Protein AF-0000000086530804 (afdb_homodimer)

Solvent-accessible surface area (backbone atoms only — not comparable to full-atom values): 31054 Å² total; per-residue (Å²): 126,79,75,81,52,68,76,83,38,58,61,81,72,81,85,32,48,86,88,35,67,65,75,49,53,57,36,40,52,38,37,39,57,77,28,39,38,32,34,32,41,11,13,31,41,72,40,54,39,59,34,60,30,61,81,54,53,69,68,60,54,40,52,56,27,55,77,63,66,41,49,67,59,50,36,72,35,25,34,41,30,38,40,35,37,33,85,92,42,28,31,33,36,37,37,22,41,24,66,85,47,79,83,37,77,53,33,39,37,35,66,61,54,39,44,63,36,27,36,55,59,48,62,36,44,34,32,39,39,34,46,59,48,31,58,27,41,20,28,60,59,29,88,64,43,63,78,46,33,40,89,78,30,37,31,37,33,30,42,56,35,60,57,42,67,76,69,64,70,62,85,66,36,51,66,64,84,70,49,61,62,49,30,53,50,40,35,50,49,41,48,67,77,37,56,89,33,53,42,67,32,67,62,57,46,76,81,47,79,42,31,30,37,37,54,67,28,16,36,35,79,19,17,25,31,38,41,38,42,25,89,92,32,42,37,34,39,38,32,77,52,46,47,65,64,30,34,67,35,50,77,55,33,46,15,75,17,47,32,54,70,51,23,33,54,46,31,50,50,52,50,49,51,25,36,74,69,60,26,36,39,29,32,21,36,23,57,65,78,24,43,20,34,36,40,82,44,90,95,28,35,38,78,41,65,59,73,62,70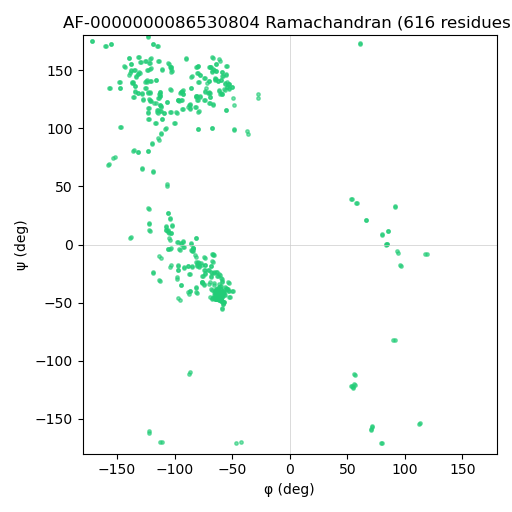,84,128,78,74,78,54,69,76,84,38,58,60,83,70,82,85,33,48,87,88,36,66,63,74,49,52,57,36,40,53,38,37,39,59,78,28,39,37,32,34,31,42,13,12,31,40,72,38,53,40,58,34,59,30,60,79,53,54,70,67,60,52,40,52,57,26,55,76,63,64,40,48,68,58,50,37,73,35,25,35,40,30,38,40,34,38,33,86,94,42,27,33,32,36,37,37,21,41,24,69,87,48,80,84,38,74,54,34,40,36,35,65,61,52,38,44,63,38,26,36,55,57,48,62,35,45,33,33,40,40,35,46,61,47,31,57,26,42,19,29,61,58,29,87,67,42,64,78,46,34,39,88,78,31,39,30,36,34,30,42,55,36,60,56,42,66,76,69,66,70,62,86,64,34,52,65,63,84,70,46,62,62,50,31,53,50,39,36,51,50,40,47,67,76,35,55,90,31,53,42,67,33,67,62,57,44,76,81,46,78,43,30,29,39,37,54,66,29,16,36,35,79,19,17,25,31,38,40,37,40,26,90,91,33,42,37,35,40,36,31,77,50,46,48,63,63,31,35,67,35,49,76,54,32,44,15,77,18,48,31,54,70,52,22,32,54,47,31,50,50,52,51,49,52,25,36,74,70,59,25,35,39,30,32,21,36,24,57,66,76,24,44,22,32,36,39,80,42,91,95,29,35,38,77,42,66,59,75,60,73,84

Secondary structure (DSSP, 8-state):
-----PPPBP--S--S-TT---SS--EEEEEETTEEEEEEEEEEEEEEGGGG-TTS-HHHHHHHHHTTT--SSEEEEEEEEEEEEETTEEEEE-----S--GGGTTB--HHHHHHHTT--GGG--EEE-S--SHHHHHHHHSTTHHHHS-TT-EEEEEHHHHHHTTS---TT----TTHHHHHHHHHHHHHHHHTTTEEEESSEEEEETTEEEEE--SSSTT-EEEEEEETTEEEEE-TTS-BGGGGT-TTPPPTT-SSHHHHHHHHHHHHHHHHHH--EEE-SBSSTT-EEEEEEETTEEEEEEPP---/-----PPPBP--S--S-TT---SS--EEEEEETTEEEEEEEEEEEEEEGGGG-TTS-HHHHHHHHHTTT--SSEEEEEEEEEEEEETTEEEEE-----S--GGGTTB--HHHHHHHTT--GGG--EEE-S--SHHHHHHHHSTTHHHHS-TT-EEEEEHHHHHHTTS---TT----TTHHHHHHHHHHHHHHHHTTTEEEESSEEEEETTEEEEE--SSSTT-EEEEEEETTEEEEE-TTS-BGGGGT-TTPPPTT-SSHHHHHHHHHHHHHHHHHH--EEE-SBSSTT-EEEEEEETTEEEEEEPP---

Nearest PDB structures (foldseek):
  5hif-assembly1_B  TM=8.878E-01  e=8.613E-31  synthetic construct
  1p9e-assembly1_A  TM=8.979E-01  e=1.346E-29  Pseudomonas sp. WBC-3
  7y7u-assembly1_B  TM=9.106E-01  e=1.027E-28  Labrenzia sp. VG12
  4zo3-assembly1_A  TM=9.095E-01  e=1.560E-28  Chryseobacterium sp. StRB126
  3esh-assembly1_A  TM=8.161E-01  e=1.784E-19  Staphylococcus aureus subsp. aureus Mu50

Foldseek 3Di:
DPPQLDDDDDDPDDPDDPPDPDPDFFKDWDDFAQKIKIKHWQFWAKDFLCQQFVPDDLVVSVVVCVVVSHGSTIDTWIFIWMWMDDPQAIETEFFFQADDDPRGPGGRCRVVSCVVVVHFQQSHQEYEYLAQFNGRQVRVLYPPSCVRHHPQRAYEFAPQRLVCLVPPDLPQFDDPPVRVVVRSVRSVSSCVSCVVRYDHDHAKDDPHVQWIKGAQAWLHRRGIWIWGHHPLAIEIEREPLDAACCQVPLLGARRSTSHSVSSSVSNVVVLVVQQVSVHWYAYRGHPPPRIAGWHDDVVGIDGGHDDRDD/DPPQLDDDDDDPDDPDDPPDPDPDAFKDWDDFAPKIKIKHWQFWAKDFLCQQFVPDDLVVSQVLCVVVSHGSTIDTWIFMWMWMDDPQAIETEFFFQADDDPRGPGGRCRVVSCVVVVHFQQSHQEYEYLAQFNGRQVRVLYPPSCVRYHPQRAYEFAPQRLVCLVPPDLPQFDDPPVRVVVRNVRSVSSCVSCVVRYDHDHAKDDPHVQWIKGAQAWLHRRGIWIWGHHPLAIEIEREPLDAACCQVPLLGARRSTSHSVSSSVSNVVVLVVQQVSVHWYAYRGYPPVRIAGWHDDVVGIDGGHDDRPD

Structure (mmCIF, N/CA/C/O backbone):
data_AF-0000000086530804-model_v1
#
loop_
_entity.id
_entity.type
_entity.pdbx_description
1 polymer 'MBL fold metallo-hydrolase'
#
loop_
_atom_site.group_PDB
_atom_site.id
_atom_site.type_symbol
_atom_site.label_atom_id
_atom_site.label_alt_id
_atom_site.label_comp_id
_atom_site.label_asym_id
_atom_site.label_entity_id
_atom_site.label_seq_id
_atom_site.pdbx_PDB_ins_code
_atom_site.Cartn_x
_atom_site.Cartn_y
_atom_site.Cartn_z
_atom_site.occupancy
_atom_site.B_iso_or_equiv
_atom_site.auth_seq_id
_atom_site.auth_comp_id
_atom_site.auth_asym_id
_atom_site.auth_atom_id
_atom_site.pdbx_PDB_model_num
ATOM 1 N N . MET A 1 1 ? -20.266 9.992 -19.562 1 27.67 1 MET A N 1
ATOM 2 C CA . MET A 1 1 ? -19.047 9.188 -19.688 1 27.67 1 MET A CA 1
ATOM 3 C C . MET A 1 1 ? -17.844 9.938 -19.156 1 27.67 1 MET A C 1
ATOM 5 O O . MET A 1 1 ? -17.484 11 -19.672 1 27.67 1 MET A O 1
ATOM 9 N N . SER A 1 2 ? -17.5 9.875 -17.938 1 37.78 2 SER A N 1
ATOM 10 C CA . SER A 1 2 ? -16.469 10.727 -17.375 1 37.78 2 SER A CA 1
ATOM 11 C C . SER A 1 2 ? -15.203 10.711 -18.234 1 37.78 2 SER A C 1
ATOM 13 O O . SER A 1 2 ? -14.914 9.727 -18.906 1 37.78 2 SER A O 1
ATOM 15 N N . GLU A 1 3 ? -14.68 11.844 -18.672 1 46.91 3 GLU A N 1
ATOM 16 C CA . GLU A 1 3 ? -13.383 11.969 -19.328 1 46.91 3 GLU A CA 1
ATOM 17 C C . GLU A 1 3 ? -12.422 10.875 -18.875 1 46.91 3 GLU A C 1
ATOM 19 O O . GLU A 1 3 ? -12.539 10.367 -17.75 1 46.91 3 GLU A O 1
ATOM 24 N N . THR A 1 4 ? -11.805 10.195 -19.875 1 47.81 4 THR A N 1
ATOM 25 C CA . THR A 1 4 ? -10.852 9.094 -19.734 1 47.81 4 THR A CA 1
ATOM 26 C C . THR A 1 4 ? -9.945 9.32 -18.516 1 47.81 4 THR A C 1
ATOM 28 O O . THR A 1 4 ? -9.18 10.281 -18.484 1 47.81 4 THR A O 1
ATOM 31 N N . ILE A 1 5 ? -10.32 8.727 -17.391 1 58.88 5 ILE A N 1
ATOM 32 C CA . ILE A 1 5 ? -9.438 8.688 -16.234 1 58.88 5 ILE A CA 1
ATOM 33 C C . ILE A 1 5 ? -8.047 8.227 -16.656 1 58.88 5 ILE A C 1
ATOM 35 O O . ILE A 1 5 ? -7.906 7.203 -17.328 1 58.88 5 ILE A O 1
ATOM 39 N N . ARG A 1 6 ? -7.121 9.148 -16.859 1 60.09 6 ARG A N 1
ATOM 40 C CA . ARG A 1 6 ? -5.723 8.836 -17.141 1 60.09 6 ARG A CA 1
ATOM 41 C C . ARG A 1 6 ? -5.113 8.023 -16 1 60.09 6 ARG A C 1
ATOM 43 O O . ARG A 1 6 ? -5.352 8.312 -14.828 1 60.09 6 ARG A O 1
ATOM 50 N N . ASN A 1 7 ? -4.523 6.984 -16.406 1 67.19 7 ASN A N 1
ATOM 51 C CA . ASN A 1 7 ? -3.756 6.215 -15.43 1 67.19 7 ASN A CA 1
ATOM 52 C C . ASN A 1 7 ? -2.754 7.094 -14.688 1 67.19 7 ASN A C 1
ATOM 54 O O . ASN A 1 7 ? -2.164 8 -15.273 1 67.19 7 ASN A O 1
ATOM 58 N N . LEU A 1 8 ? -2.76 6.875 -13.445 1 78.69 8 LEU A N 1
ATOM 59 C CA . LEU A 1 8 ? -1.701 7.5 -12.664 1 78.69 8 LEU A CA 1
ATOM 60 C C . LEU A 1 8 ? -0.328 7.148 -13.227 1 78.69 8 LEU A C 1
ATOM 62 O O . LEU A 1 8 ? -0.116 6.035 -13.703 1 78.69 8 LEU A O 1
ATOM 66 N N . GLN A 1 9 ? 0.51 8.109 -13.242 1 83.81 9 GLN A N 1
ATOM 67 C CA . GLN A 1 9 ? 1.856 7.879 -13.758 1 83.81 9 GLN A CA 1
ATOM 68 C C . GLN A 1 9 ? 2.865 7.762 -12.617 1 83.81 9 GLN A C 1
ATOM 70 O O . GLN A 1 9 ? 2.824 8.539 -11.664 1 83.81 9 GLN A O 1
ATOM 75 N N . PRO A 1 10 ? 3.717 6.762 -12.703 1 87.25 10 PRO A N 1
ATOM 76 C CA . PRO A 1 10 ? 4.801 6.691 -11.719 1 87.25 10 PRO A CA 1
ATOM 77 C C . PRO A 1 10 ? 5.832 7.801 -11.898 1 87.25 10 PRO A C 1
ATOM 79 O O . PRO A 1 10 ? 5.945 8.375 -12.984 1 87.25 10 PRO A O 1
ATOM 82 N N . VAL A 1 11 ? 6.508 8.172 -10.789 1 90.62 11 VAL A N 1
ATOM 83 C CA . VAL A 1 11 ? 7.66 9.062 -10.867 1 90.62 11 VAL A CA 1
ATOM 84 C C . VAL A 1 11 ? 8.891 8.273 -11.312 1 90.62 11 VAL A C 1
ATOM 86 O O . VAL A 1 11 ? 9.336 7.355 -10.617 1 90.62 11 VAL A O 1
ATOM 89 N N . THR A 1 12 ? 9.406 8.555 -12.414 1 82.25 12 THR A N 1
ATOM 90 C CA . THR A 1 12 ? 10.523 7.785 -12.953 1 82.25 12 THR A CA 1
ATOM 91 C C . THR A 1 12 ? 11.828 8.555 -12.789 1 82.25 12 THR A C 1
ATOM 93 O O . THR A 1 12 ? 12.906 7.957 -12.797 1 82.25 12 THR A O 1
ATOM 96 N N . ALA A 1 13 ? 11.703 9.867 -12.586 1 83.62 13 ALA A N 1
ATOM 97 C CA . ALA A 1 13 ? 12.898 10.68 -12.406 1 83.62 13 ALA A CA 1
ATOM 98 C C . ALA A 1 13 ? 13.461 10.523 -11 1 83.62 13 ALA A C 1
ATOM 100 O O . ALA A 1 13 ? 12.711 10.367 -10.039 1 83.62 13 ALA A O 1
ATOM 101 N N . ASN A 1 14 ? 14.773 10.578 -10.906 1 84.25 14 ASN A N 1
ATOM 102 C CA . ASN A 1 14 ? 15.414 10.562 -9.602 1 84.25 14 ASN A CA 1
ATOM 103 C C . ASN A 1 14 ? 15.164 11.859 -8.836 1 84.25 14 ASN A C 1
ATOM 105 O O . ASN A 1 14 ? 15.281 12.945 -9.398 1 84.25 14 ASN A O 1
ATOM 109 N N . LEU A 1 15 ? 14.766 11.766 -7.641 1 87.44 15 LEU A N 1
ATOM 110 C CA . LEU A 1 15 ? 14.539 12.93 -6.797 1 87.44 15 LEU A CA 1
ATOM 111 C C . LEU A 1 15 ? 15.742 13.188 -5.895 1 87.44 15 LEU A C 1
ATOM 113 O O . LEU A 1 15 ? 15.977 14.32 -5.469 1 87.44 15 LEU A O 1
ATOM 117 N N . GLY A 1 16 ? 16.422 12.109 -5.566 1 83.75 16 GLY A N 1
ATOM 118 C CA . GLY A 1 16 ? 17.594 12.211 -4.695 1 83.75 16 GLY A CA 1
ATOM 119 C C . GLY A 1 16 ? 18.891 11.93 -5.414 1 83.75 16 GLY A C 1
ATOM 120 O O . GLY A 1 16 ? 18.969 12.055 -6.637 1 83.75 16 GLY A O 1
ATOM 121 N N . LYS A 1 17 ? 19.938 11.812 -4.57 1 82.75 17 LYS A N 1
ATOM 122 C CA . LYS A 1 17 ? 21.281 11.516 -5.082 1 82.75 17 LYS A CA 1
ATOM 123 C C . LYS A 1 17 ? 21.281 10.203 -5.867 1 82.75 17 LYS A C 1
ATOM 125 O O . LYS A 1 17 ? 20.531 9.289 -5.559 1 82.75 17 LYS A O 1
ATOM 130 N N . GLY A 1 18 ? 22.078 10.258 -6.84 1 74.69 18 GLY A N 1
ATOM 131 C CA . GLY A 1 18 ? 22.266 9.039 -7.609 1 74.69 18 GLY A CA 1
ATOM 132 C C . GLY A 1 18 ? 22.688 7.855 -6.762 1 74.69 18 GLY A C 1
ATOM 133 O O . GLY A 1 18 ? 23.328 8.023 -5.719 1 74.69 18 GLY A O 1
ATOM 134 N N . GLY A 1 19 ? 22.25 6.633 -7.125 1 76.5 19 GLY A N 1
ATOM 135 C CA . GLY A 1 19 ? 22.688 5.422 -6.445 1 76.5 19 GLY A CA 1
ATOM 136 C C . GLY A 1 19 ? 21.75 4.996 -5.328 1 76.5 19 GLY A C 1
ATOM 137 O O . GLY A 1 19 ? 21.938 3.941 -4.719 1 76.5 19 GLY A O 1
ATOM 138 N N . ALA A 1 20 ? 20.781 5.969 -5.137 1 79.44 20 ALA A N 1
ATOM 139 C CA . ALA A 1 20 ? 19.812 5.543 -4.129 1 79.44 20 ALA A CA 1
ATOM 140 C C . ALA A 1 20 ? 18.891 4.445 -4.672 1 79.44 20 ALA A C 1
ATOM 142 O O . ALA A 1 20 ? 18.719 4.324 -5.883 1 79.44 20 ALA A O 1
ATOM 143 N N . GLY A 1 21 ? 18.656 3.479 -4.023 1 79.56 21 GLY A N 1
ATOM 144 C CA . GLY A 1 21 ? 17.734 2.418 -4.41 1 79.56 21 GLY A CA 1
ATOM 145 C C . GLY A 1 21 ? 16.453 2.936 -5.02 1 79.56 21 GLY A C 1
ATOM 146 O O . GLY A 1 21 ? 16.391 4.078 -5.48 1 79.56 21 GLY A O 1
ATOM 147 N N . GLU A 1 22 ? 15.484 2.193 -5.242 1 88.5 22 GLU A N 1
ATOM 148 C CA . GLU A 1 22 ? 14.188 2.557 -5.801 1 88.5 22 GLU A CA 1
ATOM 149 C C . GLU A 1 22 ? 13.516 3.639 -4.965 1 88.5 22 GLU A C 1
ATOM 151 O O . GLU A 1 22 ? 13.539 3.586 -3.734 1 88.5 22 GLU A O 1
ATOM 156 N N . LEU A 1 23 ? 12.984 4.66 -5.652 1 91.25 23 LEU A N 1
ATOM 157 C CA . LEU A 1 23 ? 12.211 5.688 -4.969 1 91.25 23 LEU A CA 1
ATOM 158 C C . LEU A 1 23 ? 11.039 5.066 -4.211 1 91.25 23 LEU A C 1
ATOM 160 O O . LEU A 1 23 ? 10.75 5.453 -3.074 1 91.25 23 LEU A O 1
ATOM 164 N N . VAL A 1 24 ? 10.406 4.145 -4.91 1 93.69 24 VAL A N 1
ATOM 165 C CA . VAL A 1 24 ? 9.266 3.447 -4.332 1 93.69 24 VAL A CA 1
ATOM 166 C C . VAL A 1 24 ? 9.555 1.948 -4.266 1 93.69 24 VAL A C 1
ATOM 1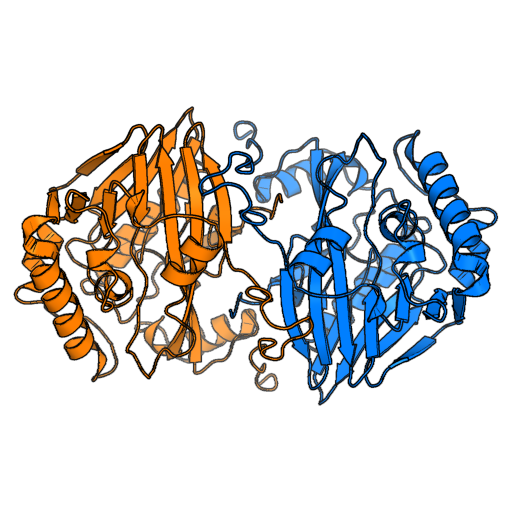68 O O . VAL A 1 24 ? 9.227 1.207 -5.195 1 93.69 24 VAL A O 1
ATOM 171 N N . PRO A 1 25 ? 10.203 1.561 -3.18 1 90.81 25 PRO A N 1
ATOM 172 C CA . PRO A 1 25 ? 10.305 0.109 -3.012 1 90.81 25 PRO A CA 1
ATOM 173 C C . PRO A 1 25 ? 8.945 -0.552 -2.771 1 90.81 25 PRO A C 1
ATOM 175 O O . PRO A 1 25 ? 8.016 0.099 -2.291 1 90.81 25 PRO A O 1
ATOM 178 N N . SER A 1 26 ? 8.773 -1.813 -3.182 1 95.25 26 SER A N 1
ATOM 179 C CA . SER A 1 26 ? 7.469 -2.465 -3.1 1 95.25 26 SER A CA 1
ATOM 180 C C . SER A 1 26 ? 7.566 -3.809 -2.385 1 95.25 26 SER A C 1
ATOM 182 O O . SER A 1 26 ? 7.383 -4.859 -3 1 95.25 26 SER A O 1
ATOM 184 N N . ARG A 1 27 ? 7.914 -3.727 -1.059 1 96.19 27 ARG A N 1
ATOM 185 C CA . ARG A 1 27 ? 7.906 -4.875 -0.16 1 96.19 27 ARG A CA 1
ATOM 186 C C . ARG A 1 27 ? 7.027 -4.617 1.058 1 96.19 27 ARG A C 1
ATOM 188 O O . ARG A 1 27 ? 7.008 -3.506 1.592 1 96.19 27 ARG A O 1
ATOM 195 N N . TYR A 1 28 ? 6.328 -5.559 1.497 1 96.81 28 TYR A N 1
ATOM 196 C CA . TYR A 1 28 ? 5.543 -5.523 2.727 1 96.81 28 TYR A CA 1
ATOM 197 C C . TYR A 1 28 ? 5.648 -6.848 3.479 1 96.81 28 TYR A C 1
ATOM 199 O O . TYR A 1 28 ? 5.762 -7.91 2.865 1 96.81 28 TYR A O 1
ATOM 207 N N . ALA A 1 29 ? 5.617 -6.766 4.812 1 96.69 29 ALA A N 1
ATOM 208 C CA . ALA A 1 29 ? 5.836 -7.98 5.594 1 96.69 29 ALA A CA 1
ATOM 209 C C . ALA A 1 29 ? 4.844 -8.078 6.75 1 96.69 29 ALA A C 1
ATOM 211 O O . ALA A 1 29 ? 4.496 -7.066 7.363 1 96.69 29 ALA A O 1
ATOM 212 N N . VAL A 1 30 ? 4.367 -9.234 6.988 1 96.5 30 VAL A N 1
ATOM 213 C CA . VAL A 1 30 ? 3.516 -9.516 8.141 1 96.5 30 VAL A CA 1
ATOM 214 C C . VAL A 1 30 ? 4.012 -10.766 8.859 1 96.5 30 VAL A C 1
ATOM 216 O O . VAL A 1 30 ? 4.543 -11.688 8.234 1 96.5 30 VAL A O 1
ATOM 219 N N . ARG A 1 31 ? 3.834 -10.758 10.188 1 96.25 31 ARG A N 1
ATOM 220 C CA . ARG A 1 31 ? 4.094 -11.953 10.977 1 96.25 31 ARG A CA 1
ATOM 221 C C . ARG A 1 31 ? 2.82 -12.766 11.18 1 96.25 31 ARG A C 1
ATOM 223 O O . ARG A 1 31 ? 1.781 -12.219 11.555 1 96.25 31 ARG A O 1
ATOM 230 N N . VAL A 1 32 ? 2.795 -14.016 10.82 1 96.56 32 VAL A N 1
ATOM 231 C CA . VAL A 1 32 ? 1.733 -14.984 11.062 1 96.56 32 VAL A CA 1
ATOM 232 C C . VAL A 1 32 ? 2.188 -15.992 12.117 1 96.56 32 VAL A C 1
ATOM 234 O O . VAL A 1 32 ? 2.848 -16.984 11.789 1 96.56 32 VAL A O 1
ATOM 237 N N . GLY A 1 33 ? 1.751 -15.789 13.367 1 95.44 33 GLY A N 1
ATOM 238 C CA . GLY A 1 33 ? 2.344 -16.578 14.445 1 95.44 33 GLY A CA 1
ATOM 239 C C . GLY A 1 33 ? 3.852 -16.438 14.516 1 95.44 33 GLY A C 1
ATOM 240 O O . GLY A 1 33 ? 4.371 -15.336 14.703 1 95.44 33 GLY A O 1
ATOM 241 N N . ASP A 1 34 ? 4.551 -17.562 14.195 1 95.69 34 ASP A N 1
ATOM 242 C CA . ASP A 1 34 ? 6.008 -17.578 14.266 1 95.69 34 ASP A CA 1
ATOM 243 C C . ASP A 1 34 ? 6.625 -17.516 12.867 1 95.69 34 ASP A C 1
ATOM 245 O O . ASP A 1 34 ? 7.832 -17.703 12.711 1 95.69 34 ASP A O 1
ATOM 249 N N . VAL A 1 35 ? 5.816 -17.266 11.891 1 97.62 35 VAL A N 1
ATOM 250 C CA . VAL A 1 35 ? 6.273 -17.297 10.5 1 97.62 35 VAL A CA 1
ATOM 251 C C . VAL A 1 35 ? 6.227 -15.891 9.914 1 97.62 35 VAL A C 1
ATOM 253 O O . VAL A 1 35 ? 5.242 -15.164 10.094 1 97.62 35 VAL A O 1
ATOM 256 N N . ASP A 1 36 ? 7.324 -15.461 9.273 1 97.81 36 ASP A N 1
ATOM 257 C CA . ASP A 1 36 ? 7.371 -14.164 8.602 1 97.81 36 ASP A CA 1
ATOM 258 C C . ASP A 1 36 ? 6.996 -14.305 7.125 1 97.81 36 ASP A C 1
ATOM 260 O O . ASP A 1 36 ? 7.469 -15.211 6.441 1 97.81 36 ASP A O 1
ATOM 264 N N . VAL A 1 37 ? 6.148 -13.477 6.656 1 98.06 37 VAL A N 1
ATOM 265 C CA . VAL A 1 37 ? 5.75 -13.445 5.254 1 98.06 37 VAL A CA 1
ATOM 266 C C . VAL A 1 37 ? 6.059 -12.078 4.652 1 98.06 37 VAL A C 1
ATOM 268 O O . VAL A 1 37 ? 5.59 -11.055 5.152 1 98.06 37 VAL A O 1
ATOM 271 N N . VAL A 1 38 ? 6.828 -12.055 3.604 1 97.5 38 VAL A N 1
ATOM 272 C CA . VAL A 1 38 ? 7.164 -10.828 2.887 1 97.5 38 VAL A CA 1
ATOM 273 C C . VAL A 1 38 ? 6.578 -10.875 1.479 1 97.5 38 VAL A C 1
ATOM 275 O O . VAL A 1 38 ? 6.906 -11.766 0.691 1 97.5 38 VAL A O 1
ATOM 278 N N . LEU A 1 39 ? 5.668 -9.984 1.221 1 98 39 LEU A N 1
ATOM 279 C CA . LEU A 1 39 ? 5.195 -9.812 -0.149 1 98 39 LEU A CA 1
ATOM 280 C C . LEU A 1 39 ? 6.102 -8.859 -0.919 1 98 39 LEU A C 1
ATOM 282 O O . LEU A 1 39 ? 6.508 -7.824 -0.389 1 98 39 LEU A O 1
ATOM 286 N N . ILE A 1 40 ? 6.441 -9.242 -2.141 1 97.81 40 ILE A N 1
ATOM 287 C CA . ILE A 1 40 ? 7.312 -8.461 -3.016 1 97.81 40 ILE A CA 1
ATOM 288 C C . ILE A 1 40 ? 6.629 -8.258 -4.367 1 97.81 40 ILE A C 1
ATOM 290 O O . ILE A 1 40 ? 6.219 -9.219 -5.016 1 97.81 40 ILE A O 1
ATOM 294 N N . SER A 1 41 ? 6.5 -6.984 -4.754 1 97.81 41 SER A N 1
ATOM 295 C CA . SER A 1 41 ? 5.957 -6.723 -6.082 1 97.81 41 SER A CA 1
ATOM 296 C C . SER A 1 41 ? 7.008 -6.957 -7.164 1 97.81 41 SER A C 1
ATOM 298 O O . SER A 1 41 ? 8.117 -6.422 -7.09 1 97.81 41 SER A O 1
ATOM 300 N N . ASP A 1 42 ? 6.656 -7.746 -8.125 1 97.56 42 ASP A N 1
ATOM 301 C CA . ASP A 1 42 ? 7.496 -7.922 -9.305 1 97.56 42 ASP A CA 1
ATOM 302 C C . ASP A 1 42 ? 7.23 -6.82 -10.328 1 97.56 42 ASP A C 1
ATOM 304 O O . ASP A 1 42 ? 7.926 -6.73 -11.344 1 97.56 42 ASP A O 1
ATOM 308 N N . GLY A 1 43 ? 6.297 -5.992 -10 1 95.69 43 GLY A N 1
ATOM 309 C CA . GLY A 1 43 ? 5.891 -4.938 -10.922 1 95.69 43 GLY A CA 1
ATOM 310 C C . GLY A 1 43 ? 4.484 -5.121 -11.461 1 95.69 43 GLY A C 1
ATOM 311 O O . GLY A 1 43 ? 3.609 -5.633 -10.758 1 95.69 43 GLY A O 1
ATOM 312 N N . VAL A 1 44 ? 4.188 -4.59 -12.633 1 93.94 44 VAL A N 1
ATOM 313 C CA . VAL A 1 44 ? 2.842 -4.637 -13.188 1 93.94 44 VAL A CA 1
ATOM 314 C C . VAL A 1 44 ? 2.896 -5.137 -14.633 1 93.94 44 VAL A C 1
ATOM 316 O O . VAL A 1 44 ? 3.885 -4.91 -15.336 1 93.94 44 VAL A O 1
ATOM 319 N N . LEU A 1 45 ? 1.813 -5.828 -15 1 91.75 45 LEU A N 1
ATOM 320 C CA . LEU A 1 45 ? 1.633 -6.359 -16.344 1 91.75 45 LEU A CA 1
ATOM 321 C C . LEU A 1 45 ? 0.425 -5.727 -17.031 1 91.75 45 LEU A C 1
ATOM 323 O O . LEU A 1 45 ? -0.719 -6.062 -16.703 1 91.75 45 LEU A O 1
ATOM 327 N N . PRO A 1 46 ? 0.667 -4.812 -17.953 1 89.19 46 PRO A N 1
ATOM 328 C CA . PRO A 1 46 ? -0.482 -4.289 -18.703 1 89.19 46 PRO A CA 1
ATOM 329 C C . PRO A 1 46 ? -1.136 -5.34 -19.594 1 89.19 46 PRO A C 1
ATOM 331 O O . PRO A 1 46 ? -0.465 -5.945 -20.438 1 89.19 46 PRO A O 1
ATOM 334 N N . LEU A 1 47 ? -2.365 -5.594 -19.375 1 88.38 47 LEU A N 1
ATOM 335 C CA . LEU A 1 47 ? -3.133 -6.562 -20.156 1 88.38 47 LEU A CA 1
ATOM 336 C C . LEU A 1 47 ? -4.5 -6 -20.531 1 88.38 47 LEU A C 1
ATOM 338 O O . LEU A 1 47 ? -5.031 -5.137 -19.828 1 88.38 47 LEU A O 1
ATOM 342 N N . PRO A 1 48 ? -5.031 -6.445 -21.688 1 90.25 48 PRO A N 1
ATOM 343 C CA . PRO A 1 48 ? -6.387 -6 -22.031 1 90.25 48 PRO A CA 1
ATOM 344 C C . PRO A 1 48 ? -7.41 -6.324 -20.938 1 90.25 48 PRO A C 1
ATOM 346 O O . PRO A 1 48 ? -7.395 -7.426 -20.391 1 90.25 48 PRO A O 1
ATOM 349 N N . THR A 1 49 ? -8.328 -5.352 -20.688 1 92 49 THR A N 1
ATOM 350 C CA . THR A 1 49 ? -9.352 -5.551 -19.656 1 92 49 THR A CA 1
ATOM 351 C C . THR A 1 49 ? -10.281 -6.703 -20.047 1 92 49 THR A C 1
ATOM 353 O O . THR A 1 49 ? -10.852 -7.359 -19.172 1 92 49 THR A O 1
ATOM 356 N N . SER A 1 50 ? -10.367 -6.984 -21.328 1 91.75 50 SER A N 1
ATOM 357 C CA . SER A 1 50 ? -11.219 -8.07 -21.797 1 91.75 50 SER A CA 1
ATOM 358 C C . SER A 1 50 ? -10.688 -9.43 -21.344 1 91.75 50 SER A C 1
ATOM 360 O O . SER A 1 50 ? -11.453 -10.375 -21.188 1 91.75 50 SER A O 1
ATOM 362 N N . THR A 1 51 ? -9.398 -9.492 -21.094 1 91 51 THR A N 1
ATOM 363 C CA . THR A 1 51 ? -8.789 -10.75 -20.656 1 91 51 THR A CA 1
ATOM 364 C C . THR A 1 51 ? -9.172 -11.055 -19.203 1 91 51 THR A C 1
ATOM 366 O O . THR A 1 51 ? -9.211 -12.219 -18.797 1 91 51 THR A O 1
ATOM 369 N N . MET A 1 52 ? -9.484 -10.086 -18.438 1 88.88 52 MET A N 1
ATOM 370 C CA . MET A 1 52 ? -9.805 -10.25 -17.031 1 88.88 52 MET A CA 1
ATOM 371 C C . MET A 1 52 ? -11.273 -10.641 -16.844 1 88.88 52 MET A C 1
ATOM 373 O O . MET A 1 52 ? -11.695 -10.977 -15.742 1 88.88 52 MET A O 1
ATOM 377 N N . SER A 1 53 ? -12.008 -10.656 -17.906 1 92.44 53 SER A N 1
ATOM 378 C CA . SER A 1 53 ? -13.453 -10.828 -17.828 1 92.44 53 SER A CA 1
ATOM 379 C C . SER A 1 53 ? -14.016 -11.375 -19.141 1 92.44 53 SER A C 1
ATOM 381 O O . SER A 1 53 ? -14.844 -10.734 -19.781 1 92.44 53 SER A O 1
ATOM 383 N N . THR A 1 54 ? -13.727 -12.531 -19.422 1 94.81 54 THR A N 1
ATOM 384 C CA . THR A 1 54 ? -13.984 -13.062 -20.75 1 94.81 54 THR A CA 1
ATOM 385 C C . THR A 1 54 ? -15.461 -13.43 -20.922 1 94.81 54 THR A C 1
ATOM 387 O O . THR A 1 54 ? -15.945 -13.586 -22.031 1 94.81 54 THR A O 1
ATOM 390 N N . ASN A 1 55 ? -16.203 -13.602 -19.875 1 95.5 55 ASN A N 1
ATOM 391 C CA . ASN A 1 55 ? -17.594 -14.078 -19.938 1 95.5 55 ASN A CA 1
ATOM 392 C C . ASN A 1 55 ? -18.578 -12.953 -19.625 1 95.5 55 ASN A C 1
ATOM 394 O O . ASN A 1 55 ? -19.719 -13.211 -19.25 1 95.5 55 ASN A O 1
ATOM 398 N N . VAL A 1 56 ? -18.125 -11.797 -19.656 1 95.38 56 VAL A N 1
ATOM 399 C CA . VAL A 1 56 ? -18.969 -10.68 -19.25 1 95.38 56 VAL A CA 1
ATOM 400 C C . VAL A 1 56 ? -19.109 -9.695 -20.406 1 95.38 56 VAL A C 1
ATOM 402 O O . VAL A 1 56 ? -18.234 -9.602 -21.266 1 95.38 56 VAL A O 1
ATOM 405 N N . SER A 1 57 ? -20.25 -8.953 -20.469 1 96.38 57 SER A N 1
ATOM 406 C CA . SER A 1 57 ? -20.453 -7.938 -21.5 1 96.38 57 SER A CA 1
ATOM 407 C C . SER A 1 57 ? -19.5 -6.762 -21.328 1 96.38 57 SER A C 1
ATOM 409 O O . SER A 1 57 ? -19.047 -6.488 -20.203 1 96.38 57 SER A O 1
ATOM 411 N N . GLU A 1 58 ? -19.188 -6.199 -22.453 1 95.44 58 GLU A N 1
ATOM 412 C CA . GLU A 1 58 ? -18.344 -5.008 -22.406 1 95.44 58 GLU A CA 1
ATOM 413 C C . GLU A 1 58 ? -18.938 -3.943 -21.5 1 95.44 58 GLU A C 1
ATOM 415 O O . GLU A 1 58 ? -18.203 -3.266 -20.766 1 95.44 58 GLU A O 1
ATOM 420 N N . ALA A 1 59 ? -20.203 -3.758 -21.484 1 96.38 59 ALA A N 1
ATOM 421 C CA . ALA A 1 59 ? -20.875 -2.771 -20.656 1 96.38 59 ALA A CA 1
ATOM 422 C C . ALA A 1 59 ? -20.656 -3.062 -19.172 1 96.38 59 ALA A C 1
ATOM 424 O O . ALA A 1 59 ? -20.359 -2.154 -18.391 1 96.38 59 ALA A O 1
ATOM 425 N N . ASP A 1 60 ? -20.812 -4.312 -18.781 1 96 60 ASP A N 1
ATOM 426 C CA . ASP A 1 60 ? -20.625 -4.707 -17.391 1 96 60 ASP A CA 1
ATOM 427 C C . ASP A 1 60 ? -19.156 -4.523 -16.969 1 96 60 ASP A C 1
ATOM 429 O O . ASP A 1 60 ? -18.891 -4.039 -15.867 1 96 60 ASP A O 1
ATOM 433 N N . ARG A 1 61 ? -18.281 -4.914 -17.828 1 95.56 61 ARG A N 1
ATOM 434 C CA . ARG A 1 61 ? -16.859 -4.734 -17.578 1 95.56 61 ARG A CA 1
ATOM 435 C C . ARG A 1 61 ? -16.516 -3.26 -17.391 1 95.56 61 ARG A C 1
ATOM 437 O O . ARG A 1 61 ? -15.844 -2.895 -16.422 1 95.56 61 ARG A O 1
ATOM 444 N N . ASN A 1 62 ? -17.016 -2.436 -18.281 1 94.62 62 ASN A N 1
ATOM 445 C CA . ASN A 1 62 ? -16.734 -1.003 -18.219 1 94.62 62 ASN A CA 1
ATOM 446 C C . ASN A 1 62 ? -17.266 -0.381 -16.938 1 94.62 62 ASN A C 1
ATOM 448 O O . ASN A 1 62 ? -16.625 0.482 -16.344 1 94.62 62 ASN A O 1
ATOM 452 N N . GLU A 1 63 ? -18.438 -0.783 -16.547 1 94.31 63 GLU A N 1
ATOM 453 C CA . GLU A 1 63 ? -19.016 -0.263 -15.312 1 94.31 63 GLU A CA 1
ATOM 454 C C . GLU A 1 63 ? -18.109 -0.547 -14.117 1 94.31 63 GLU A C 1
ATOM 456 O O . GLU A 1 63 ? -17.922 0.314 -13.258 1 94.31 63 GLU A O 1
ATOM 461 N N . TRP A 1 64 ? -17.547 -1.73 -14.047 1 93.62 64 TRP A N 1
ATOM 462 C CA . TRP A 1 64 ? -16.656 -2.1 -12.953 1 93.62 64 TRP A CA 1
ATOM 463 C C . TRP A 1 64 ? -15.391 -1.256 -12.969 1 93.62 64 TRP A C 1
ATOM 465 O O . TRP A 1 64 ? -14.969 -0.737 -11.938 1 93.62 64 TRP A O 1
ATOM 475 N N . PHE A 1 65 ? -14.812 -1.101 -14.102 1 92.81 65 PHE A N 1
ATOM 476 C CA . PHE A 1 65 ? -13.586 -0.33 -14.234 1 92.81 65 PHE A CA 1
ATOM 477 C C . PHE A 1 65 ? -13.836 1.148 -13.961 1 92.81 65 PHE A C 1
ATOM 479 O O . PHE A 1 65 ? -13.039 1.811 -13.297 1 92.81 65 PHE A O 1
ATOM 486 N N . ASP A 1 66 ? -14.992 1.693 -14.422 1 91.81 66 ASP A N 1
ATOM 487 C CA . ASP A 1 66 ? -15.352 3.09 -14.18 1 91.81 66 ASP A CA 1
ATOM 488 C C . ASP A 1 66 ? -15.484 3.375 -12.688 1 91.81 66 ASP A C 1
ATOM 490 O O . ASP A 1 66 ? -15.039 4.422 -12.211 1 91.81 66 ASP A O 1
ATOM 494 N N . GLY A 1 67 ? -16.109 2.447 -12.008 1 89.69 67 GLY A N 1
ATOM 495 C CA . GLY A 1 67 ? -16.328 2.621 -10.578 1 89.69 67 GLY A CA 1
ATOM 496 C C . GLY A 1 67 ? -15.055 2.629 -9.766 1 89.69 67 GLY A C 1
ATOM 497 O O . GLY A 1 67 ? -15.055 3.025 -8.602 1 89.69 67 GLY A O 1
ATOM 498 N N . ARG A 1 68 ? -13.969 2.318 -10.375 1 90.31 68 ARG A N 1
ATOM 499 C CA . ARG A 1 68 ? -12.68 2.246 -9.695 1 90.31 68 ARG A CA 1
ATOM 500 C C . ARG A 1 68 ? -11.664 3.193 -10.328 1 90.31 68 ARG A C 1
ATOM 502 O O . ARG A 1 68 ? -10.477 3.143 -10.016 1 90.31 68 ARG A O 1
ATOM 509 N N . PHE A 1 69 ? -12.18 4.039 -11.164 1 90.69 69 PHE A N 1
ATOM 510 C CA . PHE A 1 69 ? -11.375 5.059 -11.828 1 90.69 69 PHE A CA 1
ATOM 511 C C . PHE A 1 69 ? -10.242 4.426 -12.625 1 90.69 69 PHE A C 1
ATOM 513 O O . PHE A 1 69 ? -9.109 4.914 -12.594 1 90.69 69 PHE A O 1
ATOM 520 N N . LEU A 1 70 ? -10.523 3.256 -13.211 1 88.88 70 LEU A N 1
ATOM 521 C CA . LEU A 1 70 ? -9.555 2.52 -14.008 1 88.88 70 LEU A CA 1
ATOM 522 C C . LEU A 1 70 ? -9.867 2.639 -15.5 1 88.88 70 LEU A C 1
ATOM 524 O O . LEU A 1 70 ? -11.016 2.869 -15.875 1 88.88 70 LEU A O 1
ATOM 528 N N . GLN A 1 71 ? -8.812 2.465 -16.281 1 88 71 GLN A N 1
ATOM 529 C CA . GLN A 1 71 ? -8.984 2.529 -17.734 1 88 71 GLN A CA 1
ATOM 530 C C . GLN A 1 71 ? -9.773 1.327 -18.25 1 88 71 GLN A C 1
ATOM 532 O O . GLN A 1 71 ? -9.617 0.214 -17.734 1 88 71 GLN A O 1
ATOM 537 N N . ARG A 1 72 ? -10.453 1.553 -19.359 1 90.62 72 ARG A N 1
ATOM 538 C CA . ARG A 1 72 ? -11.375 0.547 -19.875 1 90.62 72 ARG A CA 1
ATOM 539 C C . ARG A 1 72 ? -10.656 -0.458 -20.766 1 90.62 72 ARG A C 1
ATOM 541 O O . ARG A 1 72 ? -11.102 -1.599 -20.906 1 90.62 72 ARG A O 1
ATOM 548 N N . ASP A 1 73 ? -9.602 -0.061 -21.328 1 88.88 73 ASP A N 1
ATOM 549 C CA . ASP A 1 73 ? -9 -0.883 -22.375 1 88.88 73 ASP A CA 1
ATOM 550 C C . ASP A 1 73 ? -7.879 -1.753 -21.812 1 88.88 73 ASP A C 1
ATOM 552 O O . ASP A 1 73 ? -7.793 -2.943 -22.125 1 88.88 73 ASP A O 1
ATOM 556 N N . MET A 1 74 ? -7.027 -1.117 -21 1 88.19 74 MET A N 1
ATOM 557 C CA . MET A 1 74 ? -5.879 -1.81 -20.438 1 88.19 74 MET A CA 1
ATOM 558 C C . MET A 1 74 ? -5.863 -1.676 -18.906 1 88.19 74 MET A C 1
ATOM 560 O O . MET A 1 74 ? -6.211 -0.623 -18.375 1 88.19 74 MET A O 1
ATOM 564 N N . PHE A 1 75 ? -5.52 -2.717 -18.359 1 87.56 75 PHE A N 1
ATOM 565 C CA . PHE A 1 75 ? -5.395 -2.758 -16.906 1 87.56 75 PHE A CA 1
ATOM 566 C C . PHE A 1 75 ? -3.994 -3.201 -16.5 1 87.56 75 PHE A C 1
ATOM 568 O O . PHE A 1 75 ? -3.453 -4.16 -17.047 1 87.56 75 PHE A O 1
ATOM 575 N N . ASP A 1 76 ? -3.328 -2.441 -15.562 1 89.75 76 ASP A N 1
ATOM 576 C CA . ASP A 1 76 ? -2.031 -2.814 -15.008 1 89.75 76 ASP A CA 1
ATOM 577 C C . ASP A 1 76 ? -2.184 -3.873 -13.922 1 89.75 76 ASP A C 1
ATOM 579 O O . ASP A 1 76 ? -2.395 -3.543 -12.75 1 89.75 76 ASP A O 1
ATOM 583 N N . TRP A 1 77 ? -1.957 -5.113 -14.281 1 91.38 77 TRP A N 1
ATOM 584 C CA . TRP A 1 77 ? -2.049 -6.203 -13.32 1 91.38 77 TRP A CA 1
ATOM 585 C C . TRP A 1 77 ? -0.851 -6.199 -12.375 1 91.38 77 TRP A C 1
ATOM 587 O O . TRP A 1 77 ? 0.298 -6.254 -12.82 1 91.38 77 TRP A O 1
ATOM 597 N N . ALA A 1 78 ? -1.195 -6.145 -11.133 1 96.12 78 ALA A N 1
ATOM 598 C CA . ALA A 1 78 ? -0.11 -6.344 -10.172 1 96.12 78 ALA A CA 1
ATOM 599 C C . ALA A 1 78 ? 0.46 -7.758 -10.281 1 96.12 78 ALA A C 1
ATOM 601 O O . ALA A 1 78 ? -0.265 -8.703 -10.602 1 96.12 78 ALA A O 1
ATOM 602 N N . LEU A 1 79 ? 1.698 -7.891 -10.148 1 97.56 79 LEU A N 1
ATOM 603 C CA . LEU A 1 79 ? 2.359 -9.188 -10.016 1 97.56 79 LEU A CA 1
ATOM 604 C C . LEU A 1 79 ? 3.166 -9.258 -8.727 1 97.56 79 LEU A C 1
ATOM 606 O O . LEU A 1 79 ? 4.164 -8.547 -8.57 1 97.56 79 LEU A O 1
ATOM 610 N N . ASN A 1 80 ? 2.736 -10.125 -7.812 1 98.44 80 ASN A N 1
ATOM 611 C CA . ASN A 1 80 ? 3.35 -10.25 -6.492 1 98.44 80 ASN A CA 1
ATOM 612 C C . ASN A 1 80 ? 3.873 -11.664 -6.246 1 98.44 80 ASN A C 1
ATOM 614 O O . ASN A 1 80 ? 3.246 -12.641 -6.656 1 98.44 80 ASN A O 1
ATOM 618 N N . ILE A 1 81 ? 4.984 -11.734 -5.629 1 98.69 81 ILE A N 1
ATOM 619 C CA . ILE A 1 81 ? 5.531 -12.984 -5.109 1 98.69 81 ILE A CA 1
ATOM 620 C C . ILE A 1 81 ? 5.684 -12.891 -3.594 1 98.69 81 ILE A C 1
ATOM 622 O O . ILE A 1 81 ? 5.438 -11.844 -3.002 1 98.69 81 ILE A O 1
ATOM 626 N N . ALA A 1 82 ? 6.031 -14.031 -2.967 1 98.75 82 ALA A N 1
ATOM 627 C CA . ALA A 1 82 ? 6.168 -14 -1.513 1 98.75 82 ALA A CA 1
ATOM 628 C C . ALA A 1 82 ? 7.453 -14.688 -1.064 1 98.75 82 ALA A C 1
ATOM 630 O O . ALA A 1 82 ? 7.91 -15.641 -1.703 1 98.75 82 ALA A O 1
ATOM 631 N N . LEU A 1 83 ? 8.062 -14.188 -0.055 1 98.56 83 LEU A N 1
ATOM 632 C CA . LEU A 1 83 ? 9.133 -14.812 0.707 1 98.56 83 LEU A CA 1
ATOM 633 C C . LEU A 1 83 ? 8.672 -15.148 2.119 1 98.56 83 LEU A C 1
ATOM 635 O O . LEU A 1 83 ? 8.109 -14.305 2.814 1 98.56 83 LEU A O 1
ATOM 639 N N . VAL A 1 84 ? 8.859 -16.391 2.533 1 98.69 84 VAL A N 1
ATOM 640 C CA . VAL A 1 84 ? 8.391 -16.875 3.824 1 98.69 84 VAL A CA 1
ATOM 641 C C . VAL A 1 84 ? 9.57 -17.391 4.645 1 98.69 84 VAL A C 1
ATOM 643 O O . VAL A 1 84 ? 10.398 -18.156 4.141 1 98.69 84 VAL A O 1
ATOM 646 N N . ARG A 1 85 ? 9.688 -16.969 5.859 1 98.12 85 ARG A N 1
ATOM 647 C CA . ARG A 1 85 ? 10.695 -17.484 6.777 1 98.12 85 ARG A CA 1
ATOM 648 C C . ARG A 1 85 ? 10.039 -18.281 7.902 1 98.12 85 ARG A C 1
ATOM 650 O O . ARG A 1 85 ? 9.242 -17.75 8.672 1 98.12 85 ARG A O 1
ATOM 657 N N . SER A 1 86 ? 10.273 -19.5 7.973 1 98.19 86 SER A N 1
ATOM 658 C CA . SER A 1 86 ? 9.867 -20.391 9.055 1 98.19 86 SER A CA 1
ATOM 659 C C . SER A 1 86 ? 11.078 -21.094 9.672 1 98.19 86 SER A C 1
ATOM 661 O O . SER A 1 86 ? 11.609 -22.047 9.102 1 98.19 86 SER A O 1
ATOM 663 N N . GLY A 1 87 ? 11.438 -20.672 10.938 1 96.12 87 GLY A N 1
ATOM 664 C CA . GLY A 1 87 ? 12.68 -21.172 11.508 1 96.12 87 GLY A CA 1
ATOM 665 C C . GLY A 1 87 ? 13.891 -20.906 10.648 1 96.12 87 GLY A C 1
ATOM 666 O O . GLY A 1 87 ? 14.148 -19.75 10.281 1 96.12 87 GLY A O 1
ATOM 667 N N . GLU A 1 88 ? 14.594 -21.969 10.227 1 95.75 88 GLU A N 1
ATOM 668 C CA . GLU A 1 88 ? 15.812 -21.828 9.43 1 95.75 88 GLU A CA 1
ATOM 669 C C . GLU A 1 88 ? 15.508 -21.922 7.938 1 95.75 88 GLU A C 1
ATOM 671 O O . GLU A 1 88 ? 16.406 -21.766 7.105 1 95.75 88 GLU A O 1
ATOM 676 N N . ARG A 1 89 ? 14.289 -22.078 7.617 1 97.88 89 ARG A N 1
ATOM 677 C CA . ARG A 1 89 ? 13.898 -22.219 6.219 1 97.88 89 ARG A CA 1
ATOM 678 C C . ARG A 1 89 ? 13.492 -20.875 5.625 1 97.88 89 ARG A C 1
ATOM 680 O O . ARG A 1 89 ? 12.773 -20.109 6.266 1 97.88 89 ARG A O 1
ATOM 687 N N . LEU A 1 90 ? 14.023 -20.562 4.496 1 98.31 90 LEU A N 1
ATOM 688 C CA . LEU A 1 90 ? 13.641 -19.422 3.682 1 98.31 90 LEU A CA 1
ATOM 689 C C . LEU A 1 90 ? 13.031 -19.875 2.359 1 98.31 90 LEU A C 1
ATOM 691 O O . LEU A 1 90 ? 13.719 -20.484 1.53 1 98.31 90 LEU A O 1
ATOM 695 N N . ILE A 1 91 ? 11.75 -19.594 2.217 1 98.88 91 ILE A N 1
ATOM 696 C CA . ILE A 1 91 ? 10.945 -20.172 1.153 1 98.88 91 ILE A CA 1
ATOM 697 C C . ILE A 1 91 ? 10.445 -19.078 0.217 1 98.88 91 ILE A C 1
ATOM 699 O O . ILE A 1 91 ? 9.805 -18.125 0.658 1 98.88 91 ILE A O 1
ATOM 703 N N . LEU A 1 92 ? 10.773 -19.172 -1.032 1 98.81 92 LEU A N 1
ATOM 704 C CA . LEU A 1 92 ? 10.242 -18.281 -2.051 1 98.81 92 LEU A CA 1
ATOM 705 C C . LEU A 1 92 ? 9 -18.875 -2.705 1 98.81 92 LEU A C 1
ATOM 707 O O . LEU A 1 92 ? 8.977 -20.062 -3.039 1 98.81 92 LEU A O 1
ATOM 711 N N . ILE A 1 93 ? 7.91 -18.141 -2.795 1 98.94 93 ILE A N 1
ATOM 712 C CA . ILE A 1 93 ? 6.719 -18.562 -3.525 1 98.94 93 ILE A CA 1
ATOM 713 C C . ILE A 1 93 ? 6.645 -17.812 -4.855 1 98.94 93 ILE A C 1
ATOM 715 O O . ILE A 1 93 ? 6.422 -16.594 -4.883 1 98.94 93 ILE A O 1
ATOM 719 N N . ASP A 1 94 ? 6.773 -18.547 -5.977 1 98.81 94 ASP A N 1
ATOM 720 C CA . ASP A 1 94 ? 6.844 -18.016 -7.336 1 98.81 94 ASP A CA 1
ATOM 721 C C . ASP A 1 94 ? 8.055 -17.094 -7.504 1 98.81 94 ASP A C 1
ATOM 723 O O . ASP A 1 94 ? 8.797 -16.859 -6.551 1 98.81 94 ASP A O 1
ATOM 727 N N . SER A 1 95 ? 8.312 -16.672 -8.75 1 98.12 95 SER A N 1
ATOM 728 C CA . SER A 1 95 ? 9.586 -16 -8.961 1 98.12 95 SER A CA 1
ATOM 729 C C . SER A 1 95 ? 9.43 -14.789 -9.867 1 98.12 95 SER A C 1
ATOM 731 O O . SER A 1 95 ? 10.414 -14.148 -10.234 1 98.12 95 SER A O 1
ATOM 733 N N . GLY A 1 96 ? 8.172 -14.43 -10.219 1 97.31 96 GLY A N 1
ATOM 734 C CA . GLY A 1 96 ? 7.949 -13.289 -11.086 1 97.31 96 GLY A CA 1
ATOM 735 C C . GLY A 1 96 ? 8.18 -13.602 -12.555 1 97.31 96 GLY A C 1
ATOM 736 O O . GLY A 1 96 ? 8.375 -14.758 -12.922 1 97.31 96 GLY A O 1
ATOM 737 N N . VAL A 1 97 ? 8.188 -12.578 -13.398 1 96.19 97 VAL A N 1
ATOM 738 C CA . VAL A 1 97 ? 8.18 -12.766 -14.844 1 96.19 97 VAL A CA 1
ATOM 739 C C . VAL A 1 97 ? 9.609 -12.797 -15.375 1 96.19 97 VAL A C 1
ATOM 741 O O . VAL A 1 97 ? 9.875 -13.359 -16.438 1 96.19 97 VAL A O 1
ATOM 744 N N . GLY A 1 98 ? 10.547 -12.266 -14.609 1 92.5 98 GLY A N 1
ATOM 745 C CA . GLY A 1 98 ? 11.922 -12.234 -15.07 1 92.5 98 GLY A CA 1
ATOM 746 C C . GLY A 1 98 ? 12.156 -11.234 -16.188 1 92.5 98 GLY A C 1
ATOM 747 O O . GLY A 1 98 ? 11.508 -10.18 -16.234 1 92.5 98 GLY A O 1
ATOM 748 N N . ASP A 1 99 ? 13.242 -11.602 -16.906 1 79.88 99 ASP A N 1
ATOM 749 C CA . ASP A 1 99 ? 13.664 -10.664 -17.953 1 79.88 99 ASP A CA 1
ATOM 750 C C . ASP A 1 99 ? 13.258 -11.172 -19.328 1 79.88 99 ASP A C 1
ATOM 752 O O . ASP A 1 99 ? 12.766 -12.289 -19.469 1 79.88 99 ASP A O 1
ATOM 756 N N . GLY A 1 100 ? 13.055 -10.297 -20.25 1 66.56 100 GLY A N 1
ATOM 757 C CA . GLY A 1 100 ? 13.039 -10.797 -21.609 1 66.56 100 GLY A CA 1
ATOM 758 C C . GLY A 1 100 ? 11.703 -10.594 -22.297 1 66.56 100 GLY A C 1
ATOM 759 O O . GLY A 1 100 ? 11.516 -11.023 -23.438 1 66.56 100 GLY A O 1
ATOM 760 N N . PHE A 1 101 ? 10.766 -10.148 -21.438 1 72.75 101 PHE A N 1
ATOM 761 C CA . PHE A 1 101 ? 9.508 -9.922 -22.141 1 72.75 101 PHE A CA 1
ATOM 762 C C . PHE A 1 101 ? 9.32 -8.445 -22.453 1 72.75 101 PHE A C 1
ATOM 764 O O . PHE A 1 101 ? 9.102 -7.633 -21.547 1 72.75 101 PHE A O 1
ATOM 771 N N . GLU A 1 102 ? 9.539 -8.203 -23.656 1 67.88 102 GLU A N 1
ATOM 772 C CA . GLU A 1 102 ? 9.508 -6.824 -24.141 1 67.88 102 GLU A CA 1
ATOM 773 C C . GLU A 1 102 ? 8.203 -6.133 -23.75 1 67.88 102 GLU A C 1
ATOM 775 O O . GLU A 1 102 ? 8.195 -4.934 -23.469 1 67.88 102 GLU A O 1
ATOM 780 N N . TYR A 1 103 ? 7.203 -6.918 -23.719 1 72.06 103 TYR A N 1
ATOM 781 C CA . TYR A 1 103 ? 5.895 -6.312 -23.5 1 72.06 103 TYR A CA 1
ATOM 782 C C . TYR A 1 103 ? 5.648 -6.062 -22.016 1 72.06 103 TYR A C 1
ATOM 784 O O . TYR A 1 103 ? 4.727 -5.336 -21.641 1 72.06 103 TYR A O 1
ATOM 792 N N . PHE A 1 104 ? 6.512 -6.559 -21.156 1 79.69 104 PHE A N 1
ATOM 793 C CA . PHE A 1 104 ? 6.336 -6.359 -19.734 1 79.69 104 PHE A CA 1
ATOM 794 C C . PHE A 1 104 ? 7.512 -5.59 -19.141 1 79.69 104 PHE A C 1
ATOM 796 O O . PHE A 1 104 ? 8.156 -6.055 -18.203 1 79.69 104 PHE A O 1
ATOM 803 N N . SER A 1 105 ? 7.668 -4.379 -19.625 1 81.5 105 SER A N 1
ATOM 804 C CA . SER A 1 105 ? 8.836 -3.578 -19.266 1 81.5 105 SER A CA 1
ATOM 805 C C . SER A 1 105 ? 8.727 -3.055 -17.828 1 81.5 105 SER A C 1
ATOM 807 O O . SER A 1 105 ? 9.719 -2.607 -17.25 1 81.5 105 SER A O 1
ATOM 809 N N . ARG A 1 106 ? 7.609 -3.16 -17.219 1 89.75 106 ARG A N 1
ATOM 810 C CA . ARG A 1 106 ? 7.41 -2.605 -15.875 1 89.75 106 ARG A CA 1
ATOM 811 C C . ARG A 1 106 ? 7.34 -3.713 -14.828 1 89.75 106 ARG A C 1
ATOM 813 O O . ARG A 1 106 ? 6.93 -3.475 -13.695 1 89.75 106 ARG A O 1
ATOM 820 N N . ALA A 1 107 ? 7.738 -4.938 -15.258 1 93.94 107 ALA A N 1
ATOM 821 C CA .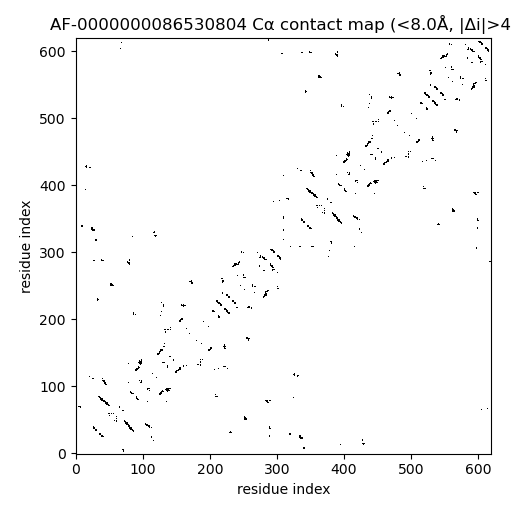 ALA A 1 107 ? 7.777 -6.086 -14.359 1 93.94 107 ALA A CA 1
ATOM 822 C C . ALA A 1 107 ? 9.18 -6.695 -14.312 1 93.94 107 ALA A C 1
ATOM 824 O O . ALA A 1 107 ? 10.125 -6.133 -14.867 1 93.94 107 ALA A O 1
ATOM 825 N N . GLY A 1 108 ? 9.359 -7.691 -13.547 1 95 108 GLY A N 1
ATOM 826 C CA . GLY A 1 108 ? 10.656 -8.352 -13.438 1 95 108 GLY A CA 1
ATOM 827 C C . GLY A 1 108 ? 11.523 -7.773 -12.336 1 95 108 GLY A C 1
ATOM 828 O O . GLY A 1 108 ? 12.758 -7.762 -12.453 1 95 108 GLY A O 1
ATOM 829 N N . ARG A 1 109 ? 10.938 -7.301 -11.227 1 94 109 ARG A N 1
ATOM 830 C CA . ARG A 1 109 ? 11.672 -6.555 -10.211 1 94 109 ARG A CA 1
ATOM 831 C C . ARG A 1 109 ? 11.953 -7.422 -8.992 1 94 109 ARG A C 1
ATOM 833 O O . ARG A 1 109 ? 12.688 -7.016 -8.086 1 94 109 ARG A O 1
ATOM 840 N N . SER A 1 110 ? 11.477 -8.633 -8.953 1 94.12 110 SER A N 1
ATOM 841 C CA . SER A 1 110 ? 11.469 -9.422 -7.723 1 94.12 110 SER A CA 1
ATOM 842 C C . SER A 1 110 ? 12.891 -9.703 -7.238 1 94.12 110 SER A C 1
ATOM 844 O O . SER A 1 110 ? 13.188 -9.547 -6.051 1 94.12 110 SER A O 1
ATOM 846 N N . VAL A 1 111 ? 13.781 -10.125 -8.148 1 91.94 111 VAL A N 1
ATOM 847 C CA . VAL A 1 111 ? 15.141 -10.477 -7.75 1 91.94 111 VAL A CA 1
ATOM 848 C C . VAL A 1 111 ? 15.859 -9.234 -7.223 1 91.94 111 VAL A C 1
ATOM 850 O O . VAL A 1 111 ? 16.5 -9.281 -6.164 1 91.94 111 VAL A O 1
ATOM 853 N N . MET A 1 112 ? 15.75 -8.195 -7.926 1 90.5 112 MET A N 1
ATOM 854 C CA . MET A 1 112 ? 16.359 -6.938 -7.512 1 90.5 112 MET A CA 1
ATOM 855 C C . MET A 1 112 ? 15.852 -6.512 -6.137 1 90.5 112 MET A C 1
ATOM 857 O O . MET A 1 112 ? 16.641 -6.059 -5.297 1 90.5 112 MET A O 1
ATOM 861 N N . ARG A 1 113 ? 14.609 -6.656 -5.883 1 94 113 ARG A N 1
ATOM 862 C CA . ARG A 1 113 ? 14.016 -6.188 -4.633 1 94 113 ARG A CA 1
ATOM 863 C C . ARG A 1 113 ? 14.367 -7.121 -3.479 1 94 113 ARG A C 1
ATOM 865 O O . ARG A 1 113 ? 14.516 -6.676 -2.338 1 94 113 ARG A O 1
ATOM 872 N N . LEU A 1 114 ? 14.516 -8.398 -3.775 1 93.62 114 LEU A N 1
ATOM 873 C CA . LEU A 1 114 ? 15.039 -9.32 -2.771 1 93.62 114 LEU A CA 1
ATOM 874 C C . LEU A 1 114 ? 16.453 -8.922 -2.354 1 93.62 114 LEU A C 1
ATOM 876 O O . LEU A 1 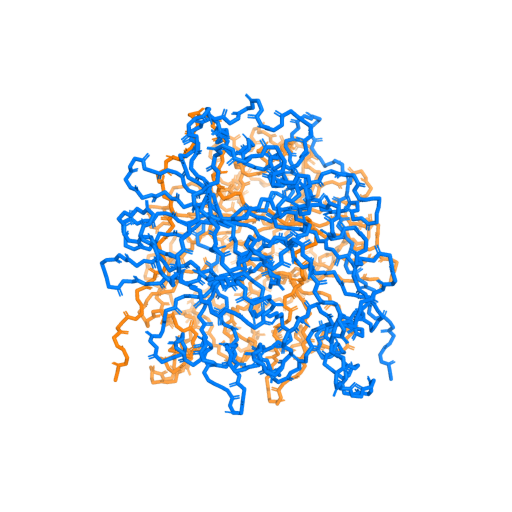114 ? 16.734 -8.812 -1.16 1 93.62 114 LEU A O 1
ATOM 880 N N . GLU A 1 115 ? 17.219 -8.68 -3.322 1 90.69 115 GLU A N 1
ATOM 881 C CA . GLU A 1 115 ? 18.609 -8.312 -3.051 1 90.69 115 GLU A CA 1
ATOM 882 C C . GLU A 1 115 ? 18.688 -6.973 -2.32 1 90.69 115 GLU A C 1
ATOM 884 O O . GLU A 1 115 ? 19.5 -6.805 -1.414 1 90.69 115 GLU A O 1
ATOM 889 N N . ALA A 1 116 ? 17.906 -6.039 -2.707 1 88.88 116 ALA A N 1
ATOM 890 C CA . ALA A 1 116 ? 17.875 -4.723 -2.072 1 88.88 116 ALA A CA 1
ATOM 891 C C . ALA A 1 116 ? 17.484 -4.832 -0.601 1 88.88 116 ALA A C 1
ATOM 893 O O . ALA A 1 116 ? 17.875 -3.984 0.212 1 88.88 116 ALA A O 1
ATOM 894 N N . ALA A 1 117 ? 16.766 -5.863 -0.274 1 90.75 117 ALA A N 1
ATOM 895 C CA . ALA A 1 117 ? 16.375 -6.105 1.112 1 90.75 117 ALA A CA 1
ATOM 896 C C . ALA A 1 117 ? 17.469 -6.871 1.86 1 90.75 117 ALA A C 1
ATOM 898 O O . ALA A 1 117 ? 17.297 -7.203 3.037 1 90.75 117 ALA A O 1
ATOM 899 N N . GLY A 1 118 ? 18.531 -7.16 1.168 1 92 118 GLY A N 1
ATOM 900 C CA . GLY A 1 118 ? 19.641 -7.883 1.771 1 92 118 GLY A CA 1
ATOM 901 C C . GLY A 1 118 ? 19.469 -9.391 1.741 1 92 118 GLY A C 1
ATOM 902 O O . GLY A 1 118 ? 20.172 -10.117 2.441 1 92 118 GLY A O 1
ATOM 903 N N . ILE A 1 119 ? 18.531 -9.812 1.007 1 93.56 119 ILE A N 1
ATOM 904 C CA . ILE A 1 119 ? 18.266 -11.242 0.948 1 93.56 119 ILE A CA 1
ATOM 905 C C . ILE A 1 119 ? 19.109 -11.891 -0.14 1 93.56 119 ILE A C 1
ATOM 907 O O . ILE A 1 119 ? 18.984 -11.555 -1.32 1 93.56 119 ILE A O 1
ATOM 911 N N . ASP A 1 120 ? 19.922 -12.773 0.294 1 94.12 120 ASP A N 1
ATOM 912 C CA . ASP A 1 120 ? 20.766 -13.555 -0.606 1 94.12 120 ASP A CA 1
ATOM 913 C C . ASP A 1 120 ? 19.984 -14.711 -1.229 1 94.12 120 ASP A C 1
ATOM 915 O O . ASP A 1 120 ? 19.391 -15.523 -0.514 1 94.12 120 ASP A O 1
ATOM 919 N N . LEU A 1 121 ? 20.031 -14.789 -2.521 1 96.56 121 LEU A N 1
ATOM 920 C CA . LEU A 1 121 ? 19.328 -15.875 -3.191 1 96.56 121 LEU A CA 1
ATOM 921 C C . LEU A 1 121 ? 19.844 -17.234 -2.721 1 96.56 121 LEU A C 1
ATOM 923 O O . LEU A 1 121 ? 19.094 -18.203 -2.676 1 96.56 121 LEU A O 1
ATOM 927 N N . ALA A 1 122 ? 21.109 -17.25 -2.336 1 97.38 122 ALA A N 1
ATOM 928 C CA . ALA A 1 122 ? 21.719 -18.484 -1.867 1 97.38 122 ALA A CA 1
ATOM 929 C C . ALA A 1 122 ? 21.125 -18.922 -0.532 1 97.38 122 ALA A C 1
ATOM 931 O O . ALA A 1 122 ? 21.297 -20.062 -0.111 1 97.38 122 ALA A O 1
ATOM 932 N N . ALA A 1 123 ? 20.516 -18.031 0.132 1 96.81 123 ALA A N 1
ATOM 933 C CA . ALA A 1 123 ? 19.906 -18.328 1.427 1 96.81 123 ALA A CA 1
ATOM 934 C C . ALA A 1 123 ? 18.562 -19.031 1.253 1 96.81 123 ALA A C 1
ATOM 936 O O . ALA A 1 123 ? 18.031 -19.609 2.201 1 96.81 123 ALA A O 1
ATOM 937 N N . ILE A 1 124 ? 18 -18.984 0.085 1 98.12 124 ILE A N 1
ATOM 938 C CA . ILE A 1 124 ? 16.703 -19.609 -0.184 1 98.12 124 ILE A CA 1
ATOM 939 C C . ILE A 1 124 ? 16.828 -21.125 -0.152 1 98.12 124 ILE A C 1
ATOM 941 O O . ILE A 1 124 ? 17.594 -21.703 -0.927 1 98.12 124 ILE A O 1
ATOM 945 N N . THR A 1 125 ? 16.062 -21.719 0.715 1 98.75 125 THR A N 1
ATOM 946 C CA . THR A 1 125 ? 16.172 -23.172 0.891 1 98.75 125 THR A CA 1
ATOM 947 C C . THR A 1 125 ? 15.141 -23.891 0.02 1 98.75 125 THR A C 1
ATOM 949 O O . THR A 1 125 ? 15.375 -25.016 -0.421 1 98.75 125 THR A O 1
ATOM 952 N N . ASP A 1 126 ? 14.016 -23.297 -0.13 1 98.94 126 ASP A N 1
ATOM 953 C CA . ASP A 1 126 ? 12.906 -23.891 -0.869 1 98.94 126 ASP A CA 1
ATOM 954 C C . ASP A 1 126 ? 12.227 -22.859 -1.76 1 98.94 126 ASP A C 1
ATOM 956 O O . ASP A 1 126 ? 12.219 -21.656 -1.44 1 98.94 126 ASP A O 1
ATOM 960 N N . ILE A 1 127 ? 11.711 -23.312 -2.816 1 98.94 127 ILE A N 1
ATOM 961 C CA . ILE A 1 127 ? 10.844 -22.531 -3.695 1 98.94 127 ILE A CA 1
ATOM 962 C C . ILE A 1 127 ? 9.547 -23.297 -3.951 1 98.94 127 ILE A C 1
ATOM 964 O O . ILE A 1 127 ? 9.578 -24.5 -4.203 1 98.94 127 ILE A O 1
ATOM 968 N N . VAL A 1 128 ? 8.438 -22.688 -3.779 1 99 128 VAL A N 1
ATOM 969 C CA . VAL A 1 128 ? 7.16 -23.266 -4.176 1 99 128 VAL A CA 1
ATOM 970 C C . VAL A 1 128 ? 6.637 -22.562 -5.426 1 99 128 VAL A C 1
ATOM 972 O O . VAL A 1 128 ? 6.508 -21.328 -5.441 1 99 128 VAL A O 1
ATOM 975 N N . ILE A 1 129 ? 6.395 -23.297 -6.461 1 98.94 129 ILE A N 1
ATOM 976 C CA . ILE A 1 129 ? 5.781 -22.766 -7.676 1 98.94 129 ILE A CA 1
ATOM 977 C C . ILE A 1 129 ? 4.289 -23.078 -7.68 1 98.94 129 ILE A C 1
ATOM 979 O O . ILE A 1 129 ? 3.891 -24.25 -7.75 1 98.94 129 ILE A O 1
ATOM 983 N N . THR A 1 130 ? 3.51 -22.016 -7.594 1 98.94 130 THR A N 1
ATOM 984 C CA . THR A 1 130 ? 2.068 -22.234 -7.582 1 98.94 130 THR A CA 1
ATOM 985 C C . THR A 1 130 ? 1.604 -22.859 -8.891 1 98.94 130 THR A C 1
ATOM 987 O O . THR A 1 130 ? 0.778 -23.766 -8.891 1 98.94 130 THR A O 1
ATOM 990 N N . HIS A 1 131 ? 2.084 -22.328 -9.938 1 98.88 131 HIS A N 1
ATOM 991 C CA . HIS A 1 131 ? 1.891 -22.875 -11.273 1 98.88 131 HIS A CA 1
ATOM 992 C C . HIS A 1 131 ? 2.949 -22.359 -12.242 1 98.88 131 HIS A C 1
ATOM 994 O O . HIS A 1 131 ? 3.723 -21.469 -11.898 1 98.88 131 HIS A O 1
ATOM 1000 N N . MET A 1 132 ? 3.01 -22.922 -13.461 1 98.75 132 MET A N 1
ATOM 1001 C CA . MET A 1 132 ? 4.219 -22.75 -14.258 1 98.75 132 MET A CA 1
ATOM 1002 C C . MET A 1 132 ? 3.982 -21.766 -15.391 1 98.75 132 MET A C 1
ATOM 1004 O O . MET A 1 132 ? 4.633 -21.844 -16.438 1 98.75 132 MET A O 1
ATOM 1008 N N . HIS A 1 133 ? 3.023 -20.797 -15.258 1 97.75 133 HIS A N 1
ATOM 1009 C CA . HIS A 1 133 ? 2.982 -19.672 -16.188 1 97.75 133 HIS A CA 1
ATOM 1010 C C . HIS A 1 133 ? 4.273 -18.859 -16.125 1 97.75 133 HIS A C 1
ATOM 1012 O O . HIS A 1 133 ? 4.98 -18.891 -15.117 1 97.75 133 HIS A O 1
ATOM 1018 N N . MET A 1 134 ? 4.523 -18.141 -17.172 1 95.81 134 MET A N 1
ATOM 1019 C CA . MET A 1 134 ? 5.785 -17.422 -17.359 1 95.81 134 MET A CA 1
ATOM 1020 C C . MET A 1 134 ? 6.004 -16.422 -16.234 1 95.81 134 MET A C 1
ATOM 1022 O O . MET A 1 134 ? 7.137 -16.203 -15.797 1 95.81 134 MET A O 1
ATOM 1026 N N . ASP A 1 135 ? 4.949 -15.797 -15.75 1 96.62 135 ASP A N 1
ATOM 1027 C CA . ASP A 1 135 ? 5.09 -14.75 -14.734 1 96.62 135 ASP A CA 1
ATOM 1028 C C . ASP A 1 135 ? 5.25 -15.359 -13.344 1 96.62 135 ASP A C 1
ATOM 1030 O O . ASP A 1 135 ? 5.355 -14.633 -12.352 1 96.62 135 ASP A O 1
ATOM 1034 N N . HIS A 1 136 ? 5.359 -16.641 -13.211 1 98.12 136 HIS A N 1
ATOM 1035 C CA . HIS A 1 136 ? 5.586 -17.281 -11.922 1 98.12 136 HIS A CA 1
ATOM 1036 C C . HIS A 1 136 ? 6.898 -18.047 -11.914 1 98.12 136 HIS A C 1
ATOM 1038 O O . HIS A 1 136 ? 7.484 -18.281 -10.852 1 98.12 136 HIS A O 1
ATOM 1044 N N . VAL A 1 137 ? 7.387 -18.453 -13.078 1 98 137 VAL A N 1
ATOM 1045 C CA . VAL A 1 137 ? 8.641 -19.188 -13.141 1 98 137 VAL A CA 1
ATOM 1046 C C . VAL A 1 137 ? 9.703 -18.359 -13.844 1 98 137 VAL A C 1
ATOM 1048 O O . VAL A 1 137 ? 10.883 -18.703 -13.844 1 98 137 VAL A O 1
ATOM 1051 N N . GLY A 1 138 ? 9.312 -17.234 -14.461 1 96.75 138 GLY A N 1
ATOM 1052 C CA . GLY A 1 138 ? 10.195 -16.438 -15.305 1 96.75 138 GLY A CA 1
ATOM 1053 C C . GLY A 1 138 ? 11.422 -15.938 -14.578 1 96.75 138 GLY A C 1
ATOM 1054 O O . GLY A 1 138 ? 12.508 -15.859 -15.164 1 96.75 138 GLY A O 1
ATOM 1055 N N . GLY A 1 139 ? 11.25 -15.516 -13.336 1 96.81 139 GLY A N 1
ATOM 1056 C CA . GLY A 1 139 ? 12.391 -15.078 -12.547 1 96.81 139 GLY A CA 1
ATOM 1057 C C . GLY A 1 139 ? 13.484 -16.125 -12.445 1 96.81 139 GLY A C 1
ATOM 1058 O O . GLY A 1 139 ? 14.672 -15.797 -12.469 1 96.81 139 GLY A O 1
ATOM 1059 N N . LEU A 1 140 ? 13.133 -17.344 -12.328 1 97.62 140 LEU A N 1
ATOM 1060 C CA . LEU A 1 140 ? 14.086 -18.438 -12.227 1 97.62 140 LEU A CA 1
ATOM 1061 C C . LEU A 1 140 ? 14.734 -18.719 -13.578 1 97.62 140 LEU A C 1
ATOM 1063 O O . LEU A 1 140 ? 15.82 -19.312 -13.633 1 97.62 140 LEU A O 1
ATOM 1067 N N . ASN A 1 141 ? 14.078 -18.312 -14.617 1 96.69 141 ASN A N 1
ATOM 1068 C CA . ASN A 1 141 ? 14.57 -18.562 -15.969 1 96.69 141 ASN A CA 1
ATOM 1069 C C . ASN A 1 141 ? 15.633 -17.562 -16.375 1 96.69 141 ASN A C 1
ATOM 1071 O O . ASN A 1 141 ? 16.328 -17.75 -17.391 1 96.69 141 ASN A O 1
ATOM 1075 N N . VAL A 1 142 ? 15.742 -16.469 -15.664 1 95.5 142 VAL A N 1
ATOM 1076 C CA . VAL A 1 142 ? 16.688 -15.414 -16.016 1 95.5 142 VAL A CA 1
ATOM 1077 C C . VAL A 1 142 ? 18.109 -15.945 -15.953 1 95.5 142 VAL A C 1
ATOM 1079 O O . VAL A 1 142 ? 18.469 -16.672 -15.016 1 95.5 142 VAL A O 1
ATOM 1082 N N . ASP A 1 143 ? 18.906 -15.516 -16.891 1 94.62 143 ASP A N 1
ATOM 1083 C CA . ASP A 1 143 ? 20.297 -15.945 -16.922 1 94.62 143 ASP A CA 1
ATOM 1084 C C . ASP A 1 143 ? 21.031 -15.531 -15.656 1 94.62 143 ASP A C 1
ATOM 1086 O O . ASP A 1 143 ? 20.922 -14.391 -15.211 1 94.62 143 ASP A O 1
ATOM 1090 N N . GLY A 1 144 ? 21.688 -16.438 -15.062 1 94.75 144 GLY A N 1
ATOM 1091 C CA . GLY A 1 144 ? 22.516 -16.141 -13.898 1 94.75 144 GLY A CA 1
ATOM 1092 C C . GLY A 1 144 ? 21.812 -16.422 -12.586 1 94.75 144 GLY A C 1
ATOM 1093 O O . GLY A 1 144 ? 22.453 -16.562 -11.547 1 94.75 144 GLY A O 1
ATOM 1094 N N . VAL A 1 145 ? 20.516 -16.516 -12.602 1 96.44 145 VAL A N 1
ATOM 1095 C CA . VAL A 1 145 ? 19.766 -16.703 -11.367 1 96.44 145 VAL A CA 1
ATOM 1096 C C . VAL A 1 145 ? 20.062 -18.078 -10.781 1 96.44 145 VAL A C 1
ATOM 1098 O O . VAL A 1 145 ? 20.312 -18.203 -9.578 1 96.44 145 VAL A O 1
ATOM 1101 N N . LYS A 1 146 ? 20.031 -19.078 -11.625 1 97.38 146 LYS A N 1
ATOM 1102 C CA . LYS A 1 146 ? 20.297 -20.422 -11.148 1 97.38 146 LYS A CA 1
ATOM 1103 C C . LYS A 1 146 ? 21.641 -20.5 -10.422 1 97.38 146 LYS A C 1
ATOM 1105 O O . LYS A 1 146 ? 21.75 -21.156 -9.383 1 97.38 146 LYS A O 1
ATOM 1110 N N . ALA A 1 147 ? 22.641 -19.797 -10.914 1 97.31 147 ALA A N 1
ATOM 1111 C CA . ALA A 1 147 ? 24 -19.844 -10.359 1 97.31 147 ALA A CA 1
ATOM 1112 C C . ALA A 1 147 ? 24.047 -19.156 -8.992 1 97.31 147 ALA A C 1
ATOM 1114 O O . ALA A 1 147 ? 24.938 -19.406 -8.195 1 97.31 147 ALA A O 1
ATOM 1115 N N . LYS A 1 148 ? 23.094 -18.297 -8.734 1 97.25 148 LYS A N 1
ATOM 1116 C CA . LYS A 1 148 ? 23.062 -17.547 -7.48 1 97.25 148 LYS A CA 1
ATOM 1117 C C . LYS A 1 148 ? 22.297 -18.328 -6.402 1 97.25 148 LYS A C 1
ATOM 1119 O O . LYS A 1 148 ? 22.391 -18 -5.219 1 97.25 148 LYS A O 1
ATOM 1124 N N . LEU A 1 149 ? 21.531 -19.266 -6.789 1 97.94 149 LEU A N 1
ATOM 1125 C CA . LEU A 1 149 ? 20.812 -20.109 -5.84 1 97.94 149 LEU A CA 1
ATOM 1126 C C . LEU A 1 149 ? 21.719 -21.188 -5.27 1 97.94 149 LEU A C 1
ATOM 1128 O O . LEU A 1 149 ? 22.75 -21.531 -5.867 1 97.94 149 LEU A O 1
ATOM 1132 N N . ARG A 1 150 ? 21.406 -21.641 -4.086 1 97.56 150 ARG A N 1
ATOM 1133 C CA . ARG A 1 150 ? 22.125 -22.812 -3.6 1 97.56 150 ARG A CA 1
ATOM 1134 C C . ARG A 1 150 ? 21.844 -24.031 -4.477 1 97.56 150 ARG A C 1
ATOM 1136 O O . ARG A 1 150 ? 20.719 -24.203 -4.961 1 97.56 150 ARG A O 1
ATOM 1143 N N . HIS A 1 151 ? 22.766 -24.906 -4.59 1 97.06 151 HIS A N 1
ATOM 1144 C CA . HIS A 1 151 ? 22.688 -26.031 -5.52 1 97.06 151 HIS A CA 1
ATOM 1145 C C . HIS A 1 151 ? 21.609 -27.031 -5.09 1 97.06 151 HIS A C 1
ATOM 1147 O O . HIS A 1 151 ? 21.016 -27.719 -5.93 1 97.06 151 HIS A O 1
ATOM 1153 N N . ASP A 1 152 ? 21.344 -27.078 -3.816 1 98.19 152 ASP A N 1
ATOM 1154 C CA . ASP A 1 152 ? 20.422 -28.094 -3.301 1 98.19 152 ASP A CA 1
ATOM 1155 C C . ASP A 1 152 ? 19.047 -27.5 -3.006 1 98.19 152 ASP A C 1
ATOM 1157 O O . ASP A 1 152 ? 18.281 -28.047 -2.213 1 98.19 152 ASP A O 1
ATOM 1161 N N . VAL A 1 153 ? 18.828 -26.312 -3.568 1 98.75 153 VAL A N 1
ATOM 1162 C CA . VAL A 1 153 ? 17.516 -25.703 -3.367 1 98.75 153 VAL A CA 1
ATOM 1163 C C . VAL A 1 153 ? 16.422 -26.672 -3.801 1 98.75 153 VAL A C 1
ATOM 1165 O O . VAL A 1 153 ? 16.562 -27.359 -4.816 1 98.75 153 VAL A O 1
ATOM 1168 N N . ARG A 1 154 ? 15.367 -26.828 -3.021 1 98.88 154 ARG A N 1
ATOM 1169 C CA . ARG A 1 154 ? 14.227 -27.672 -3.363 1 98.88 154 ARG A CA 1
ATOM 1170 C C . ARG A 1 154 ? 13.102 -26.844 -3.975 1 98.88 154 ARG A C 1
ATOM 1172 O O . ARG A 1 154 ? 12.625 -25.891 -3.361 1 98.88 154 ARG A O 1
ATOM 1179 N N . ILE A 1 155 ? 12.719 -27.234 -5.125 1 98.94 155 ILE A N 1
ATOM 1180 C CA . ILE A 1 155 ? 11.648 -26.516 -5.809 1 98.94 155 ILE A CA 1
ATOM 1181 C C . ILE A 1 155 ? 10.398 -27.406 -5.875 1 98.94 155 ILE A C 1
ATOM 1183 O O . ILE A 1 155 ? 10.344 -28.359 -6.648 1 98.94 155 ILE A O 1
ATOM 1187 N N . HIS A 1 156 ? 9.43 -27.031 -5.09 1 98.94 156 HIS A N 1
ATOM 1188 C CA . HIS A 1 156 ? 8.203 -27.812 -4.98 1 98.94 156 HIS A CA 1
ATOM 1189 C C . HIS A 1 156 ? 7.199 -27.406 -6.055 1 98.94 156 HIS A C 1
ATOM 1191 O O . HIS A 1 156 ? 6.805 -26.234 -6.133 1 98.94 156 HIS A O 1
ATOM 1197 N N . VAL A 1 157 ? 6.812 -28.328 -6.879 1 98.94 157 VAL A N 1
ATOM 1198 C CA . VAL A 1 157 ? 5.801 -28.188 -7.918 1 98.94 157 VAL A CA 1
ATOM 1199 C C . VAL A 1 157 ? 4.852 -29.375 -7.898 1 98.94 157 VAL A C 1
ATOM 1201 O O . VAL A 1 157 ? 5.281 -30.516 -7.715 1 98.94 157 VAL A O 1
ATOM 1204 N N . SER A 1 158 ? 3.537 -29.109 -8.016 1 98.88 158 SER A N 1
ATOM 1205 C CA . SER A 1 158 ? 2.645 -30.266 -8.055 1 98.88 158 SER A CA 1
ATOM 1206 C C . SER A 1 158 ? 2.969 -31.188 -9.227 1 98.88 158 SER A C 1
ATOM 1208 O O . SER A 1 158 ? 3.293 -30.719 -10.32 1 98.88 158 SER A O 1
ATOM 1210 N N . ALA A 1 159 ? 2.877 -32.469 -8.992 1 98.81 159 ALA A N 1
ATOM 1211 C CA . ALA A 1 159 ? 3.121 -33.469 -10.055 1 98.81 159 ALA A CA 1
ATOM 1212 C C . ALA A 1 159 ? 2.172 -33.219 -11.227 1 98.81 159 ALA A C 1
ATOM 1214 O O . ALA A 1 159 ? 2.568 -33.375 -12.391 1 98.81 159 ALA A O 1
ATOM 1215 N N . THR A 1 160 ? 0.963 -32.906 -10.914 1 98.81 160 THR A N 1
ATOM 1216 C CA . THR A 1 160 ? -0.048 -32.625 -11.93 1 98.81 160 THR A CA 1
ATOM 1217 C C . THR A 1 160 ? 0.373 -31.453 -12.812 1 98.81 160 THR A C 1
ATOM 1219 O O . THR A 1 160 ? 0.144 -31.469 -14.023 1 98.81 160 THR A O 1
ATOM 1222 N N . GLU A 1 161 ? 0.979 -30.453 -12.234 1 98.81 161 GLU A N 1
ATOM 1223 C CA . GLU A 1 161 ? 1.433 -29.281 -12.969 1 98.81 161 GLU A CA 1
ATOM 1224 C C . GLU A 1 161 ? 2.566 -29.625 -13.93 1 98.81 161 GLU A C 1
ATOM 1226 O O . GLU A 1 161 ? 2.557 -29.219 -15.094 1 98.81 161 GLU A O 1
ATOM 1231 N N . VAL A 1 162 ? 3.533 -30.391 -13.406 1 98.5 162 VAL A N 1
ATOM 1232 C CA . VAL A 1 162 ? 4.656 -30.812 -14.234 1 98.5 162 VAL A CA 1
ATOM 1233 C C . VAL A 1 162 ? 4.141 -31.625 -15.422 1 98.5 162 VAL A C 1
ATOM 1235 O O . VAL A 1 162 ? 4.555 -31.406 -16.562 1 98.5 162 VAL A O 1
ATOM 1238 N N . GLU A 1 163 ? 3.262 -32.5 -15.148 1 98.38 163 GLU A N 1
ATOM 1239 C CA . GLU A 1 163 ? 2.695 -33.344 -16.203 1 98.38 163 GLU A CA 1
ATOM 1240 C C . GLU A 1 163 ? 1.925 -32.5 -17.219 1 98.38 163 GLU A C 1
ATOM 1242 O O . GLU A 1 163 ? 2.047 -32.719 -18.422 1 98.38 163 GLU A O 1
ATOM 1247 N N . PHE A 1 164 ? 1.114 -31.625 -16.812 1 98.56 164 PHE A N 1
ATOM 1248 C CA . PHE A 1 164 ? 0.275 -30.781 -17.656 1 98.56 164 PHE A CA 1
ATOM 1249 C C . PHE A 1 164 ? 1.113 -30.062 -18.703 1 98.56 164 PHE A C 1
ATOM 1251 O O . PHE A 1 164 ? 0.689 -29.906 -19.859 1 98.56 164 PHE A O 1
ATOM 1258 N N . TRP A 1 165 ? 2.291 -29.578 -18.344 1 98.38 165 TRP A N 1
ATOM 1259 C CA . TRP A 1 165 ? 3.068 -28.688 -19.203 1 98.38 165 TRP A CA 1
ATOM 1260 C C . TRP A 1 165 ? 3.891 -29.5 -20.203 1 98.38 165 TRP A C 1
ATOM 1262 O O . TRP A 1 165 ? 4.57 -28.922 -21.062 1 98.38 165 TRP A O 1
ATOM 1272 N N . LYS A 1 166 ? 3.861 -30.844 -20.156 1 97.75 166 LYS A N 1
ATOM 1273 C CA . LYS A 1 166 ? 4.418 -31.641 -21.234 1 97.75 166 LYS A CA 1
ATOM 1274 C C . LYS A 1 166 ? 3.631 -31.453 -22.531 1 97.75 166 LYS A C 1
ATOM 1276 O O . LYS A 1 166 ? 4.203 -31.484 -23.625 1 97.75 166 LYS A O 1
ATOM 1281 N N . ASP A 1 167 ? 2.346 -31.25 -22.406 1 97.19 167 ASP A N 1
ATOM 1282 C CA . ASP A 1 167 ? 1.438 -30.984 -23.516 1 97.19 167 ASP A CA 1
ATOM 1283 C C . ASP A 1 167 ? 0.234 -30.172 -23.047 1 97.19 167 ASP A C 1
ATOM 1285 O O . ASP A 1 167 ? -0.893 -30.672 -23.031 1 97.19 167 ASP A O 1
ATOM 1289 N N . PRO A 1 168 ? 0.471 -28.891 -22.812 1 97.56 168 PRO A N 1
ATOM 1290 C CA . PRO A 1 168 ? -0.58 -28.078 -22.203 1 97.56 168 PRO A CA 1
ATOM 1291 C C . PRO A 1 168 ? -1.755 -27.828 -23.141 1 97.56 168 PRO A C 1
ATOM 1293 O O . PRO A 1 168 ? -1.558 -27.656 -24.344 1 97.56 168 PRO A O 1
ATOM 1296 N N . ASP A 1 169 ? -2.969 -27.859 -22.656 1 97.06 169 ASP A N 1
ATOM 1297 C CA . ASP A 1 169 ? -4.207 -27.562 -23.375 1 97.06 169 ASP A CA 1
ATOM 1298 C C . ASP A 1 169 ? -4.605 -26.109 -23.219 1 97.06 169 ASP A C 1
ATOM 1300 O O . ASP A 1 169 ? -4.844 -25.625 -22.109 1 97.06 169 ASP A O 1
ATOM 1304 N N . PHE A 1 170 ? -4.637 -25.375 -24.25 1 97.19 170 PHE A N 1
ATOM 1305 C CA . PHE A 1 170 ? -5.008 -23.953 -24.234 1 97.19 170 PHE A CA 1
ATOM 1306 C C . PHE A 1 170 ? -6.402 -23.766 -24.812 1 97.19 170 PHE A C 1
ATOM 1308 O O . PHE A 1 170 ? -6.816 -22.625 -25.078 1 97.19 170 PHE A O 1
ATOM 1315 N N . SER A 1 171 ? -7.172 -24.844 -25.016 1 96.5 171 SER A N 1
ATOM 1316 C CA . SER A 1 171 ? -8.422 -24.812 -25.766 1 96.5 171 SER A CA 1
ATOM 1317 C C . SER A 1 171 ? -9.477 -23.969 -25.062 1 96.5 171 SER A C 1
ATOM 1319 O O . SER A 1 171 ? -10.398 -23.453 -25.703 1 96.5 171 SER A O 1
ATOM 1321 N N . LYS A 1 172 ? -9.383 -23.797 -23.781 1 96 172 LYS A N 1
ATOM 1322 C CA . LYS A 1 172 ? -10.406 -23.062 -23.047 1 96 172 LYS A CA 1
ATOM 1323 C C . LYS A 1 172 ? -9.914 -21.672 -22.641 1 96 172 LYS A C 1
ATOM 1325 O O . LYS A 1 172 ? -10.656 -20.906 -22.031 1 96 172 LYS A O 1
ATOM 1330 N N . THR A 1 173 ? -8.688 -21.359 -22.906 1 96.12 173 THR A N 1
ATOM 1331 C CA . THR A 1 173 ? -8.148 -20.047 -22.578 1 96.12 173 THR A CA 1
ATOM 1332 C C . THR A 1 173 ? -8.539 -19.016 -23.625 1 96.12 173 THR A C 1
ATOM 1334 O O . THR A 1 173 ? -8.922 -19.359 -24.75 1 96.12 173 THR A O 1
ATOM 1337 N N . VAL A 1 174 ? -8.617 -17.781 -23.219 1 94 174 VAL A N 1
ATOM 1338 C CA . VAL A 1 174 ? -8.844 -16.641 -24.094 1 94 174 VAL A CA 1
ATOM 1339 C C . VAL A 1 174 ? -7.711 -15.625 -23.922 1 94 174 VAL A C 1
ATOM 1341 O O . VAL A 1 174 ? -7.848 -14.664 -23.172 1 94 174 VAL A O 1
ATOM 1344 N N . MET A 1 175 ? -6.621 -15.898 -24.562 1 88.75 175 MET A N 1
ATOM 1345 C CA . MET A 1 175 ? -5.406 -15.094 -24.453 1 88.75 175 MET A CA 1
ATOM 1346 C C . MET A 1 175 ? -4.984 -14.578 -25.828 1 88.75 175 MET A C 1
ATOM 1348 O O . MET A 1 175 ? -5.406 -15.109 -26.859 1 88.75 175 MET A O 1
ATOM 1352 N N . PRO A 1 176 ? -4.227 -13.477 -25.781 1 84 176 PRO A N 1
ATOM 1353 C CA . PRO A 1 176 ? -3.631 -13.078 -27.062 1 84 176 PRO A CA 1
ATOM 1354 C C . PRO A 1 176 ? -2.818 -14.203 -27.703 1 84 176 PRO A C 1
ATOM 1356 O O . PRO A 1 176 ? -2.195 -15 -27 1 84 176 PRO A O 1
ATOM 1359 N N . GLU A 1 177 ? -2.717 -14.164 -29 1 86.81 177 GLU A N 1
ATOM 1360 C CA . GLU A 1 177 ? -2.156 -15.258 -29.781 1 86.81 177 GLU A CA 1
ATOM 1361 C C . GLU A 1 177 ? -0.69 -15.5 -29.422 1 86.81 177 GLU A C 1
ATOM 1363 O O . GLU A 1 177 ? -0.202 -16.625 -29.516 1 86.81 177 GLU A O 1
ATOM 1368 N N . THR A 1 178 ? 0.005 -14.508 -28.969 1 85.69 178 THR A N 1
ATOM 1369 C CA . THR A 1 178 ? 1.439 -14.617 -28.719 1 85.69 178 THR A CA 1
ATOM 1370 C C . THR A 1 178 ? 1.711 -15.203 -27.344 1 85.69 178 THR A C 1
ATOM 1372 O O . THR A 1 178 ? 2.84 -15.594 -27.031 1 85.69 178 THR A O 1
ATOM 1375 N N . VAL A 1 179 ? 0.697 -15.414 -26.547 1 88.75 179 VAL A N 1
ATOM 1376 C CA . VAL A 1 179 ? 0.902 -15.742 -25.141 1 88.75 179 VAL A CA 1
ATOM 1377 C C . VAL A 1 179 ? 1.092 -17.25 -24.969 1 88.75 179 VAL A C 1
ATOM 1379 O O . VAL A 1 179 ? 2.016 -17.688 -24.281 1 88.75 179 VAL A O 1
ATOM 1382 N N . PRO A 1 180 ? 0.338 -18.047 -25.688 1 93.12 180 PRO A N 1
ATOM 1383 C CA . PRO A 1 180 ? 0.482 -19.484 -25.484 1 93.12 180 PRO A CA 1
ATOM 1384 C C . PRO A 1 180 ? 1.877 -20 -25.828 1 93.12 180 PRO A C 1
ATOM 1386 O O . PRO A 1 180 ? 2.49 -20.719 -25.047 1 93.12 180 PRO A O 1
ATOM 1389 N N . PRO A 1 181 ? 2.471 -19.547 -26.953 1 93.75 181 PRO A N 1
ATOM 1390 C CA . PRO A 1 181 ? 3.846 -19.984 -27.219 1 93.75 181 PRO A CA 1
ATOM 1391 C C . PRO A 1 181 ? 4.828 -19.516 -26.141 1 93.75 181 PRO A C 1
ATOM 1393 O O . PRO A 1 181 ? 5.754 -20.25 -25.797 1 93.75 181 PRO A O 1
ATOM 1396 N N . ALA A 1 182 ? 4.648 -18.359 -25.656 1 92.38 182 ALA A N 1
ATOM 1397 C CA . ALA A 1 182 ? 5.523 -17.828 -24.609 1 92.38 182 ALA A CA 1
ATOM 1398 C C . ALA A 1 182 ? 5.402 -18.641 -23.328 1 92.38 182 ALA A C 1
ATOM 1400 O O . ALA A 1 182 ? 6.402 -18.906 -22.656 1 92.38 182 ALA A O 1
ATOM 1401 N N . LEU A 1 183 ? 4.223 -19.031 -23 1 95.56 183 LEU A N 1
ATOM 1402 C CA . LEU A 1 183 ? 3.986 -19.844 -21.812 1 95.56 183 LEU A CA 1
ATOM 1403 C C . LEU A 1 183 ? 4.668 -21.203 -21.953 1 95.56 183 LEU A C 1
ATOM 1405 O O . LEU A 1 183 ? 5.324 -21.672 -21.016 1 95.56 183 LEU A O 1
ATOM 1409 N N . ARG A 1 184 ? 4.508 -21.828 -23.109 1 96.69 184 ARG A N 1
ATOM 1410 C CA . ARG A 1 184 ? 5.137 -23.109 -23.359 1 96.69 184 ARG A CA 1
ATOM 1411 C C . ARG A 1 184 ? 6.652 -23.016 -23.234 1 96.69 184 ARG A C 1
ATOM 1413 O O . ARG A 1 184 ? 7.277 -23.875 -22.609 1 96.69 184 ARG A O 1
ATOM 1420 N N . LYS A 1 185 ? 7.152 -22 -23.812 1 95.81 185 LYS A N 1
ATOM 1421 C CA . LYS A 1 185 ? 8.602 -21.812 -23.797 1 95.81 185 LYS A CA 1
ATOM 1422 C C . LYS A 1 185 ? 9.109 -21.609 -22.375 1 95.81 185 LYS A C 1
ATOM 1424 O O . LYS A 1 185 ? 10.133 -22.188 -22 1 95.81 185 LYS A O 1
ATOM 1429 N N . ALA A 1 186 ? 8.461 -20.812 -21.609 1 96.25 186 ALA A N 1
ATOM 1430 C CA . ALA A 1 186 ? 8.875 -20.516 -20.25 1 96.25 186 ALA A CA 1
ATOM 1431 C C . ALA A 1 186 ? 8.836 -21.766 -19.375 1 96.25 186 ALA A C 1
ATOM 1433 O O . ALA A 1 186 ? 9.766 -22.031 -18.609 1 96.25 186 ALA A O 1
ATOM 1434 N N . ALA A 1 187 ? 7.762 -22.469 -19.484 1 98.06 187 ALA A N 1
ATOM 1435 C CA . ALA A 1 187 ? 7.613 -23.703 -18.703 1 98.06 187 ALA A CA 1
ATOM 1436 C C . ALA A 1 187 ? 8.672 -24.734 -19.078 1 98.06 187 ALA A C 1
ATOM 1438 O O . ALA A 1 187 ? 9.266 -25.375 -18.219 1 98.06 187 ALA A O 1
ATOM 1439 N N . ALA A 1 188 ? 8.906 -24.875 -20.344 1 98.06 188 ALA A N 1
ATOM 1440 C CA . ALA A 1 188 ? 9.906 -25.812 -20.828 1 98.06 188 ALA A CA 1
ATOM 1441 C C . ALA A 1 188 ? 11.297 -25.453 -20.328 1 98.06 188 ALA A C 1
ATOM 1443 O O . ALA A 1 188 ? 12.062 -26.312 -19.891 1 98.06 188 ALA A O 1
ATOM 1444 N N . ARG A 1 189 ? 11.617 -24.219 -20.438 1 97.62 189 ARG A N 1
ATOM 1445 C CA . ARG A 1 189 ? 12.914 -23.734 -19.984 1 97.62 189 ARG A CA 1
ATOM 1446 C C . ARG A 1 189 ? 13.094 -23.969 -18.5 1 97.62 189 ARG A C 1
ATOM 1448 O O . ARG A 1 189 ? 14.156 -24.406 -18.047 1 97.62 189 ARG A O 1
ATOM 1455 N N . PHE A 1 190 ? 12.078 -23.688 -17.781 1 98.5 190 PHE A N 1
ATOM 1456 C CA . PHE A 1 190 ? 12.109 -23.891 -16.328 1 98.5 190 PHE A CA 1
ATOM 1457 C C . PHE A 1 190 ? 12.414 -25.328 -15.984 1 98.5 190 PHE A C 1
ATOM 1459 O O . PHE A 1 190 ? 13.297 -25.609 -15.172 1 98.5 190 PHE A O 1
ATOM 1466 N N . VAL A 1 191 ? 11.703 -26.234 -16.594 1 98.5 191 VAL A N 1
ATOM 1467 C CA . VAL A 1 191 ? 11.891 -27.656 -16.312 1 98.5 191 VAL A CA 1
ATOM 1468 C C . VAL A 1 191 ? 13.297 -28.078 -16.734 1 98.5 191 VAL A C 1
ATOM 1470 O O . VAL A 1 191 ? 13.953 -28.859 -16.047 1 98.5 191 VAL A O 1
ATOM 1473 N N . GLU A 1 192 ? 13.727 -27.594 -17.812 1 98.06 192 GLU A N 1
ATOM 1474 C CA . GLU A 1 192 ? 15.062 -27.938 -18.297 1 98.06 192 GLU A CA 1
ATOM 1475 C C . GLU A 1 192 ? 16.141 -27.469 -17.328 1 98.06 192 GLU A C 1
ATOM 1477 O O . GLU A 1 192 ? 17.047 -28.219 -16.984 1 98.06 192 GLU A O 1
ATOM 1482 N N . LEU A 1 193 ? 16.047 -26.266 -16.875 1 98.12 193 LEU A N 1
ATOM 1483 C CA . LEU A 1 193 ? 17.062 -25.672 -16.016 1 98.12 193 LEU A CA 1
ATOM 1484 C C . LEU A 1 193 ? 17.078 -26.312 -14.641 1 98.12 193 LEU A C 1
ATOM 1486 O O . LEU A 1 193 ? 18.141 -26.469 -14.031 1 98.12 193 LEU A O 1
ATOM 1490 N N . TYR A 1 194 ? 15.938 -26.719 -14.203 1 98.56 194 TYR A N 1
ATOM 1491 C CA . TYR A 1 194 ? 15.844 -27.047 -12.781 1 98.56 194 TYR A CA 1
ATOM 1492 C C . TYR A 1 194 ? 15.391 -28.5 -12.586 1 98.56 194 TYR A C 1
ATOM 1494 O O . TYR A 1 194 ? 14.945 -28.859 -11.492 1 98.56 194 TYR A O 1
ATOM 1502 N N . ARG A 1 195 ? 15.484 -29.328 -13.547 1 97.69 195 ARG A N 1
ATOM 1503 C CA . ARG A 1 195 ? 15.016 -30.719 -13.531 1 97.69 195 ARG A CA 1
ATOM 1504 C C . ARG A 1 195 ? 15.5 -31.438 -12.281 1 97.69 195 ARG A C 1
ATOM 1506 O O . ARG A 1 195 ? 14.75 -32.188 -11.664 1 97.69 195 ARG A O 1
ATOM 1513 N N . GLU A 1 196 ? 16.703 -31.203 -11.883 1 97.94 196 GLU A N 1
ATOM 1514 C CA . GLU A 1 196 ? 17.312 -31.938 -10.766 1 97.94 196 GLU A CA 1
ATOM 1515 C C . GLU A 1 196 ? 16.859 -31.359 -9.422 1 97.94 196 GLU A C 1
ATOM 1517 O O . GLU A 1 196 ? 17.016 -32 -8.383 1 97.94 196 GLU A O 1
ATOM 1522 N N . ASN A 1 197 ? 16.344 -30.141 -9.438 1 98.75 197 ASN A N 1
ATOM 1523 C CA . ASN A 1 197 ? 15.953 -29.453 -8.211 1 98.75 197 ASN A CA 1
ATOM 1524 C C . ASN A 1 197 ? 14.461 -29.594 -7.945 1 98.75 197 ASN A C 1
ATOM 1526 O O . ASN A 1 197 ? 14 -29.344 -6.828 1 98.75 197 ASN A O 1
ATOM 1530 N N . ILE A 1 198 ? 13.664 -29.953 -8.938 1 98.81 198 ILE A N 1
ATOM 1531 C CA . ILE A 1 198 ? 12.211 -30.047 -8.828 1 98.81 198 ILE A CA 1
ATOM 1532 C C . ILE A 1 198 ? 11.828 -31.219 -7.93 1 98.81 198 ILE A C 1
ATOM 1534 O O . ILE A 1 198 ? 12.312 -32.344 -8.125 1 98.81 198 ILE A O 1
ATOM 1538 N N . VAL A 1 199 ? 11.031 -30.938 -6.941 1 98.81 199 VAL A N 1
ATOM 1539 C CA . VAL A 1 199 ? 10.461 -31.938 -6.031 1 98.81 199 VAL A CA 1
ATOM 1540 C C . VAL A 1 199 ? 8.945 -31.984 -6.203 1 98.81 199 VAL A C 1
ATOM 1542 O O . VAL A 1 199 ? 8.211 -31.281 -5.52 1 98.81 199 VAL A O 1
ATOM 1545 N N . PRO A 1 200 ? 8.484 -32.844 -7.07 1 98.69 200 PRO A N 1
ATOM 1546 C CA . PRO A 1 200 ? 7.035 -32.938 -7.297 1 98.69 200 PRO A CA 1
ATOM 1547 C C . PRO A 1 200 ? 6.273 -33.406 -6.062 1 98.69 200 PRO A C 1
ATOM 1549 O O . PRO A 1 200 ? 6.777 -34.25 -5.305 1 98.69 200 PRO A O 1
ATOM 1552 N N . PHE A 1 201 ? 5.152 -32.906 -5.828 1 98.81 201 PHE A N 1
ATOM 1553 C CA . PHE A 1 201 ? 4.273 -33.375 -4.766 1 98.81 201 PHE A CA 1
ATOM 1554 C C . PHE A 1 201 ? 2.865 -33.625 -5.297 1 98.81 201 PHE A C 1
ATOM 1556 O O . PHE A 1 201 ? 2.479 -33.062 -6.324 1 98.81 201 PHE A O 1
ATOM 1563 N N . ASP A 1 202 ? 2.096 -34.406 -4.684 1 97.94 202 ASP A N 1
ATOM 1564 C CA . ASP A 1 202 ? 0.739 -34.75 -5.113 1 97.94 202 ASP A CA 1
ATOM 1565 C C . ASP A 1 202 ? -0.271 -33.719 -4.559 1 97.94 202 ASP A C 1
ATOM 1567 O O . ASP A 1 202 ? -0.121 -32.531 -4.754 1 97.94 202 ASP A O 1
ATOM 1571 N N . ARG A 1 203 ? -1.044 -34.094 -3.707 1 98.25 203 ARG A N 1
ATOM 1572 C CA . ARG A 1 203 ? -2.154 -33.25 -3.297 1 98.25 203 ARG A CA 1
ATOM 1573 C C . ARG A 1 203 ? -1.693 -32.188 -2.293 1 98.25 203 ARG A C 1
ATOM 1575 O O . ARG A 1 203 ? -2.203 -31.078 -2.281 1 98.25 203 ARG A O 1
ATOM 1582 N N . THR A 1 204 ? -0.877 -32.594 -1.41 1 98.62 204 THR A N 1
ATOM 1583 C CA . THR A 1 204 ? -0.384 -31.672 -0.391 1 98.62 204 THR A CA 1
ATOM 1584 C C . THR A 1 204 ? 1.078 -31.953 -0.063 1 98.62 204 THR A C 1
ATOM 1586 O O . THR A 1 204 ? 1.562 -33.062 -0.289 1 98.62 204 THR A O 1
ATOM 1589 N N . VAL A 1 205 ? 1.793 -30.969 0.37 1 98.75 205 VAL A N 1
ATOM 1590 C CA . VAL A 1 205 ? 3.152 -31.141 0.87 1 98.75 205 VAL A CA 1
ATOM 1591 C C . VAL A 1 205 ? 3.428 -30.125 1.981 1 98.75 205 VAL A C 1
ATOM 1593 O O . VAL A 1 205 ? 2.99 -28.984 1.904 1 98.75 205 VAL A O 1
ATOM 1596 N N . GLU A 1 206 ? 4 -30.562 3.033 1 98.69 206 GLU A N 1
ATOM 1597 C CA . GLU A 1 206 ? 4.555 -29.656 4.043 1 98.69 206 GLU A CA 1
ATOM 1598 C C . GLU A 1 206 ? 5.98 -29.25 3.689 1 98.69 206 GLU A C 1
ATOM 1600 O O . GLU A 1 206 ? 6.871 -30.094 3.588 1 98.69 206 GLU A O 1
ATOM 1605 N N . VAL A 1 207 ? 6.203 -27.984 3.459 1 98.69 207 VAL A N 1
ATOM 1606 C CA . VAL A 1 207 ? 7.496 -27.469 3.031 1 98.69 207 VAL A CA 1
ATOM 1607 C C . VAL A 1 207 ? 8.352 -27.141 4.254 1 98.69 207 VAL A C 1
ATOM 1609 O O . VAL A 1 207 ? 9.57 -27.359 4.238 1 98.69 207 VAL A O 1
ATOM 1612 N N . ALA A 1 208 ? 7.777 -26.562 5.285 1 98.69 208 ALA A N 1
ATOM 1613 C CA . ALA A 1 208 ? 8.367 -26.188 6.57 1 98.69 208 ALA A CA 1
ATOM 1614 C C . ALA A 1 208 ? 7.301 -26.109 7.656 1 98.69 208 ALA A C 1
ATOM 1616 O O . ALA A 1 208 ? 6.109 -26.25 7.379 1 98.69 208 ALA A O 1
ATOM 1617 N N . ALA A 1 209 ? 7.809 -25.922 8.898 1 98.5 209 ALA A N 1
ATOM 1618 C CA . ALA A 1 209 ? 6.855 -25.781 10 1 98.5 209 ALA A CA 1
ATOM 1619 C C . ALA A 1 209 ? 5.867 -24.656 9.719 1 98.5 209 ALA A C 1
ATOM 1621 O O . ALA A 1 209 ? 6.27 -23.5 9.492 1 98.5 209 ALA A O 1
ATOM 1622 N N . GLY A 1 210 ? 4.59 -24.984 9.586 1 98.56 210 GLY A N 1
ATOM 1623 C CA . GLY A 1 210 ? 3.531 -24 9.391 1 98.56 210 GLY A CA 1
ATOM 1624 C C . GLY A 1 210 ? 3.346 -23.594 7.941 1 98.56 210 GLY A C 1
ATOM 1625 O O . GLY A 1 210 ? 2.496 -22.766 7.625 1 98.56 210 GLY A O 1
ATOM 1626 N N . VAL A 1 211 ? 4.152 -24.172 7.027 1 98.88 211 VAL A N 1
ATOM 1627 C CA . VAL A 1 211 ? 4.066 -23.797 5.617 1 98.88 211 VAL A CA 1
ATOM 1628 C C . VAL A 1 211 ? 3.781 -25.047 4.773 1 98.88 211 VAL A C 1
ATOM 1630 O O . VAL A 1 211 ? 4.57 -25.984 4.762 1 98.88 211 VAL A O 1
ATOM 1633 N N . SER A 1 212 ? 2.668 -25.016 4.133 1 98.88 212 SER A N 1
ATOM 1634 C CA . SER A 1 212 ? 2.293 -26.141 3.281 1 98.88 212 SER A CA 1
ATOM 1635 C C . SER A 1 212 ? 1.688 -25.656 1.967 1 98.88 212 SER A C 1
ATOM 1637 O O . SER A 1 212 ? 1.203 -24.531 1.877 1 98.88 212 SER A O 1
ATOM 1639 N N . ALA A 1 213 ? 1.787 -26.5 0.976 1 98.94 213 ALA A N 1
ATOM 1640 C CA . ALA A 1 213 ? 1.138 -26.25 -0.312 1 98.94 213 ALA A CA 1
ATOM 1641 C C . ALA A 1 213 ? 0.078 -27.312 -0.595 1 98.94 213 ALA A C 1
ATOM 1643 O O . ALA A 1 213 ? 0.271 -28.5 -0.287 1 98.94 213 ALA A O 1
ATOM 1644 N N . ARG A 1 214 ? -1.018 -26.906 -1.174 1 98.88 214 ARG A N 1
ATOM 1645 C CA . ARG A 1 214 ? -2.059 -27.859 -1.548 1 98.88 214 ARG A CA 1
ATOM 1646 C C . ARG A 1 214 ? -2.607 -27.547 -2.938 1 98.88 214 ARG A C 1
ATOM 1648 O O . ARG A 1 214 ? -2.844 -26.391 -3.275 1 98.88 214 ARG A O 1
ATOM 1655 N N . VAL A 1 215 ? -2.812 -28.594 -3.67 1 98.88 215 VAL A N 1
ATOM 1656 C CA . VAL A 1 215 ? -3.299 -28.469 -5.039 1 98.88 215 VAL A CA 1
ATOM 1657 C C . VAL A 1 215 ? -4.777 -28.078 -5.031 1 98.88 215 VAL A C 1
ATOM 1659 O O . VAL A 1 215 ? -5.57 -28.656 -4.281 1 98.88 215 VAL A O 1
ATOM 1662 N N . THR A 1 216 ? -5.094 -27.094 -5.816 1 98.69 216 THR A N 1
ATOM 1663 C CA . THR A 1 216 ? -6.48 -26.672 -5.949 1 98.69 216 THR A CA 1
ATOM 1664 C C . THR A 1 216 ? -7 -26.953 -7.355 1 98.69 216 THR A C 1
ATOM 1666 O O . THR A 1 216 ? -8.18 -27.25 -7.539 1 98.69 216 THR A O 1
ATOM 1669 N N . GLY A 1 217 ? -6.055 -26.891 -8.359 1 98.31 217 GLY A N 1
ATOM 1670 C CA . GLY A 1 217 ? -6.484 -26.875 -9.75 1 98.31 217 GLY A CA 1
ATOM 1671 C C . GLY A 1 217 ? -7.16 -25.578 -10.156 1 98.31 217 GLY A C 1
ATOM 1672 O O . GLY A 1 217 ? -6.883 -24.531 -9.586 1 98.31 217 GLY A O 1
ATOM 1673 N N . GLY A 1 218 ? -7.973 -25.656 -11.273 1 97.25 218 GLY A N 1
ATOM 1674 C CA . GLY A 1 218 ? -8.719 -24.5 -11.758 1 97.25 218 GLY A CA 1
ATOM 1675 C C . GLY A 1 218 ? -7.945 -23.672 -12.766 1 97.25 218 GLY A C 1
ATOM 1676 O O . GLY A 1 218 ? -8.102 -23.859 -13.977 1 97.25 218 GLY A O 1
ATOM 1677 N N . HIS A 1 219 ? -7.07 -22.781 -12.273 1 98.25 219 HIS A N 1
ATOM 1678 C CA . HIS A 1 219 ? -6.277 -21.922 -13.156 1 98.25 219 HIS A CA 1
ATOM 1679 C C . HIS A 1 219 ? -5.43 -22.766 -14.109 1 98.25 219 HIS A C 1
ATOM 1681 O O . HIS A 1 219 ? -5.438 -22.531 -15.32 1 98.25 219 HIS A O 1
ATOM 1687 N N . THR A 1 220 ? -4.672 -23.594 -13.648 1 98.56 220 THR A N 1
ATOM 1688 C CA . THR A 1 220 ? -4.117 -24.766 -14.297 1 98.56 220 THR A CA 1
ATOM 1689 C C . THR A 1 220 ? -4.516 -26.047 -13.547 1 98.56 220 THR A C 1
ATOM 1691 O O . THR A 1 220 ? -4.914 -25.984 -12.383 1 98.56 220 THR A O 1
ATOM 1694 N N . PRO A 1 221 ? -4.441 -27.172 -14.195 1 98.25 221 PRO A N 1
ATOM 1695 C CA . PRO A 1 221 ? -4.828 -28.391 -13.508 1 98.25 221 PRO A CA 1
ATOM 1696 C C . PRO A 1 221 ? -4.004 -28.656 -12.242 1 98.25 221 PRO A C 1
ATOM 1698 O O . PRO A 1 221 ? -4.5 -29.25 -11.281 1 98.25 221 PRO A O 1
ATOM 1701 N N . GLY A 1 222 ? -2.803 -28.266 -12.219 1 98.75 222 GLY A N 1
ATOM 1702 C CA . GLY A 1 222 ? -1.917 -28.516 -11.086 1 98.75 222 GLY A CA 1
ATOM 1703 C C . GLY A 1 222 ? -1.708 -27.297 -10.211 1 98.75 222 GLY A C 1
ATOM 1704 O O . GLY A 1 222 ? -0.823 -27.281 -9.359 1 98.75 222 GLY A O 1
ATOM 1705 N N . HIS A 1 223 ? -2.486 -26.203 -10.422 1 98.88 223 HIS A N 1
ATOM 1706 C CA . HIS A 1 223 ? -2.363 -25.016 -9.594 1 98.88 223 HIS A CA 1
ATOM 1707 C C . HIS A 1 223 ? -2.48 -25.344 -8.117 1 98.88 223 HIS A C 1
ATOM 1709 O O . HIS A 1 223 ? -3.332 -26.156 -7.723 1 98.88 223 HIS A O 1
ATOM 1715 N N . CYS A 1 224 ? -1.651 -24.75 -7.297 1 98.94 224 CYS A N 1
ATOM 1716 C CA . CYS A 1 224 ? -1.722 -24.938 -5.855 1 98.94 224 CYS A CA 1
ATOM 1717 C C . CYS A 1 224 ? -1.688 -23.594 -5.121 1 98.94 224 CYS A C 1
ATOM 1719 O O . CYS A 1 224 ? -1.38 -22.562 -5.723 1 98.94 224 CYS A O 1
ATOM 1721 N N . VAL A 1 225 ? -2.107 -23.578 -3.9 1 98.94 225 VAL A N 1
ATOM 1722 C CA . VAL A 1 225 ? -1.998 -22.438 -2.988 1 98.94 225 VAL A CA 1
ATOM 1723 C C . VAL A 1 225 ? -1.057 -22.797 -1.839 1 98.94 225 VAL A C 1
ATOM 1725 O O . VAL A 1 225 ? -0.771 -23.969 -1.599 1 98.94 225 VAL A O 1
ATOM 1728 N N . VAL A 1 226 ? -0.502 -21.812 -1.196 1 99 226 VAL A N 1
ATOM 1729 C CA . VAL A 1 226 ? 0.413 -22.031 -0.079 1 99 226 VAL A CA 1
ATOM 1730 C C . VAL A 1 226 ? -0.229 -21.531 1.215 1 99 226 VAL A C 1
ATOM 1732 O O . VAL A 1 226 ? -0.591 -20.359 1.324 1 99 226 VAL A O 1
ATOM 1735 N N . ASP A 1 227 ? -0.4 -22.422 2.154 1 98.88 227 ASP A N 1
ATOM 1736 C CA . ASP A 1 227 ? -0.965 -22.109 3.463 1 98.88 227 ASP A CA 1
ATOM 1737 C C . ASP A 1 227 ? 0.135 -21.875 4.496 1 98.88 227 ASP A C 1
ATOM 1739 O O . ASP A 1 227 ? 1.019 -22.703 4.672 1 98.88 227 ASP A O 1
ATOM 1743 N N . ILE A 1 228 ? 0.102 -20.734 5.102 1 98.75 228 ILE A N 1
ATOM 1744 C CA . ILE A 1 228 ? 0.956 -20.406 6.234 1 98.75 228 ILE A CA 1
ATOM 1745 C C . ILE A 1 228 ? 0.12 -20.344 7.512 1 98.75 228 ILE A C 1
ATOM 1747 O O . ILE A 1 228 ? -0.793 -19.531 7.625 1 98.75 228 ILE A O 1
ATOM 1751 N N . ALA A 1 229 ? 0.345 -21.234 8.406 1 98.06 229 ALA A N 1
ATOM 1752 C CA . ALA A 1 229 ? -0.431 -21.312 9.641 1 98.06 229 ALA A CA 1
ATOM 1753 C C . ALA A 1 229 ? 0.479 -21.516 10.844 1 98.06 229 ALA A C 1
ATOM 1755 O O . ALA A 1 229 ? 1.336 -22.406 10.844 1 98.06 229 ALA A O 1
ATOM 1756 N N . SER A 1 230 ? 0.351 -20.719 11.789 1 97.12 230 SER A N 1
ATOM 1757 C CA . SER A 1 230 ? 1.125 -20.781 13.023 1 97.12 230 SER A CA 1
ATOM 1758 C C . SER A 1 230 ? 0.401 -20.078 14.172 1 97.12 230 SER A C 1
ATOM 1760 O O . SER A 1 230 ? -0.122 -18.969 13.992 1 97.12 230 SER A O 1
ATOM 1762 N N . ASN A 1 231 ? 0.316 -20.672 15.406 1 95.81 231 ASN A N 1
ATOM 1763 C CA . ASN A 1 231 ? -0.236 -20.109 16.625 1 95.81 231 ASN A CA 1
ATOM 1764 C C . ASN A 1 231 ? -1.658 -19.594 16.422 1 95.81 231 ASN A C 1
ATOM 1766 O O . ASN A 1 231 ? -1.999 -18.5 16.859 1 95.81 231 ASN A O 1
ATOM 1770 N N . GLY A 1 232 ? -2.455 -20.297 15.672 1 94 232 GLY A N 1
ATOM 1771 C CA . GLY A 1 232 ? -3.865 -20 15.5 1 94 232 GLY A CA 1
ATOM 1772 C C . GLY A 1 232 ? -4.117 -18.938 14.438 1 94 232 GLY A C 1
ATOM 1773 O O . GLY A 1 232 ? -5.27 -18.594 14.148 1 94 232 GLY A O 1
ATOM 1774 N N . GLU A 1 233 ? -3.059 -18.438 13.805 1 95.69 233 GLU A N 1
ATOM 1775 C CA . GLU A 1 233 ? -3.168 -17.484 12.703 1 95.69 233 GLU A CA 1
ATOM 1776 C C . GLU A 1 233 ? -2.92 -18.172 11.359 1 95.69 233 GLU A C 1
ATOM 1778 O O . GLU A 1 233 ? -2.229 -19.188 11.289 1 95.69 233 GLU A O 1
ATOM 1783 N N . LYS A 1 234 ? -3.508 -17.609 10.32 1 97.38 234 LYS A N 1
ATOM 1784 C CA . LYS A 1 234 ? -3.359 -18.234 9.016 1 97.38 234 LYS A CA 1
ATOM 1785 C C . LYS A 1 234 ? -3.348 -17.203 7.898 1 97.38 234 LYS A C 1
ATOM 1787 O O . LYS A 1 234 ? -4.059 -16.188 7.977 1 97.38 234 LYS A O 1
ATOM 1792 N N . LEU A 1 235 ? -2.525 -17.375 6.934 1 98.25 235 LEU A N 1
ATOM 1793 C CA . LEU A 1 235 ? -2.479 -16.656 5.664 1 98.25 235 LEU A CA 1
ATOM 1794 C C . LEU A 1 235 ? -2.365 -17.625 4.496 1 98.25 235 LEU A C 1
ATOM 1796 O O . LEU A 1 235 ? -1.563 -18.562 4.539 1 98.25 235 LEU A O 1
ATOM 1800 N N . THR A 1 236 ? -3.188 -17.469 3.529 1 98.88 236 THR A N 1
ATOM 1801 C CA . THR A 1 236 ? -3.086 -18.281 2.32 1 98.88 236 THR A CA 1
ATOM 1802 C C . THR A 1 236 ? -2.662 -17.422 1.13 1 98.88 236 THR A C 1
ATOM 1804 O O . THR A 1 236 ? -3.309 -16.422 0.813 1 98.88 236 THR A O 1
ATOM 1807 N N . PHE A 1 237 ? -1.515 -17.734 0.521 1 98.94 237 PHE A N 1
ATOM 1808 C CA . PHE A 1 237 ? -1.146 -17.172 -0.777 1 98.94 237 PHE A CA 1
ATOM 1809 C C . PHE A 1 237 ? -1.813 -17.953 -1.906 1 98.94 237 PHE A C 1
ATOM 1811 O O . PHE A 1 237 ? -1.467 -19.109 -2.162 1 98.94 237 PHE A O 1
ATOM 1818 N N . VAL A 1 238 ? -2.645 -17.312 -2.689 1 98.88 238 VAL A N 1
ATOM 1819 C CA . VAL A 1 238 ? -3.598 -18.062 -3.494 1 98.88 238 VAL A CA 1
ATOM 1820 C C . VAL A 1 238 ? -3.143 -18.094 -4.949 1 98.88 238 VAL A C 1
ATOM 1822 O O . VAL A 1 238 ? -3.857 -18.578 -5.824 1 98.88 238 VAL A O 1
ATOM 1825 N N . GLY A 1 239 ? -1.942 -17.516 -5.191 1 98.56 239 GLY A N 1
ATOM 1826 C CA . GLY A 1 239 ? -1.472 -17.469 -6.57 1 98.56 239 GLY A CA 1
ATOM 1827 C C . GLY A 1 239 ? -2.453 -16.812 -7.52 1 98.56 239 GLY A C 1
ATOM 1828 O O . GLY A 1 239 ? -2.895 -15.688 -7.281 1 98.56 239 GLY A O 1
ATOM 1829 N N . ASP A 1 240 ? -2.822 -17.562 -8.531 1 98.5 240 ASP A N 1
ATOM 1830 C CA . ASP A 1 240 ? -3.678 -17 -9.578 1 98.5 240 ASP A CA 1
ATOM 1831 C C . ASP A 1 240 ? -5.117 -17.5 -9.43 1 98.5 240 ASP A C 1
ATOM 1833 O O . ASP A 1 240 ? -5.898 -17.438 -10.383 1 98.5 240 ASP A O 1
ATOM 1837 N N . ALA A 1 241 ? -5.453 -17.922 -8.266 1 98.5 241 ALA A N 1
ATOM 1838 C CA . ALA A 1 241 ? -6.824 -18.391 -8.062 1 98.5 241 ALA A CA 1
ATOM 1839 C C . ALA A 1 241 ? -7.789 -17.203 -7.977 1 98.5 241 ALA A C 1
ATOM 1841 O O . ALA A 1 241 ? -8.984 -17.359 -8.25 1 98.5 241 ALA A O 1
ATOM 1842 N N . ILE A 1 242 ? -7.312 -16.125 -7.566 1 97.94 242 ILE A N 1
ATOM 1843 C CA . ILE A 1 242 ? -8.156 -14.953 -7.348 1 97.94 242 ILE A CA 1
ATOM 1844 C C . ILE A 1 242 ? -7.484 -13.711 -7.941 1 97.94 242 ILE A C 1
ATOM 1846 O O . ILE A 1 242 ? -6.297 -13.477 -7.719 1 97.94 242 ILE A O 1
ATOM 1850 N N . PHE A 1 243 ? -8.258 -12.992 -8.688 1 96.5 243 PHE A N 1
ATOM 1851 C CA . PHE A 1 243 ? -7.836 -11.719 -9.258 1 96.5 243 PHE A CA 1
ATOM 1852 C C . PHE A 1 243 ? -8.648 -10.57 -8.672 1 96.5 243 PHE A C 1
ATOM 1854 O O . PHE A 1 243 ? -9.641 -10.797 -7.98 1 96.5 243 PHE A O 1
ATOM 1861 N N . GLU A 1 244 ? -8.234 -9.352 -8.977 1 93.75 244 GLU A N 1
ATOM 1862 C CA . GLU A 1 244 ? -8.773 -8.125 -8.398 1 93.75 244 GLU A CA 1
ATOM 1863 C C . GLU A 1 244 ? -10.297 -8.078 -8.539 1 93.75 244 GLU A C 1
ATOM 1865 O O . GLU A 1 244 ? -11 -7.734 -7.594 1 93.75 244 GLU A O 1
ATOM 1870 N N . VAL A 1 245 ? -10.852 -8.398 -9.672 1 95.38 245 VAL A N 1
ATOM 1871 C CA . VAL A 1 245 ? -12.266 -8.242 -9.984 1 95.38 245 VAL A CA 1
ATOM 1872 C C . VAL A 1 245 ? -13.078 -9.305 -9.25 1 95.38 245 VAL A C 1
ATOM 1874 O O . VAL A 1 245 ? -14.281 -9.133 -9.039 1 95.38 245 VAL A O 1
ATOM 1877 N N . ASN A 1 246 ? -12.445 -10.336 -8.797 1 96.94 246 ASN A N 1
ATOM 1878 C CA . ASN A 1 246 ? -13.148 -11.523 -8.328 1 96.94 246 ASN A CA 1
ATOM 1879 C C . ASN A 1 246 ? -13.766 -11.305 -6.949 1 96.94 246 ASN A C 1
ATOM 1881 O O . ASN A 1 246 ? -14.609 -12.086 -6.516 1 96.94 246 ASN A O 1
ATOM 1885 N N . PHE A 1 247 ? -13.305 -10.281 -6.238 1 96.94 247 PHE A N 1
ATOM 1886 C CA . PHE A 1 247 ? -13.945 -10.008 -4.953 1 96.94 247 PHE A CA 1
ATOM 1887 C C . PHE A 1 247 ? -15.398 -9.602 -5.145 1 96.94 247 PHE A C 1
ATOM 1889 O O . PHE A 1 247 ? -16.281 -10.117 -4.469 1 96.94 247 PHE A O 1
ATOM 1896 N N . ASP A 1 248 ? -15.594 -8.758 -6.117 1 95.56 248 ASP A N 1
ATOM 1897 C CA . ASP A 1 248 ? -16.938 -8.305 -6.441 1 95.56 248 ASP A CA 1
ATOM 1898 C C . ASP A 1 248 ? -17.672 -9.328 -7.305 1 95.56 248 ASP A C 1
ATOM 1900 O O . ASP A 1 248 ? -18.891 -9.5 -7.18 1 95.56 248 ASP A O 1
ATOM 1904 N N . ASN A 1 249 ? -16.906 -9.922 -8.172 1 96.5 249 ASN A N 1
ATOM 1905 C CA . ASN A 1 249 ? -17.469 -10.812 -9.18 1 96.5 249 ASN A CA 1
ATOM 1906 C C . ASN A 1 249 ? -16.703 -12.133 -9.242 1 96.5 249 ASN A C 1
ATOM 1908 O O . ASN A 1 249 ? -15.984 -12.391 -10.203 1 96.5 249 ASN A O 1
ATOM 1912 N N . PRO A 1 250 ? -17.016 -13.008 -8.305 1 96.69 250 PRO A N 1
ATOM 1913 C CA . PRO A 1 250 ? -16.219 -14.242 -8.227 1 96.69 250 PRO A CA 1
ATOM 1914 C C . PRO A 1 250 ? -16.438 -15.156 -9.438 1 96.69 250 PRO A C 1
ATOM 1916 O O . PRO A 1 250 ? -15.641 -16.062 -9.664 1 96.69 250 PRO A O 1
ATOM 1919 N N . ASP A 1 251 ? -17.453 -14.898 -10.211 1 95.94 251 ASP A N 1
ATOM 1920 C CA . ASP A 1 251 ? -17.766 -15.773 -11.336 1 95.94 251 ASP A CA 1
ATOM 1921 C C . ASP A 1 251 ? -17.156 -15.242 -12.633 1 95.94 251 ASP A C 1
ATOM 1923 O O . ASP A 1 251 ? -17.234 -15.891 -13.672 1 95.94 251 ASP A O 1
ATOM 1927 N N . TRP A 1 252 ? -16.516 -14.031 -12.594 1 96.5 252 TRP A N 1
ATOM 1928 C CA . TRP A 1 252 ? -15.867 -13.516 -13.797 1 96.5 252 TRP A CA 1
ATOM 1929 C C . TRP A 1 252 ? -14.641 -14.352 -14.148 1 96.5 252 TRP A C 1
ATOM 1931 O O . TRP A 1 252 ? -13.82 -14.656 -13.289 1 96.5 252 TRP A O 1
ATOM 1941 N N . GLN A 1 253 ? -14.586 -14.734 -15.398 1 95.75 253 GLN A N 1
ATOM 1942 C CA . GLN A 1 253 ? -13.531 -15.625 -15.859 1 95.75 253 GLN A CA 1
ATOM 1943 C C . GLN A 1 253 ? -12.367 -14.836 -16.453 1 95.75 253 GLN A C 1
ATOM 1945 O O . GLN A 1 253 ? -12.578 -13.891 -17.219 1 95.75 253 GLN A O 1
ATOM 1950 N N . ASN A 1 254 ? -11.188 -15.211 -15.953 1 94.06 254 ASN A N 1
ATOM 1951 C CA . ASN A 1 254 ? -9.969 -14.68 -16.562 1 94.06 254 ASN A CA 1
ATOM 1952 C C . ASN A 1 254 ? -9.539 -15.516 -17.766 1 94.06 254 ASN A C 1
ATOM 1954 O O . ASN A 1 254 ? -9.672 -16.75 -17.766 1 94.06 254 ASN A O 1
ATOM 1958 N N . GLY A 1 255 ? -8.992 -14.914 -18.797 1 95.5 255 GLY A N 1
ATOM 1959 C CA . GLY A 1 255 ? -8.641 -15.586 -20.031 1 95.5 255 GLY A CA 1
ATOM 1960 C C . GLY A 1 255 ? -7.504 -16.578 -19.875 1 95.5 255 GLY A C 1
ATOM 1961 O O . GLY A 1 255 ? -7.266 -17.391 -20.766 1 95.5 255 GLY A O 1
ATOM 1962 N N . PHE A 1 256 ? -6.875 -16.578 -18.703 1 96.12 256 PHE A N 1
ATOM 1963 C CA . PHE A 1 256 ? -5.703 -17.422 -18.516 1 96.12 256 PHE A CA 1
ATOM 1964 C C . PHE A 1 256 ? -6.082 -18.734 -17.828 1 96.12 256 PHE A C 1
ATOM 1966 O O . PHE A 1 256 ? -5.223 -19.578 -17.578 1 96.12 256 PHE A O 1
ATOM 1973 N N . GLU A 1 257 ? -7.32 -18.922 -17.562 1 97.06 257 GLU A N 1
ATOM 1974 C CA . GLU A 1 257 ? -7.762 -20.141 -16.891 1 97.06 257 GLU A CA 1
ATOM 1975 C C . GLU A 1 257 ? -7.895 -21.297 -17.875 1 97.06 257 GLU A C 1
ATOM 1977 O O . GLU A 1 257 ? -8.609 -21.188 -18.875 1 97.06 257 GLU A O 1
ATOM 1982 N N . HIS A 1 258 ? -7.258 -22.391 -17.531 1 98 258 HIS A N 1
ATOM 1983 C CA . HIS A 1 258 ? -7.293 -23.578 -18.375 1 98 258 HIS A CA 1
ATOM 1984 C C . HIS A 1 258 ? -8.531 -24.422 -18.094 1 98 258 HIS A C 1
ATOM 1986 O O . HIS A 1 258 ? -8.898 -25.281 -18.891 1 98 258 HIS A O 1
ATOM 1992 N N . ASP A 1 259 ? -9.141 -24.25 -17 1 97.62 259 ASP A N 1
ATOM 1993 C CA . ASP A 1 259 ? -10.422 -24.797 -16.578 1 97.62 259 ASP A CA 1
ATOM 1994 C C . ASP A 1 259 ? -11.297 -23.734 -15.922 1 97.62 259 ASP A C 1
ATOM 1996 O O . ASP A 1 259 ? -11.445 -23.703 -14.695 1 97.62 259 ASP A O 1
ATOM 2000 N N . PRO A 1 260 ? -11.945 -22.953 -16.75 1 97.12 260 PRO A N 1
ATOM 2001 C CA . PRO A 1 260 ? -12.656 -21.781 -16.234 1 97.12 260 PRO A CA 1
ATOM 2002 C C . PRO A 1 260 ? -13.727 -22.172 -15.195 1 97.12 260 PRO A C 1
ATOM 2004 O O . PRO A 1 260 ? -13.859 -21.484 -14.172 1 97.12 260 PRO A O 1
ATOM 2007 N N . GLU A 1 261 ? -14.508 -23.219 -15.438 1 96.5 261 GLU A N 1
ATOM 2008 C CA . GLU A 1 261 ? -15.539 -23.625 -14.492 1 96.5 261 GLU A CA 1
ATOM 2009 C C . GLU A 1 261 ? -14.93 -24.094 -13.172 1 96.5 261 GLU A C 1
ATOM 2011 O O . GLU A 1 261 ? -15.383 -23.688 -12.094 1 96.5 261 GLU A O 1
ATOM 2016 N N . GLY A 1 262 ? -13.914 -24.922 -13.281 1 97.88 262 GLY A N 1
ATOM 2017 C CA . GLY A 1 262 ? -13.219 -25.359 -12.086 1 97.88 262 GLY A CA 1
ATOM 2018 C C . GLY A 1 262 ? -12.578 -24.203 -11.32 1 97.88 262 GLY A C 1
ATOM 2019 O O . GLY A 1 262 ? -12.539 -24.219 -10.086 1 97.88 262 GLY A O 1
ATOM 2020 N N . ALA A 1 263 ? -12.07 -23.234 -12.062 1 98.19 263 ALA A N 1
ATOM 2021 C CA . ALA A 1 263 ? -11.43 -22.078 -11.445 1 98.19 263 ALA A CA 1
ATOM 2022 C C . ALA A 1 263 ? -12.422 -21.281 -10.602 1 98.19 263 ALA A C 1
ATOM 2024 O O . ALA A 1 263 ? -12.078 -20.797 -9.523 1 98.19 263 ALA A O 1
ATOM 2025 N N . ILE A 1 264 ? -13.656 -21.125 -11.086 1 97.69 264 ILE A N 1
ATOM 2026 C CA . ILE A 1 264 ? -14.688 -20.422 -10.336 1 97.69 264 ILE A CA 1
ATOM 2027 C C . ILE A 1 264 ? -14.961 -21.156 -9.023 1 97.69 264 ILE A C 1
ATOM 2029 O O . ILE A 1 264 ? -15.023 -20.516 -7.961 1 97.69 264 ILE A O 1
ATOM 2033 N N . ASP A 1 265 ? -15.109 -22.453 -9.094 1 98.31 265 ASP A N 1
ATOM 2034 C CA . ASP A 1 265 ? -15.375 -23.25 -7.895 1 98.31 265 ASP A CA 1
ATOM 2035 C C . ASP A 1 265 ? -14.258 -23.094 -6.871 1 98.31 265 ASP A C 1
ATOM 2037 O O . ASP A 1 265 ? -14.516 -22.906 -5.68 1 98.31 265 ASP A O 1
ATOM 2041 N N . VAL A 1 266 ? -13.016 -23.203 -7.316 1 98.56 266 VAL A N 1
ATOM 2042 C CA . VAL A 1 266 ? -11.852 -23.062 -6.457 1 98.56 266 VAL A CA 1
ATOM 2043 C C . VAL A 1 266 ? -11.844 -21.688 -5.805 1 98.56 266 VAL A C 1
ATOM 2045 O O . VAL A 1 266 ? -11.656 -21.562 -4.594 1 98.56 266 VAL A O 1
ATOM 2048 N N . ARG A 1 267 ? -12.031 -20.688 -6.578 1 98.31 267 ARG A N 1
ATOM 2049 C CA . ARG A 1 267 ? -12.031 -19.297 -6.137 1 98.31 267 ARG A CA 1
ATOM 2050 C C . ARG A 1 267 ? -13.078 -19.062 -5.059 1 98.31 267 ARG A C 1
ATOM 2052 O O . ARG A 1 267 ? -12.781 -18.484 -4.012 1 98.31 267 ARG A O 1
ATOM 2059 N N . ILE A 1 268 ? -14.273 -19.469 -5.309 1 97.94 268 ILE A N 1
ATOM 2060 C CA . ILE A 1 268 ? -15.375 -19.266 -4.371 1 97.94 268 ILE A CA 1
ATOM 2061 C C . ILE A 1 268 ? -15.086 -20.016 -3.068 1 97.94 268 ILE A C 1
ATOM 2063 O O . ILE A 1 268 ? -15.336 -19.484 -1.98 1 97.94 268 ILE A O 1
ATOM 2067 N N . ALA A 1 269 ? -14.555 -21.203 -3.184 1 98.56 269 ALA A N 1
ATOM 2068 C CA . ALA A 1 269 ? -14.211 -21.984 -1.992 1 98.56 269 ALA A CA 1
ATOM 2069 C C . ALA A 1 269 ? -13.156 -21.266 -1.157 1 98.56 269 ALA A C 1
ATOM 2071 O O . ALA A 1 269 ? -13.266 -21.188 0.069 1 98.56 269 ALA A O 1
ATOM 2072 N N . LEU A 1 270 ? -12.109 -20.75 -1.777 1 98.75 270 LEU A N 1
ATOM 2073 C CA . LEU A 1 270 ? -11.039 -20.047 -1.089 1 98.75 270 LEU A CA 1
ATOM 2074 C C . LEU A 1 270 ? -11.57 -18.766 -0.423 1 98.75 270 LEU A C 1
ATOM 2076 O O . LEU A 1 270 ? -11.203 -18.469 0.713 1 98.75 270 LEU A O 1
ATOM 2080 N N . LEU A 1 271 ? -12.406 -18.016 -1.132 1 98.62 271 LEU A N 1
ATOM 2081 C CA . LEU A 1 271 ? -12.992 -16.797 -0.59 1 98.62 271 LEU A CA 1
ATOM 2082 C C . LEU A 1 271 ? -13.875 -17.109 0.611 1 98.62 271 LEU A C 1
ATOM 2084 O O . LEU A 1 271 ? -13.82 -16.406 1.623 1 98.62 271 LEU A O 1
ATOM 2088 N N . ASN A 1 272 ? -14.672 -18.141 0.479 1 98.12 272 ASN A N 1
ATOM 2089 C CA . ASN A 1 272 ? -15.516 -18.547 1.596 1 98.12 272 ASN A CA 1
ATOM 2090 C C . ASN A 1 272 ? -14.688 -18.969 2.805 1 98.12 272 ASN A C 1
ATOM 2092 O O . ASN A 1 272 ? -15.016 -18.609 3.939 1 98.12 272 ASN A O 1
ATOM 2096 N N . GLU A 1 273 ? -13.672 -19.734 2.533 1 97.75 273 GLU A N 1
ATOM 2097 C CA . GLU A 1 273 ? -12.797 -20.156 3.621 1 97.75 273 GLU A CA 1
ATOM 2098 C C . GLU A 1 273 ? -12.219 -18.969 4.367 1 97.75 273 GLU A C 1
ATOM 2100 O O . GLU A 1 273 ? -12.25 -18.922 5.598 1 97.75 273 GLU A O 1
ATOM 2105 N N . ALA A 1 274 ? -11.672 -18.031 3.68 1 97.5 274 ALA A N 1
ATOM 2106 C CA . ALA A 1 274 ? -11.078 -16.844 4.289 1 97.5 274 ALA A CA 1
ATOM 2107 C C . ALA A 1 274 ? -12.133 -16.031 5.043 1 97.5 274 ALA A C 1
ATOM 2109 O O . ALA A 1 274 ? -11.883 -15.555 6.156 1 97.5 274 ALA A O 1
ATOM 2110 N N . ALA A 1 275 ? -13.266 -15.844 4.453 1 96.75 275 ALA A N 1
ATOM 2111 C CA . ALA A 1 275 ? -14.336 -15.047 5.059 1 96.75 275 ALA A CA 1
ATOM 2112 C C . ALA A 1 275 ? -14.836 -15.695 6.348 1 96.75 275 ALA A C 1
ATOM 2114 O O . ALA A 1 275 ? -15.141 -15 7.316 1 96.75 275 ALA A O 1
ATOM 2115 N N . GLU A 1 276 ? -14.922 -16.969 6.375 1 95.44 276 GLU A N 1
ATOM 2116 C CA . GLU A 1 276 ? -15.461 -17.703 7.516 1 95.44 276 GLU A CA 1
ATOM 2117 C C . GLU A 1 276 ? -14.477 -17.734 8.68 1 95.44 276 GLU A C 1
ATOM 2119 O O . GLU A 1 276 ? -14.875 -17.672 9.844 1 95.44 276 GLU A O 1
ATOM 2124 N N . THR A 1 277 ? -13.234 -17.797 8.367 1 94.38 277 THR A N 1
ATOM 2125 C CA . THR A 1 277 ? -12.234 -17.984 9.414 1 94.38 277 THR A CA 1
ATOM 2126 C C . THR A 1 277 ? -11.633 -16.641 9.836 1 94.38 277 THR A C 1
ATOM 2128 O O . THR A 1 277 ? -11.008 -16.547 10.891 1 94.38 277 THR A O 1
ATOM 2131 N N . GLY A 1 278 ? -11.742 -15.695 8.977 1 93.38 278 GLY A N 1
ATOM 2132 C CA . GLY A 1 278 ? -11.086 -14.422 9.227 1 93.38 278 GLY A CA 1
ATOM 2133 C C . GLY A 1 278 ? -9.609 -14.438 8.891 1 93.38 278 GLY A C 1
ATOM 2134 O O . GLY A 1 278 ? -8.883 -13.484 9.195 1 93.38 278 GLY A O 1
ATOM 2135 N N . SER A 1 279 ? -9.109 -15.492 8.266 1 95.44 279 SER A N 1
ATOM 2136 C CA . SER A 1 279 ? -7.703 -15.602 7.902 1 95.44 279 SER A CA 1
ATOM 2137 C C . SER A 1 279 ? -7.316 -14.586 6.836 1 95.44 279 SER A C 1
ATOM 2139 O O . SER A 1 279 ? -8.188 -14.008 6.18 1 95.44 279 SER A O 1
ATOM 2141 N N . LEU A 1 280 ? -6.059 -14.359 6.762 1 97.25 280 LEU A N 1
ATOM 2142 C CA . LEU A 1 280 ? -5.543 -13.469 5.727 1 97.25 280 LEU A CA 1
ATOM 2143 C C . LEU A 1 280 ? -5.434 -14.188 4.391 1 97.25 280 LEU A C 1
ATOM 2145 O O . LEU A 1 280 ? -5.242 -15.406 4.352 1 97.25 280 LEU A O 1
ATOM 2149 N N . LEU A 1 281 ? -5.629 -13.438 3.42 1 98.25 281 LEU A N 1
ATOM 2150 C CA . LEU A 1 281 ? -5.449 -13.898 2.047 1 98.25 281 LEU A CA 1
ATOM 2151 C C . LEU A 1 281 ? -4.48 -12.984 1.294 1 98.25 281 LEU A C 1
ATOM 2153 O O . LEU A 1 281 ? -4.539 -11.766 1.432 1 98.25 281 LEU A O 1
ATOM 2157 N N . ALA A 1 282 ? -3.518 -13.547 0.541 1 98.56 282 ALA A N 1
ATOM 2158 C CA . ALA A 1 282 ? -2.646 -12.852 -0.405 1 98.56 282 ALA A CA 1
ATOM 2159 C C . ALA A 1 282 ? -2.756 -13.469 -1.8 1 98.56 282 ALA A C 1
ATOM 2161 O O . ALA A 1 282 ? -3.074 -14.648 -1.942 1 98.56 282 ALA A O 1
ATOM 2162 N N . ALA A 1 283 ? -2.553 -12.672 -2.818 1 98.44 283 ALA A N 1
ATOM 2163 C CA . ALA A 1 283 ? -2.689 -13.141 -4.195 1 98.44 283 ALA A CA 1
ATOM 2164 C C . ALA A 1 283 ? -1.593 -12.562 -5.082 1 98.44 283 ALA A C 1
ATOM 2166 O O . ALA A 1 283 ? -0.979 -11.547 -4.746 1 98.44 283 ALA A O 1
ATOM 2167 N N . ALA A 1 284 ? -1.382 -13.211 -6.191 1 98.44 284 ALA A N 1
ATOM 2168 C CA . ALA A 1 284 ? -0.333 -12.781 -7.113 1 98.44 284 ALA A CA 1
ATOM 2169 C C . ALA A 1 284 ? -0.769 -11.555 -7.902 1 98.44 284 ALA A C 1
ATOM 2171 O O . ALA A 1 284 ? 0.056 -10.703 -8.25 1 98.44 284 ALA A O 1
ATOM 2172 N N . HIS A 1 285 ? -2.062 -11.492 -8.156 1 97.38 285 HIS A N 1
ATOM 2173 C CA . HIS A 1 285 ? -2.49 -10.477 -9.117 1 97.38 285 HIS A CA 1
ATOM 2174 C C . HIS A 1 285 ? -3.529 -9.547 -8.5 1 97.38 285 HIS A C 1
ATOM 2176 O O . HIS A 1 285 ? -4.461 -9.117 -9.188 1 97.38 285 HIS A O 1
ATOM 2182 N N . VAL A 1 286 ? -3.473 -9.312 -7.258 1 96.88 286 VAL A N 1
ATOM 2183 C CA . VAL A 1 286 ? -4.203 -8.258 -6.559 1 96.88 286 VAL A CA 1
ATOM 2184 C C . VAL A 1 286 ? -3.26 -7.098 -6.254 1 96.88 286 VAL A C 1
ATOM 2186 O O . VAL A 1 286 ? -2.055 -7.293 -6.078 1 96.88 286 VAL A O 1
ATOM 2189 N N . ALA A 1 287 ? -3.828 -5.922 -6.242 1 95.5 287 ALA A N 1
ATOM 2190 C CA . ALA A 1 287 ? -3.014 -4.727 -6.043 1 95.5 287 ALA A CA 1
ATOM 2191 C C . ALA A 1 287 ? -2.1 -4.879 -4.828 1 95.5 287 ALA A C 1
ATOM 2193 O O . ALA A 1 287 ? -2.523 -5.383 -3.785 1 95.5 287 ALA A O 1
ATOM 2194 N N . PHE A 1 288 ? -0.821 -4.477 -4.973 1 96.75 288 PHE A N 1
ATOM 2195 C CA . PHE A 1 288 ? 0.177 -4.547 -3.914 1 96.75 288 PHE A CA 1
ATOM 2196 C C . PHE A 1 288 ? -0.236 -3.691 -2.723 1 96.75 288 PHE A C 1
ATOM 2198 O O . PHE A 1 288 ? -0.687 -2.557 -2.895 1 96.75 288 PHE A O 1
ATOM 2205 N N . PRO A 1 289 ? -0.171 -4.199 -1.415 1 95.81 289 PRO A N 1
ATOM 2206 C CA . PRO A 1 289 ? 0.621 -5.363 -1.008 1 95.81 289 PRO A CA 1
ATOM 2207 C C . PRO A 1 289 ? -0.175 -6.664 -1.057 1 95.81 289 PRO A C 1
ATOM 2209 O O . PRO A 1 289 ? 0.333 -7.719 -0.666 1 95.81 289 PRO A O 1
ATOM 2212 N N . SER A 1 290 ? -1.274 -6.676 -1.433 1 97.12 290 SER A N 1
ATOM 2213 C CA . SER A 1 290 ? -2.119 -7.805 -1.808 1 97.12 290 SER A CA 1
ATOM 2214 C C . SER A 1 290 ? -2.424 -8.688 -0.604 1 97.12 290 SER A C 1
ATOM 2216 O O . SER A 1 290 ? -2.547 -9.906 -0.74 1 97.12 290 SER A O 1
ATOM 2218 N N . ILE A 1 291 ? -2.32 -8.227 0.562 1 97.25 291 ILE A N 1
ATOM 2219 C CA . ILE A 1 291 ? -2.65 -8.969 1.771 1 97.25 291 ILE A CA 1
ATOM 2220 C C . ILE A 1 291 ? -3.867 -8.344 2.449 1 97.25 291 ILE A C 1
ATOM 2222 O O . ILE A 1 291 ? -3.914 -7.129 2.65 1 97.25 291 ILE A O 1
ATOM 2226 N N . GLY A 1 292 ? -4.832 -9.125 2.773 1 97 292 GLY A N 1
ATOM 2227 C CA . GLY A 1 292 ? -5.992 -8.586 3.469 1 97 292 GLY A CA 1
ATOM 2228 C C . GLY A 1 292 ? -6.949 -9.664 3.947 1 97 292 GLY A C 1
ATOM 2229 O O . GLY A 1 292 ? -6.695 -10.859 3.76 1 97 292 GLY A O 1
ATOM 2230 N N . HIS A 1 293 ? -7.957 -9.258 4.66 1 96.94 293 HIS A N 1
ATOM 2231 C CA . HIS A 1 293 ? -9.062 -10.117 5.074 1 96.94 293 HIS A CA 1
ATOM 2232 C C . HIS A 1 293 ? -10.188 -10.102 4.043 1 96.94 293 HIS A C 1
ATOM 2234 O O . HIS A 1 293 ? -10.227 -9.227 3.174 1 96.94 293 HIS A O 1
ATOM 2240 N N . ILE A 1 294 ? -10.984 -11.117 4.129 1 97.56 294 ILE A N 1
ATOM 2241 C CA . ILE A 1 294 ? -12.148 -11.211 3.246 1 97.56 294 ILE A CA 1
ATOM 2242 C C . ILE A 1 294 ? -13.43 -11.109 4.07 1 97.56 294 ILE A C 1
ATOM 2244 O O . ILE A 1 294 ? -13.586 -11.812 5.07 1 97.56 294 ILE A O 1
ATOM 2248 N N . ALA A 1 295 ? -14.242 -10.211 3.697 1 96.5 295 ALA A N 1
ATOM 2249 C CA . ALA A 1 295 ? -15.57 -10.109 4.285 1 96.5 295 ALA A CA 1
ATOM 2250 C C . ALA A 1 295 ? -16.656 -10.484 3.271 1 96.5 295 ALA A C 1
ATOM 2252 O O . ALA A 1 295 ? -16.484 -10.273 2.068 1 96.5 295 ALA A O 1
ATOM 2253 N N . LYS A 1 296 ? -17.75 -11.016 3.771 1 94.94 296 LYS A N 1
ATOM 2254 C CA . LYS A 1 296 ? -18.906 -11.211 2.9 1 94.94 296 LYS A CA 1
ATOM 2255 C C . LYS A 1 296 ? -19.594 -9.875 2.588 1 94.94 296 LYS A C 1
ATOM 2257 O O . LYS A 1 296 ? -19.641 -8.984 3.441 1 94.94 296 LYS A O 1
ATOM 2262 N N . SER A 1 297 ? -20.078 -9.695 1.411 1 92.69 297 SER A N 1
ATOM 2263 C CA . SER A 1 297 ? -20.766 -8.492 0.95 1 92.69 297 SER A CA 1
ATOM 2264 C C . SER A 1 297 ? -21.844 -8.836 -0.07 1 92.69 297 SER A C 1
ATOM 2266 O O . SER A 1 297 ? -21.578 -8.906 -1.271 1 92.69 297 SER A O 1
ATOM 2268 N N . GLY A 1 298 ? -23.062 -8.867 0.368 1 89.38 298 GLY A N 1
ATOM 2269 C CA . GLY A 1 298 ? -24.109 -9.344 -0.52 1 89.38 298 GLY A CA 1
ATOM 2270 C C . GLY A 1 298 ? -23.828 -10.711 -1.104 1 89.38 298 GLY A C 1
ATOM 2271 O O . GLY A 1 298 ? -23.594 -11.672 -0.366 1 89.38 298 GLY A O 1
ATOM 2272 N N . GLU A 1 299 ? -23.812 -10.672 -2.469 1 86.62 299 GLU A N 1
ATOM 2273 C CA . GLU A 1 299 ? -23.547 -11.93 -3.164 1 86.62 299 GLU A CA 1
ATOM 2274 C C . GLU A 1 299 ? -22.047 -12.078 -3.453 1 86.62 299 GLU A C 1
ATOM 2276 O O . GLU A 1 299 ? -21.625 -13.109 -3.977 1 86.62 299 GLU A O 1
ATOM 2281 N N . GLY A 1 300 ? -21.344 -11.133 -3.104 1 93.31 300 GLY A N 1
ATOM 2282 C CA . GLY A 1 300 ? -19.922 -11.164 -3.361 1 93.31 300 GLY A CA 1
ATOM 2283 C C . GLY A 1 300 ? -19.078 -11.031 -2.104 1 93.31 300 GLY A C 1
ATOM 2284 O O . GLY A 1 300 ? -19.453 -11.539 -1.045 1 93.31 300 GLY A O 1
ATOM 2285 N N . PHE A 1 301 ? -17.938 -10.695 -2.277 1 97.69 301 PHE A N 1
ATOM 2286 C CA . PHE A 1 301 ? -16.969 -10.547 -1.199 1 97.69 301 PHE A CA 1
ATOM 2287 C C . PHE A 1 301 ? -16.344 -9.156 -1.23 1 97.69 301 PHE A C 1
ATOM 2289 O O . PHE A 1 301 ? -16.484 -8.43 -2.217 1 97.69 301 PHE A O 1
ATOM 2296 N N . ARG A 1 302 ? -15.828 -8.75 -0.127 1 95.94 302 ARG A N 1
ATOM 2297 C CA . ARG A 1 302 ? -15.055 -7.516 -0.01 1 95.94 302 ARG A CA 1
ATOM 2298 C C . ARG A 1 302 ? -13.656 -7.797 0.521 1 95.94 302 ARG A C 1
ATOM 2300 O O . ARG A 1 302 ? -13.492 -8.484 1.528 1 95.94 302 ARG A O 1
ATOM 2307 N N . PHE A 1 303 ? -12.742 -7.352 -0.233 1 97.06 303 PHE A N 1
ATOM 2308 C CA . PHE A 1 303 ? -11.359 -7.406 0.218 1 97.06 303 PHE A CA 1
ATOM 2309 C C . PHE A 1 303 ? -11.055 -6.266 1.182 1 97.06 303 PHE A C 1
ATOM 2311 O O . PHE A 1 303 ? -11.32 -5.102 0.878 1 97.06 303 PHE A O 1
ATOM 2318 N N . VAL A 1 304 ? -10.57 -6.539 2.373 1 95.19 304 VAL A N 1
ATOM 2319 C CA . VAL A 1 304 ? -10.172 -5.555 3.375 1 95.19 304 VAL A CA 1
ATOM 2320 C C . VAL A 1 304 ? -8.656 -5.59 3.559 1 95.19 304 VAL A C 1
ATOM 2322 O O . VAL A 1 304 ? -8.133 -6.395 4.336 1 95.19 304 VAL A O 1
ATOM 2325 N N . PRO A 1 305 ? -7.969 -4.691 2.838 1 94.12 305 PRO A N 1
ATOM 2326 C CA . PRO A 1 305 ? -6.508 -4.719 2.93 1 94.12 305 PRO A CA 1
ATOM 2327 C C . PRO A 1 305 ? -6.004 -4.512 4.355 1 94.12 305 PRO A C 1
ATOM 2329 O O . PRO A 1 305 ? -6.609 -3.766 5.129 1 94.12 305 PRO A O 1
ATOM 2332 N N . VAL A 1 306 ? -4.91 -5.098 4.664 1 91.38 306 VAL A N 1
ATOM 2333 C CA . VAL A 1 306 ? -4.254 -4.84 5.941 1 91.38 306 VAL A CA 1
ATOM 2334 C C . VAL A 1 306 ? -3.803 -3.381 6.008 1 91.38 306 VAL A C 1
ATOM 2336 O O . VAL A 1 306 ? -3.598 -2.742 4.973 1 91.38 306 VAL A O 1
ATOM 2339 N N . GLN A 1 307 ? -3.672 -2.893 7.188 1 89.19 307 GLN A N 1
ATOM 2340 C CA . GLN A 1 307 ? -3.102 -1.562 7.359 1 89.19 307 GLN A CA 1
ATOM 2341 C C . GLN A 1 307 ? -1.58 -1.596 7.254 1 89.19 307 GLN A C 1
ATOM 2343 O O . GLN A 1 307 ? -0.944 -2.562 7.68 1 89.19 307 GLN A O 1
ATOM 2348 N N . TRP A 1 308 ? -1.032 -0.603 6.609 1 92.25 308 TRP A N 1
ATOM 2349 C CA . TRP A 1 308 ? 0.421 -0.47 6.582 1 92.25 308 TRP A CA 1
ATOM 2350 C C . TRP A 1 308 ? 0.963 -0.139 7.969 1 92.25 308 TRP A C 1
ATOM 2352 O O . TRP A 1 308 ? 0.895 1.011 8.414 1 92.25 308 TRP A O 1
ATOM 2362 N N . ASP A 1 309 ? 1.456 -1.097 8.648 1 89.88 309 ASP A N 1
ATOM 2363 C CA . ASP A 1 309 ? 1.862 -0.928 10.039 1 89.88 309 ASP A CA 1
ATOM 2364 C C . ASP A 1 309 ? 3.385 -0.899 10.172 1 89.88 309 ASP A C 1
ATOM 2366 O O . ASP A 1 309 ? 3.967 -1.71 10.891 1 89.88 309 ASP A O 1
ATOM 2370 N N . TYR A 1 310 ? 4.012 -0.094 9.438 1 90.88 310 TYR A N 1
ATOM 2371 C CA . TYR A 1 310 ? 5.457 0.094 9.484 1 90.88 310 TYR A CA 1
ATOM 2372 C C . TYR A 1 310 ? 5.812 1.573 9.578 1 90.88 310 TYR A C 1
ATOM 2374 O O . TYR A 1 310 ? 5.09 2.426 9.055 1 90.88 310 TYR A O 1
ATOM 2382 N N . MET B 1 1 ? -19.609 -12.367 19.234 1 27.3 1 MET B N 1
ATOM 2383 C CA . MET B 1 1 ? -18.484 -11.453 19.406 1 27.3 1 MET B CA 1
ATOM 2384 C C . MET B 1 1 ? -17.219 -12.023 18.766 1 27.3 1 MET B C 1
ATOM 2386 O O . MET B 1 1 ? -16.719 -13.07 19.172 1 27.3 1 MET B O 1
ATOM 2390 N N . SER B 1 2 ? -16.953 -11.867 17.531 1 37.81 2 SER B N 1
ATOM 2391 C CA . SER B 1 2 ? -15.852 -12.539 16.859 1 37.81 2 SER B CA 1
ATOM 2392 C C . SER B 1 2 ? -14.562 -12.414 17.656 1 37.81 2 SER B C 1
ATOM 2394 O O . SER B 1 2 ? -14.344 -11.414 18.344 1 37.81 2 SER B O 1
ATOM 2396 N N . GLU B 1 3 ? -13.922 -13.477 18.094 1 46.78 3 GLU B N 1
ATOM 2397 C CA . GLU B 1 3 ? -12.602 -13.461 18.734 1 46.78 3 GLU B CA 1
ATOM 2398 C C . GLU B 1 3 ? -11.773 -12.273 18.25 1 46.78 3 GLU B C 1
ATOM 2400 O O . GLU B 1 3 ? -11.898 -11.844 17.109 1 46.78 3 GLU B O 1
ATOM 2405 N N . THR B 1 4 ? -11.289 -11.477 19.25 1 48.03 4 THR B N 1
ATOM 2406 C CA . THR B 1 4 ? -10.492 -10.266 19.094 1 48.03 4 THR B CA 1
ATOM 2407 C C . THR B 1 4 ? -9.516 -10.414 17.922 1 48.03 4 THR B C 1
ATOM 2409 O O . THR B 1 4 ? -8.625 -11.266 17.953 1 48.03 4 THR B O 1
ATOM 2412 N N . ILE B 1 5 ? -9.891 -9.891 16.766 1 58.84 5 ILE B N 1
ATOM 2413 C CA . ILE B 1 5 ? -8.969 -9.773 15.641 1 58.84 5 ILE B CA 1
ATOM 2414 C C . ILE B 1 5 ? -7.652 -9.156 16.109 1 58.84 5 ILE B C 1
ATOM 2416 O O . ILE B 1 5 ? -7.652 -8.125 16.781 1 58.84 5 ILE B O 1
ATOM 2420 N N . ARG B 1 6 ? -6.648 -9.992 16.344 1 60.16 6 ARG B N 1
ATOM 2421 C CA . ARG B 1 6 ? -5.301 -9.531 16.672 1 60.16 6 ARG B CA 1
ATOM 2422 C C . ARG B 1 6 ? -4.746 -8.641 15.562 1 60.16 6 ARG B C 1
ATOM 2424 O O . ARG B 1 6 ? -4.922 -8.938 14.383 1 60.16 6 ARG B O 1
ATOM 2431 N N . ASN B 1 7 ? -4.289 -7.551 16 1 67.19 7 ASN B N 1
ATOM 2432 C CA . ASN B 1 7 ? -3.578 -6.691 15.062 1 67.19 7 ASN B CA 1
ATOM 2433 C C . ASN B 1 7 ? -2.461 -7.449 14.344 1 67.19 7 ASN B C 1
ATOM 2435 O O . ASN B 1 7 ? -1.794 -8.289 14.945 1 67.19 7 ASN B O 1
ATOM 2439 N N . LEU B 1 8 ? -2.461 -7.223 13.102 1 78.5 8 LEU B N 1
ATOM 2440 C CA . LEU B 1 8 ? -1.316 -7.719 12.344 1 78.5 8 LEU B CA 1
ATOM 2441 C C . LEU B 1 8 ? -0.007 -7.234 12.961 1 78.5 8 LEU B C 1
ATOM 2443 O O . LEU B 1 8 ? 0.077 -6.102 13.438 1 78.5 8 LEU B O 1
ATOM 2447 N N . GLN B 1 9 ? 0.92 -8.117 13.008 1 83.62 9 GLN B N 1
ATOM 2448 C CA . GLN B 1 9 ? 2.213 -7.75 13.578 1 83.62 9 GLN B CA 1
ATOM 2449 C C . GLN B 1 9 ? 3.25 -7.527 12.484 1 83.62 9 GLN B C 1
ATOM 2451 O O . GLN B 1 9 ? 3.344 -8.312 11.539 1 83.62 9 GLN B O 1
ATOM 2456 N N . PRO B 1 10 ? 3.971 -6.453 12.594 1 87.31 10 PRO B N 1
ATOM 2457 C CA . PRO B 1 10 ? 5.078 -6.258 11.656 1 87.31 10 PRO B CA 1
ATOM 2458 C C . PRO B 1 10 ? 6.219 -7.25 11.875 1 87.31 10 PRO B C 1
ATOM 2460 O O . PRO B 1 10 ? 6.352 -7.812 12.961 1 87.31 10 PRO B O 1
ATOM 2463 N N . VAL B 1 11 ? 6.977 -7.539 10.789 1 90.75 11 VAL B N 1
ATOM 2464 C CA . VAL B 1 11 ? 8.211 -8.305 10.906 1 90.75 11 VAL B CA 1
ATOM 2465 C C . VAL B 1 11 ? 9.336 -7.402 11.398 1 90.75 11 VAL B C 1
ATOM 2467 O O . VAL B 1 11 ? 9.711 -6.441 10.719 1 90.75 11 VAL B O 1
ATOM 2470 N N . THR B 1 12 ? 9.828 -7.629 12.523 1 81.94 12 THR B N 1
ATOM 2471 C CA . THR B 1 12 ? 10.836 -6.754 13.109 1 81.94 12 THR B CA 1
ATOM 2472 C C . THR B 1 12 ? 12.227 -7.383 13 1 81.94 12 THR B C 1
ATOM 2474 O O . THR B 1 12 ? 13.234 -6.688 13.078 1 81.94 12 THR B O 1
ATOM 2477 N N . ALA B 1 13 ? 12.234 -8.695 12.766 1 83.06 13 ALA B N 1
ATOM 2478 C CA . ALA B 1 13 ? 13.508 -9.398 12.633 1 83.06 13 ALA B CA 1
ATOM 2479 C C . ALA B 1 13 ? 14.125 -9.156 11.258 1 83.06 13 ALA B C 1
ATOM 2481 O O . ALA B 1 13 ? 13.406 -9.031 10.266 1 83.06 13 ALA B O 1
ATOM 2482 N N . ASN B 1 14 ? 15.43 -9.102 11.242 1 83.75 14 ASN B N 1
ATOM 2483 C CA . ASN B 1 14 ? 16.125 -9 9.961 1 83.75 14 ASN B CA 1
ATOM 2484 C C . ASN B 1 14 ? 16.047 -10.305 9.18 1 83.75 14 ASN B C 1
ATOM 2486 O O . ASN B 1 14 ? 16.266 -11.383 9.734 1 83.75 14 ASN B O 1
ATOM 2490 N N . LEU B 1 15 ? 15.688 -10.25 7.977 1 87.31 15 LEU B N 1
ATOM 2491 C CA . LEU B 1 15 ? 15.617 -11.422 7.117 1 87.31 15 LEU B CA 1
ATOM 2492 C C . LEU B 1 15 ? 16.859 -11.539 6.25 1 87.31 15 LEU B C 1
ATOM 2494 O O . LEU B 1 15 ? 17.234 -12.633 5.816 1 87.31 15 LEU B O 1
ATOM 2498 N N . GLY B 1 16 ? 17.453 -10.391 5.969 1 83.81 16 GLY B N 1
ATOM 2499 C CA . GLY B 1 16 ? 18.641 -10.352 5.133 1 83.81 16 GLY B CA 1
ATOM 2500 C C . GLY B 1 16 ? 19.891 -9.93 5.887 1 83.81 16 GLY B C 1
ATOM 2501 O O . GLY B 1 16 ? 19.953 -10.062 7.113 1 83.81 16 GLY B O 1
ATOM 2502 N N . LYS B 1 17 ? 20.938 -9.68 5.078 1 82.94 17 LYS B N 1
ATOM 2503 C CA . LYS B 1 17 ? 22.219 -9.242 5.633 1 82.94 17 LYS B CA 1
ATOM 2504 C C . LYS B 1 17 ? 22.047 -7.938 6.414 1 82.94 17 LYS B C 1
ATOM 2506 O O . LYS B 1 17 ? 21.203 -7.105 6.082 1 82.94 17 LYS B O 1
ATOM 2511 N N . GLY B 1 18 ? 22.812 -7.91 7.418 1 74.81 18 GLY B N 1
ATOM 2512 C CA . GLY B 1 18 ? 22.844 -6.676 8.188 1 74.81 18 GLY B CA 1
ATOM 2513 C C . GLY B 1 18 ? 23.172 -5.457 7.348 1 74.81 18 GLY B C 1
ATOM 2514 O O . GLY B 1 18 ? 23.844 -5.562 6.324 1 74.81 18 GLY B O 1
ATOM 2515 N N . GLY B 1 19 ? 22.578 -4.277 7.684 1 76.5 19 GLY B N 1
ATOM 2516 C CA . GLY B 1 19 ? 22.891 -3.027 7.012 1 76.5 19 GLY B CA 1
ATOM 2517 C C . GLY B 1 19 ? 21.969 -2.713 5.859 1 76.5 19 GLY B C 1
ATOM 2518 O O . GLY B 1 19 ? 22.062 -1.646 5.25 1 76.5 19 GLY B O 1
ATOM 2519 N N . ALA B 1 20 ? 21.109 -3.773 5.641 1 80.06 20 ALA B N 1
ATOM 2520 C CA . ALA B 1 20 ? 20.141 -3.465 4.59 1 80.06 20 ALA B CA 1
ATOM 2521 C C . ALA B 1 20 ? 19.109 -2.461 5.082 1 80.06 20 ALA B C 1
ATOM 2523 O O . ALA B 1 20 ? 18.875 -2.328 6.289 1 80.06 20 ALA B O 1
ATOM 2524 N N . GLY B 1 21 ? 18.734 -1.562 4.371 1 79.69 21 GLY B N 1
ATOM 2525 C CA . GLY B 1 21 ? 17.703 -0.604 4.715 1 79.69 21 GLY B CA 1
ATOM 2526 C C . GLY B 1 21 ? 16.453 -1.252 5.297 1 79.69 21 GLY B C 1
ATOM 2527 O O . GLY B 1 21 ? 16.5 -2.395 5.758 1 79.69 21 GLY B O 1
ATOM 2528 N N . GLU B 1 22 ? 15.422 -0.604 5.488 1 88.75 22 GLU B N 1
ATOM 2529 C CA . GLU B 1 22 ? 14.156 -1.107 6.016 1 88.75 22 GLU B CA 1
ATOM 2530 C C . GLU B 1 22 ? 13.625 -2.266 5.176 1 88.75 22 GLU B C 1
ATOM 2532 O O . GLU B 1 22 ? 13.68 -2.221 3.943 1 88.75 22 GLU B O 1
ATOM 2537 N N . LEU B 1 23 ? 13.203 -3.334 5.855 1 91.75 23 LEU B N 1
ATOM 2538 C CA . LEU B 1 23 ? 12.562 -4.445 5.16 1 91.75 23 LEU B CA 1
ATOM 2539 C C . LEU B 1 23 ? 11.352 -3.969 4.371 1 91.75 23 LEU B C 1
ATOM 2541 O O . LEU B 1 23 ? 11.141 -4.395 3.232 1 91.75 23 LEU B O 1
ATOM 2545 N N . VAL B 1 24 ? 10.609 -3.115 5.043 1 93.88 24 VAL B N 1
ATOM 2546 C CA . VAL B 1 24 ? 9.414 -2.541 4.43 1 93.88 24 VAL B CA 1
ATOM 2547 C C . VAL B 1 24 ? 9.547 -1.021 4.363 1 93.88 24 VAL B C 1
ATOM 2549 O O . VAL B 1 24 ? 9.133 -0.313 5.281 1 93.88 24 VAL B O 1
ATOM 2552 N N . PRO B 1 25 ? 10.156 -0.582 3.268 1 91.25 25 PRO B N 1
ATOM 2553 C CA . PRO B 1 25 ? 10.125 0.873 3.1 1 91.25 25 PRO B CA 1
ATOM 2554 C C . PRO B 1 25 ? 8.719 1.408 2.844 1 91.25 25 PRO B C 1
ATOM 2556 O O . PRO B 1 25 ? 7.848 0.668 2.381 1 91.25 25 PRO B O 1
ATOM 2559 N N . SER B 1 26 ? 8.43 2.648 3.238 1 95.25 26 SER B N 1
ATOM 2560 C CA . SER B 1 26 ? 7.07 3.184 3.145 1 95.25 26 SER B CA 1
ATOM 2561 C C . SER B 1 26 ? 7.055 4.527 2.426 1 95.25 26 SER B C 1
ATOM 2563 O O . SER B 1 26 ? 6.758 5.559 3.033 1 95.25 26 SER B O 1
ATOM 2565 N N . ARG B 1 27 ? 7.438 4.48 1.108 1 96.12 27 ARG B N 1
ATOM 2566 C CA . ARG B 1 27 ? 7.34 5.621 0.203 1 96.12 27 ARG B CA 1
ATOM 2567 C C . ARG B 1 27 ? 6.539 5.262 -1.043 1 96.12 27 ARG B C 1
ATOM 2569 O O . ARG B 1 27 ? 6.66 4.156 -1.571 1 96.12 27 ARG B O 1
ATOM 2576 N N . TYR B 1 28 ? 5.75 6.113 -1.501 1 96.75 28 TYR B N 1
ATOM 2577 C CA . TYR B 1 28 ? 5.02 5.992 -2.76 1 96.75 28 TYR B CA 1
ATOM 2578 C C . TYR B 1 28 ? 5.008 7.316 -3.512 1 96.75 28 TYR B C 1
ATOM 2580 O O . TYR B 1 28 ? 4.996 8.383 -2.9 1 96.75 28 TYR B O 1
ATOM 2588 N N . ALA B 1 29 ? 5.016 7.234 -4.852 1 96.62 29 ALA B N 1
ATOM 2589 C CA . ALA B 1 29 ? 5.125 8.469 -5.629 1 96.62 29 ALA B CA 1
ATOM 2590 C C . ALA B 1 29 ? 4.168 8.461 -6.816 1 96.62 29 ALA B C 1
ATOM 2592 O O . ALA B 1 29 ? 3.943 7.41 -7.43 1 96.62 29 ALA B O 1
ATOM 2593 N N . VAL B 1 30 ? 3.582 9.562 -7.074 1 96.44 30 VAL B N 1
ATOM 2594 C CA . VAL B 1 30 ? 2.746 9.75 -8.258 1 96.44 30 VAL B CA 1
ATOM 2595 C C . VAL B 1 30 ? 3.131 11.047 -8.961 1 96.44 30 VAL B C 1
ATOM 2597 O O . VAL B 1 30 ? 3.527 12.016 -8.312 1 96.44 30 VAL B O 1
ATOM 2600 N N . ARG B 1 31 ? 3.004 11.023 -10.289 1 96.25 31 ARG B N 1
ATOM 2601 C CA . ARG B 1 31 ? 3.168 12.242 -11.078 1 96.25 31 ARG B CA 1
ATOM 2602 C C . ARG B 1 31 ? 1.823 12.906 -11.336 1 96.25 31 ARG B C 1
ATOM 2604 O O . ARG B 1 31 ? 0.867 12.25 -11.75 1 96.25 31 ARG B O 1
ATOM 2611 N N . VAL B 1 32 ? 1.64 14.133 -10.984 1 96.56 32 VAL B N 1
ATOM 2612 C CA . VAL B 1 32 ? 0.489 14.984 -11.273 1 96.56 32 VAL B CA 1
ATOM 2613 C C . VAL B 1 32 ? 0.871 16.031 -12.312 1 96.56 32 VAL B C 1
ATOM 2615 O O . VAL B 1 32 ? 1.405 17.094 -11.969 1 96.56 32 VAL B O 1
ATOM 2618 N N . GLY B 1 33 ? 0.5 15.789 -13.578 1 95.44 33 GLY B N 1
ATOM 2619 C CA . GLY B 1 33 ? 1.044 16.625 -14.633 1 95.44 33 GLY B CA 1
ATOM 2620 C C . GLY B 1 33 ? 2.561 16.656 -14.656 1 95.44 33 GLY B C 1
ATOM 2621 O O . GLY B 1 33 ? 3.203 15.609 -14.82 1 95.44 33 GLY B O 1
ATOM 2622 N N . ASP B 1 34 ? 3.123 17.859 -14.312 1 95.69 34 ASP B N 1
ATOM 2623 C CA . ASP B 1 34 ? 4.574 18.016 -14.328 1 95.69 34 ASP B CA 1
ATOM 2624 C C . ASP B 1 34 ? 5.141 18.031 -12.906 1 95.69 34 ASP B C 1
ATOM 2626 O O . ASP B 1 34 ? 6.316 18.344 -12.703 1 95.69 34 ASP B O 1
ATOM 2630 N N . VAL B 1 35 ? 4.332 17.703 -11.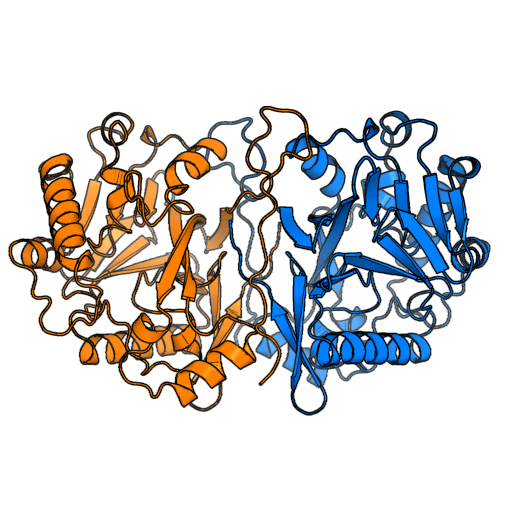961 1 97.69 35 VAL B N 1
ATOM 2631 C CA . VAL B 1 35 ? 4.734 17.781 -10.562 1 97.69 35 VAL B CA 1
ATOM 2632 C C . VAL B 1 35 ? 4.816 16.375 -9.969 1 97.69 35 VAL B C 1
ATOM 2634 O O . VAL B 1 35 ? 3.924 15.555 -10.18 1 97.69 35 VAL B O 1
ATOM 2637 N N . ASP B 1 36 ? 5.93 16.062 -9.281 1 97.81 36 ASP B N 1
ATOM 2638 C CA . ASP B 1 36 ? 6.094 14.789 -8.602 1 97.81 36 ASP B CA 1
ATOM 2639 C C . ASP B 1 36 ? 5.66 14.875 -7.141 1 97.81 36 ASP B C 1
ATOM 2641 O O . ASP B 1 36 ? 6.004 15.836 -6.445 1 97.81 36 ASP B O 1
ATOM 2645 N N . VAL B 1 37 ? 4.887 13.961 -6.699 1 98.06 37 VAL B N 1
ATOM 2646 C CA . VAL B 1 37 ? 4.449 13.891 -5.309 1 98.06 37 VAL B CA 1
ATOM 2647 C C . VAL B 1 37 ? 4.883 12.562 -4.695 1 98.06 37 VAL B C 1
ATOM 2649 O O . VAL B 1 37 ? 4.547 11.492 -5.211 1 98.06 37 VAL B O 1
ATOM 2652 N N . VAL B 1 38 ? 5.613 12.625 -3.619 1 97.44 38 VAL B N 1
ATOM 2653 C CA . VAL B 1 38 ? 6.055 11.445 -2.887 1 97.44 38 VAL B CA 1
ATOM 2654 C C . VAL B 1 38 ? 5.418 11.43 -1.499 1 97.44 38 VAL B C 1
ATOM 2656 O O . VAL B 1 38 ? 5.621 12.352 -0.704 1 97.44 38 VAL B O 1
ATOM 2659 N N . LEU B 1 39 ? 4.605 10.445 -1.271 1 98 39 LEU B N 1
ATOM 2660 C CA . LEU B 1 39 ? 4.109 10.219 0.083 1 98 39 LEU B CA 1
ATOM 2661 C C . LEU B 1 39 ? 5.086 9.367 0.887 1 98 39 LEU B C 1
ATOM 2663 O O . LEU B 1 39 ? 5.633 8.391 0.373 1 98 39 LEU B O 1
ATOM 2667 N N . ILE B 1 40 ? 5.336 9.805 2.123 1 97.81 40 ILE B N 1
ATOM 2668 C CA . ILE B 1 40 ? 6.25 9.117 3.033 1 97.81 40 ILE B CA 1
ATOM 2669 C C . ILE B 1 40 ? 5.547 8.844 4.359 1 97.81 40 ILE B C 1
ATOM 2671 O O . ILE B 1 40 ? 5.012 9.758 4.988 1 97.81 40 ILE B O 1
ATOM 2675 N N . SER B 1 41 ? 5.543 7.559 4.75 1 97.81 41 SER B N 1
ATOM 2676 C CA . SER B 1 41 ? 4.984 7.238 6.059 1 97.81 41 SER B CA 1
ATOM 2677 C C . SER B 1 41 ? 5.961 7.582 7.176 1 97.81 41 SER B C 1
ATOM 2679 O O . SER B 1 41 ? 7.121 7.164 7.145 1 97.81 41 SER B O 1
ATOM 2681 N N . ASP B 1 42 ? 5.484 8.336 8.117 1 97.62 42 ASP B N 1
ATOM 2682 C CA . ASP B 1 42 ? 6.258 8.594 9.328 1 97.62 42 ASP B CA 1
ATOM 2683 C C . ASP B 1 42 ? 6.086 7.469 10.344 1 97.62 42 ASP B C 1
ATOM 2685 O O . ASP B 1 42 ? 6.762 7.445 11.375 1 97.62 42 ASP B O 1
ATOM 2689 N N . GLY B 1 43 ? 5.258 6.555 10 1 95.81 43 GLY B N 1
ATOM 2690 C CA . GLY B 1 43 ? 4.938 5.461 10.898 1 95.81 43 GLY B CA 1
ATOM 2691 C C . GLY B 1 43 ? 3.502 5.484 11.383 1 95.81 43 GLY B C 1
ATOM 2692 O O . GLY B 1 43 ? 2.602 5.902 10.656 1 95.81 43 GLY B O 1
ATOM 2693 N N . VAL B 1 44 ? 3.229 4.918 12.547 1 93.94 44 VAL B N 1
ATOM 2694 C CA . VAL B 1 44 ? 1.865 4.812 13.055 1 93.94 44 VAL B CA 1
ATOM 2695 C C . VAL B 1 44 ? 1.81 5.312 14.492 1 93.94 44 VAL B C 1
ATOM 2697 O O . VAL B 1 44 ? 2.787 5.199 15.234 1 93.94 44 VAL B O 1
ATOM 2700 N N . LEU B 1 45 ? 0.646 5.891 14.82 1 91.75 45 LEU B N 1
ATOM 2701 C CA . LEU B 1 45 ? 0.358 6.402 16.156 1 91.75 45 LEU B CA 1
ATOM 2702 C C . LEU B 1 45 ? -0.796 5.633 16.797 1 91.75 45 LEU B C 1
ATOM 2704 O O . LEU B 1 45 ? -1.958 5.84 16.438 1 91.75 45 LEU B O 1
ATOM 2708 N N . PRO B 1 46 ? -0.494 4.746 17.734 1 89.19 46 PRO B N 1
ATOM 2709 C CA . PRO B 1 46 ? -1.602 4.094 18.438 1 89.19 46 PRO B CA 1
ATOM 2710 C C . PRO B 1 46 ? -2.4 5.062 19.297 1 89.19 46 PRO B C 1
ATOM 2712 O O . PRO B 1 46 ? -1.833 5.73 20.172 1 89.19 46 PRO B O 1
ATOM 2715 N N . LEU B 1 47 ? -3.643 5.188 19.031 1 88.38 47 LEU B N 1
ATOM 2716 C CA . LEU B 1 47 ? -4.539 6.062 19.781 1 88.38 47 LEU B CA 1
ATOM 2717 C C . LEU B 1 47 ? -5.848 5.352 20.109 1 88.38 47 LEU B C 1
ATOM 2719 O O . LEU B 1 47 ? -6.262 4.441 19.375 1 88.38 47 LEU B O 1
ATOM 2723 N N . PRO B 1 48 ? -6.477 5.73 21.234 1 90.19 48 PRO B N 1
ATOM 2724 C CA . PRO B 1 48 ? -7.785 5.141 21.531 1 90.19 48 PRO B CA 1
ATOM 2725 C C . PRO B 1 48 ? -8.797 5.352 20.406 1 90.19 48 PRO B C 1
ATOM 2727 O O . PRO B 1 48 ? -8.883 6.449 19.844 1 90.19 48 PRO B O 1
ATOM 2730 N N . THR B 1 49 ? -9.594 4.273 20.109 1 92 49 THR B N 1
ATOM 2731 C CA . THR B 1 49 ? -10.594 4.363 19.047 1 92 49 THR B CA 1
ATOM 2732 C C . THR B 1 49 ? -11.648 5.414 19.391 1 92 49 THR B C 1
ATOM 2734 O O . THR B 1 49 ? -12.242 6.012 18.484 1 92 49 THR B O 1
ATOM 2737 N N . SER B 1 50 ? -11.812 5.691 20.656 1 91.81 50 SER B N 1
ATOM 2738 C CA . SER B 1 50 ? -12.797 6.68 21.094 1 91.81 50 SER B CA 1
ATOM 2739 C C . SER B 1 50 ? -12.391 8.086 20.672 1 91.81 50 SER B C 1
ATOM 2741 O O . SER B 1 50 ? -13.242 8.953 20.469 1 91.81 50 SER B O 1
ATOM 2743 N N . THR B 1 51 ? -11.102 8.289 20.453 1 91 51 THR B N 1
ATOM 2744 C CA . THR B 1 51 ? -10.617 9.594 20.031 1 91 51 THR B CA 1
ATOM 2745 C C . THR B 1 51 ? -10.961 9.867 18.578 1 91 51 THR B C 1
ATOM 2747 O O . THR B 1 51 ? -11.102 11.016 18.172 1 91 51 THR B O 1
ATOM 2750 N N . MET B 1 52 ? -11.148 8.867 17.812 1 88.88 52 MET B N 1
ATOM 2751 C CA . MET B 1 52 ? -11.438 9 16.391 1 88.88 52 MET B CA 1
ATOM 2752 C C . MET B 1 52 ? -12.93 9.219 16.156 1 88.88 52 MET B C 1
ATOM 2754 O O . MET B 1 52 ? -13.352 9.492 15.023 1 88.88 52 MET B O 1
ATOM 2758 N N . SER B 1 53 ? -13.695 9.164 17.172 1 92.44 53 SER B N 1
ATOM 2759 C CA . SER B 1 53 ? -15.148 9.172 17.047 1 92.44 53 SER B CA 1
ATOM 2760 C C . SER B 1 53 ? -15.812 9.648 18.344 1 92.44 53 SER B C 1
ATOM 2762 O O . SER B 1 53 ? -16.578 8.914 18.953 1 92.44 53 SER B O 1
ATOM 2764 N N . THR B 1 54 ? -15.656 10.82 18.641 1 94.75 54 THR B N 1
ATOM 2765 C CA . THR B 1 54 ? -16.016 11.32 19.969 1 94.75 54 THR B CA 1
ATOM 2766 C C . THR B 1 54 ? -17.531 11.531 20.078 1 94.75 54 THR B C 1
ATOM 2768 O O . THR B 1 54 ? -18.062 11.625 21.172 1 94.75 54 THR B O 1
ATOM 2771 N N . ASN B 1 55 ? -18.25 11.633 19 1 95.56 55 ASN B N 1
ATOM 2772 C CA . ASN B 1 55 ? -19.672 11.953 19.016 1 95.56 55 ASN B CA 1
ATOM 2773 C C . ASN B 1 55 ? -20.531 10.734 18.672 1 95.56 55 ASN B C 1
ATOM 2775 O O . ASN B 1 55 ? -21.672 10.867 18.25 1 95.56 55 ASN B O 1
ATOM 2779 N N . VAL B 1 56 ? -19.969 9.617 18.734 1 95.38 56 VAL B N 1
ATOM 2780 C CA . VAL B 1 56 ? -20.656 8.414 18.281 1 95.38 56 VAL B CA 1
ATOM 2781 C C . VAL B 1 56 ? -20.75 7.418 19.438 1 95.38 56 VAL B C 1
ATOM 2783 O O . VAL B 1 56 ? -19.906 7.422 20.328 1 95.38 56 VAL B O 1
ATOM 2786 N N . SER B 1 57 ? -21.781 6.562 19.469 1 96.31 57 SER B N 1
ATOM 2787 C CA . SER B 1 57 ? -21.922 5.527 20.484 1 96.31 57 SER B CA 1
ATOM 2788 C C . SER B 1 57 ? -20.844 4.461 20.344 1 96.31 57 SER B C 1
ATOM 2790 O O . SER B 1 57 ? -20.328 4.242 19.25 1 96.31 57 SER B O 1
ATOM 2792 N N . GLU B 1 58 ? -20.5 3.926 21.5 1 95.44 58 GLU B N 1
ATOM 2793 C CA . GLU B 1 58 ? -19.531 2.832 21.484 1 95.44 58 GLU B CA 1
ATOM 2794 C C . GLU B 1 58 ? -19.984 1.714 20.547 1 95.44 58 GLU B C 1
ATOM 2796 O O . GLU B 1 58 ? -19.156 1.115 19.859 1 95.44 58 GLU B O 1
ATOM 2801 N N . ALA B 1 59 ? -21.219 1.398 20.484 1 96.5 59 ALA B N 1
ATOM 2802 C CA . ALA B 1 59 ? -21.75 0.346 19.625 1 96.5 59 ALA B CA 1
ATOM 2803 C C . ALA B 1 59 ? -21.5 0.664 18.156 1 96.5 59 ALA B C 1
ATOM 2805 O O . ALA B 1 59 ? -21.094 -0.206 17.391 1 96.5 59 ALA B O 1
ATOM 2806 N N . ASP B 1 60 ? -21.797 1.893 17.766 1 96 60 ASP B N 1
ATOM 2807 C CA . ASP B 1 60 ? -21.578 2.307 16.391 1 96 60 ASP B CA 1
ATOM 2808 C C . ASP B 1 60 ? -20.094 2.285 16.016 1 96 60 ASP B C 1
ATOM 2810 O O . ASP B 1 60 ? -19.734 1.836 14.93 1 96 60 ASP B O 1
ATOM 2814 N N . ARG B 1 61 ? -19.312 2.764 16.906 1 95.56 61 ARG B N 1
ATOM 2815 C CA . ARG B 1 61 ? -17.859 2.74 16.719 1 95.56 61 ARG B CA 1
ATOM 2816 C C . ARG B 1 61 ? -17.359 1.313 16.531 1 95.56 61 ARG B C 1
ATOM 2818 O O . ARG B 1 61 ? -16.609 1.026 15.594 1 95.56 61 ARG B O 1
ATOM 2825 N N . ASN B 1 62 ? -17.797 0.442 17.406 1 94.69 62 ASN B N 1
ATOM 2826 C CA . ASN B 1 62 ? -17.359 -0.953 17.359 1 94.69 62 ASN B CA 1
ATOM 2827 C C . ASN B 1 62 ? -17.781 -1.627 16.047 1 94.69 62 ASN B C 1
ATOM 2829 O O . ASN B 1 62 ? -17.016 -2.408 15.484 1 94.69 62 ASN B O 1
ATOM 2833 N N . GLU B 1 63 ? -18.953 -1.359 15.633 1 94.5 63 GLU B N 1
ATOM 2834 C CA . GLU B 1 63 ? -19.438 -1.938 14.383 1 94.5 63 GLU B CA 1
ATOM 2835 C C . GLU B 1 63 ? -18.531 -1.553 13.219 1 94.5 63 GLU B C 1
ATOM 2837 O O . GLU B 1 63 ? -18.219 -2.385 12.359 1 94.5 63 GLU B O 1
ATOM 2842 N N . TRP B 1 64 ? -18.094 -0.31 13.172 1 93.75 64 TRP B N 1
ATOM 2843 C CA . TRP B 1 64 ? -17.219 0.159 12.102 1 93.75 64 TRP B CA 1
ATOM 2844 C C . TRP B 1 64 ? -15.867 -0.539 12.172 1 93.75 64 TRP B C 1
ATOM 2846 O O . TRP B 1 64 ? -15.352 -1.007 11.148 1 93.75 64 TRP B O 1
ATOM 2856 N N . PHE B 1 65 ? -15.312 -0.635 13.312 1 92.94 65 PHE B N 1
ATOM 2857 C CA . PHE B 1 65 ? -14.008 -1.263 13.484 1 92.94 65 PHE B CA 1
ATOM 2858 C C . PHE B 1 65 ? -14.094 -2.76 13.211 1 92.94 65 PHE B C 1
ATOM 2860 O O . PHE B 1 65 ? -13.195 -3.33 12.586 1 92.94 65 PHE B O 1
ATOM 2867 N N . ASP B 1 66 ? -15.195 -3.43 13.633 1 92.06 66 ASP B N 1
ATOM 2868 C CA . ASP B 1 66 ? -15.383 -4.855 13.383 1 92.06 66 ASP B CA 1
ATOM 2869 C C . ASP B 1 66 ? -15.438 -5.148 11.891 1 92.06 66 ASP B C 1
ATOM 2871 O O . ASP B 1 66 ? -14.867 -6.141 11.422 1 92.06 66 ASP B O 1
ATOM 2875 N N . GLY B 1 67 ? -16.125 -4.293 11.18 1 89.94 67 GLY B N 1
ATOM 2876 C CA . GLY B 1 67 ? -16.281 -4.484 9.75 1 89.94 67 GLY B CA 1
ATOM 2877 C C . GLY B 1 67 ? -14.984 -4.352 8.984 1 89.94 67 GLY B C 1
ATOM 2878 O O . GLY B 1 67 ? -14.906 -4.742 7.812 1 89.94 67 GLY B O 1
ATOM 2879 N N . ARG B 1 68 ? -13.969 -3.93 9.633 1 90.5 68 ARG B N 1
ATOM 2880 C CA . ARG B 1 68 ? -12.672 -3.721 8.992 1 90.5 68 ARG B CA 1
ATOM 2881 C C . ARG B 1 68 ? -11.586 -4.555 9.672 1 90.5 68 ARG B C 1
ATOM 2883 O O . ARG B 1 68 ? -10.398 -4.379 9.398 1 90.5 68 ARG B O 1
ATOM 2890 N N . PHE B 1 69 ? -12.039 -5.457 10.484 1 90.94 69 PHE B N 1
ATOM 2891 C CA . PHE B 1 69 ? -11.156 -6.387 11.18 1 90.94 69 PHE B CA 1
ATOM 2892 C C . PHE B 1 69 ? -10.125 -5.637 12.016 1 90.94 69 PHE B C 1
ATOM 2894 O O . PHE B 1 69 ? -8.953 -6.012 12.039 1 90.94 69 PHE B O 1
ATOM 2901 N N . LEU B 1 70 ? -10.555 -4.5 12.586 1 89.06 70 LEU B N 1
ATOM 2902 C CA . LEU B 1 70 ? -9.688 -3.668 13.422 1 89.06 70 LEU B CA 1
ATOM 2903 C C . LEU B 1 70 ? -10.047 -3.82 14.891 1 89.06 70 LEU B C 1
ATOM 2905 O O . LEU B 1 70 ? -11.18 -4.168 15.234 1 89.06 70 LEU B O 1
ATOM 2909 N N . GLN B 1 71 ? -9.047 -3.527 15.719 1 88 71 GLN B N 1
ATOM 2910 C CA . GLN B 1 71 ? -9.266 -3.615 17.156 1 88 71 GLN B CA 1
ATOM 2911 C C . GLN B 1 71 ? -10.195 -2.508 17.641 1 88 71 GLN B C 1
ATOM 2913 O O . GLN B 1 71 ? -10.141 -1.383 17.141 1 88 71 GLN B O 1
ATOM 2918 N N . ARG B 1 72 ? -10.875 -2.809 18.734 1 90.75 72 ARG B N 1
ATOM 2919 C CA . ARG B 1 72 ? -11.922 -1.912 19.203 1 90.75 72 ARG B CA 1
ATOM 2920 C C . ARG B 1 72 ? -11.344 -0.842 20.125 1 90.75 72 ARG B C 1
ATOM 2922 O O . ARG B 1 72 ? -11.922 0.24 20.266 1 90.75 72 ARG B O 1
ATOM 2929 N N . ASP B 1 73 ? -10.281 -1.133 20.734 1 88.81 73 ASP B N 1
ATOM 2930 C CA . ASP B 1 73 ? -9.805 -0.257 21.797 1 88.81 73 ASP B CA 1
ATOM 2931 C C . ASP B 1 73 ? -8.773 0.734 21.281 1 88.81 73 ASP B C 1
ATOM 2933 O O . ASP B 1 73 ? -8.836 1.928 21.578 1 88.81 73 ASP B O 1
ATOM 2937 N N . MET B 1 74 ? -7.82 0.205 20.531 1 88.25 74 MET B N 1
ATOM 2938 C CA . MET B 1 74 ? -6.734 1.021 19.984 1 88.25 74 MET B CA 1
ATOM 2939 C C . MET B 1 74 ? -6.656 0.894 18.469 1 88.25 74 MET B C 1
ATOM 2941 O O . MET B 1 74 ? -6.883 -0.186 17.922 1 88.25 74 MET B O 1
ATOM 2945 N N . PHE B 1 75 ? -6.418 1.959 17.938 1 87.62 75 PHE B N 1
ATOM 2946 C CA . PHE B 1 75 ? -6.246 2.018 16.484 1 87.62 75 PHE B CA 1
ATOM 2947 C C . PHE B 1 75 ? -4.887 2.613 16.125 1 87.62 75 PHE B C 1
ATOM 2949 O O . PHE B 1 75 ? -4.484 3.635 16.688 1 87.62 75 PHE B O 1
ATOM 2956 N N . ASP B 1 76 ? -4.105 1.945 15.211 1 89.75 76 ASP B N 1
ATOM 2957 C CA . ASP B 1 76 ? -2.84 2.459 14.703 1 89.75 76 ASP B CA 1
ATOM 2958 C C . ASP B 1 76 ? -3.066 3.492 13.602 1 89.75 76 ASP B C 1
ATOM 2960 O O . ASP B 1 76 ? -3.184 3.141 12.43 1 89.75 76 ASP B O 1
ATOM 2964 N N . TRP B 1 77 ? -2.986 4.758 13.961 1 91.25 77 TRP B N 1
ATOM 2965 C CA . TRP B 1 77 ? -3.16 5.832 12.992 1 91.25 77 TRP B CA 1
ATOM 2966 C C . TRP B 1 77 ? -1.933 5.961 12.094 1 91.25 77 TRP B C 1
ATOM 2968 O O . TRP B 1 77 ? -0.815 6.137 12.586 1 91.25 77 TRP B O 1
ATOM 2978 N N . ALA B 1 78 ? -2.227 5.867 10.844 1 96.12 78 ALA B N 1
ATOM 2979 C CA . ALA B 1 78 ? -1.135 6.191 9.93 1 96.12 78 ALA B CA 1
ATOM 2980 C C . ALA B 1 78 ? -0.729 7.656 10.055 1 96.12 78 ALA B C 1
ATOM 2982 O O . ALA B 1 78 ? -1.563 8.516 10.352 1 96.12 78 ALA B O 1
ATOM 2983 N N . LEU B 1 79 ? 0.481 7.934 9.961 1 97.56 79 LEU B N 1
ATOM 2984 C CA . LEU B 1 79 ? 0.998 9.289 9.844 1 97.56 79 LEU B CA 1
ATOM 2985 C C . LEU B 1 79 ? 1.837 9.453 8.586 1 97.56 79 LEU B C 1
ATOM 2987 O O . LEU B 1 79 ? 2.914 8.859 8.469 1 97.56 79 LEU B O 1
ATOM 2991 N N . ASN B 1 80 ? 1.353 10.258 7.641 1 98.44 80 ASN B N 1
ATOM 2992 C CA . ASN B 1 80 ? 1.993 10.445 6.344 1 98.44 80 ASN B CA 1
ATOM 2993 C C . ASN B 1 80 ? 2.365 11.906 6.109 1 98.44 80 ASN B C 1
ATOM 2995 O O . ASN B 1 80 ? 1.619 12.812 6.488 1 98.44 80 ASN B O 1
ATOM 2999 N N . ILE B 1 81 ? 3.482 12.109 5.531 1 98.69 81 ILE B N 1
ATOM 3000 C CA . ILE B 1 81 ? 3.904 13.414 5.031 1 98.69 81 ILE B CA 1
ATOM 3001 C C . ILE B 1 81 ? 4.129 13.344 3.521 1 98.69 81 ILE B C 1
ATOM 3003 O O . ILE B 1 81 ? 4.008 12.266 2.922 1 98.69 81 ILE B O 1
ATOM 3007 N N . ALA B 1 82 ? 4.379 14.508 2.904 1 98.75 82 ALA B N 1
ATOM 3008 C CA . ALA B 1 82 ? 4.574 14.484 1.457 1 98.75 82 ALA B CA 1
ATOM 3009 C C . ALA B 1 82 ? 5.793 15.312 1.053 1 98.75 82 ALA B C 1
ATOM 3011 O O . ALA B 1 82 ? 6.125 16.297 1.706 1 98.75 82 ALA B O 1
ATOM 3012 N N . LEU B 1 83 ? 6.477 14.883 0.065 1 98.56 83 LEU B N 1
ATOM 3013 C CA . LEU B 1 83 ? 7.508 15.617 -0.662 1 98.56 83 LEU B CA 1
ATOM 3014 C C . LEU B 1 83 ? 7.059 15.906 -2.09 1 98.56 83 LEU B C 1
ATOM 3016 O O . LEU B 1 83 ? 6.609 15.008 -2.801 1 98.56 83 LEU B O 1
ATOM 3020 N N . VAL B 1 84 ? 7.129 17.156 -2.498 1 98.69 84 VAL B N 1
ATOM 3021 C CA . VAL B 1 84 ? 6.648 17.578 -3.807 1 98.69 84 VAL B CA 1
ATOM 3022 C C . VAL B 1 84 ? 7.793 18.219 -4.59 1 98.69 84 VAL B C 1
ATOM 3024 O O . VAL B 1 84 ? 8.516 19.078 -4.059 1 98.69 84 VAL B O 1
ATOM 3027 N N . ARG B 1 85 ? 7.988 17.812 -5.801 1 98.19 85 ARG B N 1
ATOM 3028 C CA . ARG B 1 85 ? 8.961 18.453 -6.684 1 98.19 85 ARG B CA 1
ATOM 3029 C C . ARG B 1 85 ? 8.273 19.172 -7.836 1 98.19 85 ARG B C 1
ATOM 3031 O O . ARG B 1 85 ? 7.555 18.547 -8.625 1 98.19 85 ARG B O 1
ATOM 3038 N N . SER B 1 86 ? 8.367 20.406 -7.902 1 98.25 86 SER B N 1
ATOM 3039 C CA . SER B 1 86 ? 7.91 21.25 -9 1 98.25 86 SER B CA 1
ATOM 3040 C C . SER B 1 86 ? 9.055 22.078 -9.578 1 98.25 86 SER B C 1
ATOM 3042 O O . SER B 1 86 ? 9.469 23.078 -8.992 1 98.25 86 SER B O 1
ATOM 3044 N N . GLY B 1 87 ? 9.5 21.703 -10.828 1 96.19 87 GLY B N 1
ATOM 3045 C CA . GLY B 1 87 ? 10.695 22.344 -11.359 1 96.19 87 GLY B CA 1
ATOM 3046 C C . GLY B 1 87 ? 11.906 22.188 -10.453 1 96.19 87 GLY B C 1
ATOM 3047 O O . GLY B 1 87 ? 12.273 21.078 -10.086 1 96.19 87 GLY B O 1
ATOM 3048 N N . GLU B 1 88 ? 12.477 23.328 -10.016 1 95.81 88 GLU B N 1
ATOM 3049 C CA . GLU B 1 88 ? 13.672 23.312 -9.18 1 95.81 88 GLU B CA 1
ATOM 3050 C C . GLU B 1 88 ? 13.312 23.375 -7.699 1 95.81 88 GLU B C 1
ATOM 3052 O O . GLU B 1 88 ? 14.195 23.312 -6.836 1 95.81 88 GLU B O 1
ATOM 3057 N N . ARG B 1 89 ? 12.078 23.422 -7.414 1 97.94 89 ARG B N 1
ATOM 3058 C CA . ARG B 1 89 ? 11.633 23.516 -6.027 1 97.94 89 ARG B CA 1
ATOM 3059 C C . ARG B 1 89 ? 11.352 22.141 -5.445 1 97.94 89 ARG B C 1
ATOM 3061 O O . ARG B 1 89 ? 10.734 21.297 -6.102 1 97.94 89 ARG B O 1
ATOM 3068 N N . LEU B 1 90 ? 11.867 21.891 -4.297 1 98.31 90 LEU B N 1
ATOM 3069 C CA . LEU B 1 90 ? 11.578 20.703 -3.494 1 98.31 90 LEU B CA 1
ATOM 3070 C C . LEU B 1 90 ? 10.875 21.094 -2.193 1 98.31 90 LEU B C 1
ATOM 3072 O O . LEU B 1 90 ? 11.461 21.766 -1.348 1 98.31 90 LEU B O 1
ATOM 3076 N N . ILE B 1 91 ? 9.633 20.656 -2.096 1 98.88 91 ILE B N 1
ATOM 3077 C CA . ILE B 1 91 ? 8.734 21.156 -1.062 1 98.88 91 ILE B CA 1
ATOM 3078 C C . ILE B 1 91 ? 8.32 20.016 -0.14 1 98.88 91 ILE B C 1
ATOM 3080 O O . ILE B 1 91 ? 7.809 18.984 -0.601 1 98.88 91 ILE B O 1
ATOM 3084 N N . LEU B 1 92 ? 8.594 20.141 1.124 1 98.81 92 LEU B N 1
ATOM 3085 C CA . LEU B 1 92 ? 8.125 19.188 2.127 1 98.81 92 LEU B CA 1
ATOM 3086 C C . LEU B 1 92 ? 6.801 19.641 2.732 1 98.81 92 LEU B C 1
ATOM 3088 O O . LEU B 1 92 ? 6.637 20.828 3.062 1 98.81 92 LEU B O 1
ATOM 3092 N N . ILE B 1 93 ? 5.797 18.797 2.783 1 98.94 93 ILE B N 1
ATOM 3093 C CA . ILE B 1 93 ? 4.543 19.078 3.469 1 98.94 93 ILE B CA 1
ATOM 3094 C C . ILE B 1 93 ? 4.5 18.328 4.801 1 98.94 93 ILE B C 1
ATOM 3096 O O . ILE B 1 93 ? 4.41 17.109 4.824 1 98.94 93 ILE B O 1
ATOM 3100 N N . ASP B 1 94 ? 4.504 19.078 5.922 1 98.81 94 ASP B N 1
ATOM 3101 C CA . ASP B 1 94 ? 4.586 18.562 7.285 1 98.81 94 ASP B CA 1
ATOM 3102 C C . ASP B 1 94 ? 5.883 17.781 7.504 1 98.81 94 ASP B C 1
ATOM 3104 O O . ASP B 1 94 ? 6.695 17.656 6.582 1 98.81 94 ASP B O 1
ATOM 3108 N N . SER B 1 95 ? 6.129 17.375 8.758 1 98.12 95 SER B N 1
ATOM 3109 C CA . SER B 1 95 ? 7.465 16.859 9.023 1 98.12 95 SER B CA 1
ATOM 3110 C C . SER B 1 95 ? 7.41 15.625 9.922 1 98.12 95 SER B C 1
ATOM 3112 O O . SER B 1 95 ? 8.445 15.094 10.32 1 98.12 95 SER B O 1
ATOM 3114 N N . GLY B 1 96 ? 6.195 15.141 10.234 1 97.38 96 GLY B N 1
ATOM 3115 C CA . GLY B 1 96 ? 6.07 13.977 11.094 1 97.38 96 GLY B CA 1
ATOM 3116 C C . GLY B 1 96 ? 6.215 14.312 12.57 1 97.38 96 GLY B C 1
ATOM 3117 O O . GLY B 1 96 ? 6.27 15.484 12.945 1 97.38 96 GLY B O 1
ATOM 3118 N N . VAL B 1 97 ? 6.305 13.281 13.422 1 96.19 97 VAL B N 1
ATOM 3119 C CA . VAL B 1 97 ? 6.223 13.469 14.867 1 96.19 97 VAL B CA 1
ATOM 3120 C C . VAL B 1 97 ? 7.625 13.656 15.445 1 96.19 97 VAL B C 1
ATOM 3122 O O . VAL B 1 97 ? 7.785 14.242 16.516 1 96.19 97 VAL B O 1
ATOM 3125 N N . GLY B 1 98 ? 8.625 13.25 14.711 1 92.56 98 GLY B N 1
ATOM 3126 C CA . GLY B 1 98 ? 9.984 13.367 15.219 1 92.56 98 GLY B CA 1
ATOM 3127 C C . GLY B 1 98 ? 10.289 12.391 16.344 1 92.56 98 GLY B C 1
ATOM 3128 O O . GLY B 1 98 ? 9.75 11.281 16.359 1 92.56 98 GLY B O 1
ATOM 3129 N N . ASP B 1 99 ? 11.32 12.875 17.094 1 80.38 99 ASP B N 1
ATOM 3130 C CA . ASP B 1 99 ? 11.805 11.992 18.141 1 80.38 99 ASP B CA 1
ATOM 3131 C C . ASP B 1 99 ? 11.305 12.445 19.516 1 80.38 99 ASP B C 1
ATOM 3133 O O . ASP B 1 99 ? 10.703 13.516 19.641 1 80.38 99 ASP B O 1
ATOM 3137 N N . GLY B 1 100 ? 11.133 11.547 20.422 1 66.5 100 GLY B N 1
ATOM 3138 C CA . GLY B 1 100 ? 11.016 12.047 21.781 1 66.5 100 GLY B CA 1
ATOM 3139 C C . GLY B 1 100 ? 9.688 11.695 22.422 1 66.5 100 GLY B C 1
ATOM 3140 O O . GLY B 1 100 ? 9.422 12.094 23.562 1 66.5 100 GLY B O 1
ATOM 3141 N N . PHE B 1 101 ? 8.836 11.156 21.531 1 72.56 101 PHE B N 1
ATOM 3142 C CA . PHE B 1 101 ? 7.59 10.805 22.188 1 72.56 101 PHE B CA 1
ATOM 3143 C C . PHE B 1 101 ? 7.547 9.312 22.516 1 72.56 101 PHE B C 1
ATOM 3145 O O . PHE B 1 101 ? 7.426 8.477 21.609 1 72.56 101 PHE B O 1
ATOM 3152 N N . GLU B 1 102 ? 7.746 9.109 23.734 1 67.88 102 GLU B N 1
ATOM 3153 C CA . GLU B 1 102 ? 7.844 7.73 24.219 1 67.88 102 GLU B CA 1
ATOM 3154 C C . GLU B 1 102 ? 6.629 6.91 23.797 1 67.88 102 GLU B C 1
ATOM 3156 O O . GLU B 1 102 ? 6.742 5.715 23.516 1 67.88 102 GLU B O 1
ATOM 3161 N N . TYR B 1 103 ? 5.562 7.594 23.719 1 72.25 103 TYR B N 1
ATOM 3162 C CA . TYR B 1 103 ? 4.324 6.867 23.469 1 72.25 103 TYR B CA 1
ATOM 3163 C C . TYR B 1 103 ? 4.164 6.566 21.984 1 72.25 103 TYR B C 1
ATOM 3165 O O . TYR B 1 103 ? 3.338 5.734 21.594 1 72.25 103 TYR B O 1
ATOM 3173 N N . PHE B 1 104 ? 4.988 7.156 21.156 1 79.69 104 PHE B N 1
ATOM 3174 C CA . PHE B 1 104 ? 4.883 6.926 19.734 1 79.69 104 PHE B CA 1
ATOM 3175 C C . PHE B 1 104 ? 6.156 6.293 19.188 1 79.69 104 PHE B C 1
ATOM 3177 O O . PHE B 1 104 ? 6.777 6.824 18.266 1 79.69 104 PHE B O 1
ATOM 3184 N N . SER B 1 105 ? 6.43 5.102 19.672 1 81.62 105 SER B N 1
ATOM 3185 C CA . SER B 1 105 ? 7.691 4.438 19.359 1 81.62 105 SER B CA 1
ATOM 3186 C C . SER B 1 105 ? 7.699 3.902 17.938 1 81.62 105 SER B C 1
ATOM 3188 O O . SER B 1 105 ? 8.758 3.568 17.391 1 81.62 105 SER B O 1
ATOM 3190 N N . ARG B 1 106 ? 6.594 3.887 17.281 1 90 106 ARG B N 1
ATOM 3191 C CA . ARG B 1 106 ? 6.512 3.309 15.938 1 90 106 ARG B CA 1
ATOM 3192 C C . ARG B 1 106 ? 6.367 4.398 14.883 1 90 106 ARG B C 1
ATOM 3194 O O . ARG B 1 106 ? 6.027 4.113 13.727 1 90 106 ARG B O 1
ATOM 3201 N N . ALA B 1 107 ? 6.609 5.66 15.312 1 94 107 ALA B N 1
ATOM 3202 C CA . ALA B 1 107 ? 6.559 6.801 14.398 1 94 107 ALA B CA 1
ATOM 3203 C C . ALA B 1 107 ? 7.879 7.562 14.406 1 94 107 ALA B C 1
ATOM 3205 O O . ALA B 1 107 ? 8.867 7.102 14.984 1 94 107 ALA B O 1
ATOM 3206 N N . GLY B 1 108 ? 7.984 8.57 13.641 1 95.12 108 GLY B N 1
ATOM 3207 C CA . GLY B 1 108 ? 9.195 9.367 13.57 1 95.12 108 GLY B CA 1
ATOM 3208 C C . GLY B 1 108 ? 10.164 8.898 12.508 1 95.12 108 GLY B C 1
ATOM 3209 O O . GLY B 1 108 ? 11.383 9.023 12.672 1 95.12 108 GLY B O 1
ATOM 3210 N N . ARG B 1 109 ? 9.672 8.344 11.383 1 94.12 109 ARG B N 1
ATOM 3211 C CA . ARG B 1 109 ? 10.523 7.688 10.398 1 94.12 109 ARG B CA 1
ATOM 3212 C C . ARG B 1 109 ? 10.75 8.578 9.18 1 94.12 109 ARG B C 1
ATOM 3214 O O . ARG B 1 109 ? 11.555 8.258 8.305 1 94.12 109 ARG B O 1
ATOM 3221 N N . SER B 1 110 ? 10.141 9.734 9.117 1 94.25 110 SER B N 1
ATOM 3222 C CA . SER B 1 110 ? 10.094 10.516 7.883 1 94.25 110 SER B CA 1
ATOM 3223 C C . SER B 1 110 ? 11.484 10.945 7.441 1 94.25 110 SER B C 1
ATOM 3225 O O . SER B 1 110 ? 11.844 10.82 6.27 1 94.25 110 SER B O 1
ATOM 3227 N N . VAL B 1 111 ? 12.289 11.477 8.383 1 92.12 111 VAL B N 1
ATOM 3228 C CA . VAL B 1 111 ? 13.609 11.977 8.031 1 92.12 111 VAL B CA 1
ATOM 3229 C C . VAL B 1 111 ? 14.484 10.828 7.539 1 92.12 111 VAL B C 1
ATOM 3231 O O . VAL B 1 111 ? 15.148 10.938 6.508 1 92.12 111 VAL B O 1
ATOM 3234 N N . MET B 1 112 ? 14.469 9.781 8.25 1 90.75 112 MET B N 1
ATOM 3235 C CA . MET B 1 112 ? 15.234 8.602 7.871 1 90.75 112 MET B CA 1
ATOM 3236 C C . MET B 1 112 ? 14.828 8.109 6.484 1 90.75 112 MET B C 1
ATOM 3238 O O . MET B 1 112 ? 15.688 7.746 5.676 1 90.75 112 MET B O 1
ATOM 3242 N N . ARG B 1 113 ? 13.594 8.109 6.176 1 94.06 113 ARG B N 1
ATOM 3243 C CA . ARG B 1 113 ? 13.102 7.57 4.91 1 94.06 113 ARG B CA 1
ATOM 3244 C C . ARG B 1 113 ? 13.391 8.531 3.764 1 94.06 113 ARG B C 1
ATOM 3246 O O . ARG B 1 113 ? 13.633 8.102 2.633 1 94.06 113 ARG B O 1
ATOM 3253 N N . LEU B 1 114 ? 13.375 9.828 4.055 1 93.75 114 LEU B N 1
ATOM 3254 C CA . LEU B 1 114 ? 13.828 10.797 3.064 1 93.75 114 LEU B CA 1
ATOM 3255 C C . LEU B 1 114 ? 15.289 10.562 2.701 1 93.75 114 LEU B C 1
ATOM 3257 O O . LEU B 1 114 ? 15.633 10.484 1.52 1 93.75 114 LEU B O 1
ATOM 3261 N N . GLU B 1 115 ? 16.047 10.406 3.693 1 90.88 115 GLU B N 1
ATOM 3262 C CA . GLU B 1 115 ? 17.469 10.195 3.473 1 90.88 115 GLU B CA 1
ATOM 3263 C C . GLU B 1 115 ? 17.734 8.875 2.756 1 90.88 115 GLU B C 1
ATOM 3265 O O . GLU B 1 115 ? 18.594 8.805 1.881 1 90.88 115 GLU B O 1
ATOM 3270 N N . ALA B 1 116 ? 17.031 7.859 3.131 1 88.94 116 ALA B N 1
ATOM 3271 C CA . ALA B 1 116 ? 17.188 6.547 2.504 1 88.94 116 ALA B CA 1
ATOM 3272 C C . ALA B 1 116 ? 16.844 6.605 1.018 1 88.94 116 ALA B C 1
ATOM 3274 O O . ALA B 1 116 ? 17.344 5.805 0.225 1 88.94 116 ALA B O 1
ATOM 3275 N N . ALA B 1 117 ? 16.031 7.543 0.657 1 90.81 117 ALA B N 1
ATOM 3276 C CA . ALA B 1 117 ? 15.672 7.734 -0.745 1 90.81 117 ALA B CA 1
ATOM 3277 C C . ALA B 1 117 ? 16.688 8.617 -1.46 1 90.81 117 ALA B C 1
ATOM 3279 O O . ALA B 1 117 ? 16.531 8.922 -2.645 1 90.81 117 ALA B O 1
ATOM 3280 N N . GLY B 1 118 ? 17.688 9.023 -0.728 1 92 118 GLY B N 1
ATOM 3281 C CA . GLY B 1 118 ? 18.734 9.852 -1.3 1 92 118 GLY B CA 1
ATOM 3282 C C . GLY B 1 118 ? 18.391 11.336 -1.288 1 92 118 GLY B C 1
ATOM 3283 O O . GLY B 1 118 ? 19.047 12.133 -1.965 1 92 118 GLY B O 1
ATOM 3284 N N . ILE B 1 119 ? 17.391 11.656 -0.593 1 93.56 119 ILE B N 1
ATOM 3285 C CA . ILE B 1 119 ? 16.969 13.055 -0.556 1 93.56 119 ILE B CA 1
ATOM 3286 C C . ILE B 1 119 ? 17.719 13.789 0.55 1 93.56 119 ILE B C 1
ATOM 3288 O O . ILE B 1 119 ? 17.594 13.438 1.728 1 93.56 119 ILE B O 1
ATOM 3292 N N . ASP B 1 120 ? 18.422 14.773 0.136 1 94.12 120 ASP B N 1
ATOM 3293 C CA . ASP B 1 120 ? 19.141 15.648 1.053 1 94.12 120 ASP B CA 1
ATOM 3294 C C . ASP B 1 120 ? 18.219 16.703 1.646 1 94.12 120 ASP B C 1
ATOM 3296 O O . ASP B 1 120 ? 17.578 17.453 0.912 1 94.12 120 ASP B O 1
ATOM 3300 N N . LEU B 1 121 ? 18.203 16.797 2.936 1 96.56 121 LEU B N 1
ATOM 3301 C CA . LEU B 1 121 ? 17.375 17.797 3.578 1 96.56 121 LEU B CA 1
ATOM 3302 C C . LEU B 1 121 ? 17.75 19.203 3.125 1 96.56 121 LEU B C 1
ATOM 3304 O O . LEU B 1 121 ? 16.906 20.094 3.053 1 96.56 121 LEU B O 1
ATOM 3308 N N . ALA B 1 122 ? 19.031 19.344 2.787 1 97.31 122 ALA B N 1
ATOM 3309 C CA . ALA B 1 122 ? 19.516 20.656 2.338 1 97.31 122 ALA B CA 1
ATOM 3310 C C . ALA B 1 122 ? 18.922 21.016 0.983 1 97.31 122 ALA B C 1
ATOM 3312 O O . ALA B 1 122 ? 18.984 22.188 0.565 1 97.31 122 ALA B O 1
ATOM 3313 N N . ALA B 1 123 ? 18.438 20.062 0.293 1 96.88 123 ALA B N 1
ATOM 3314 C CA . ALA B 1 123 ? 17.844 20.312 -1.022 1 96.88 123 ALA B CA 1
ATOM 3315 C C . ALA B 1 123 ? 16.422 20.859 -0.897 1 96.88 123 ALA B C 1
ATOM 3317 O O . ALA B 1 123 ? 15.867 21.375 -1.863 1 96.88 123 ALA B O 1
ATOM 3318 N N . ILE B 1 124 ? 15.828 20.75 0.248 1 98.12 124 ILE B N 1
ATOM 3319 C CA . ILE B 1 124 ? 14.461 21.219 0.471 1 98.12 124 ILE B CA 1
ATOM 3320 C C . ILE B 1 124 ? 14.43 22.734 0.439 1 98.12 124 ILE B C 1
ATOM 3322 O O . ILE B 1 124 ? 15.102 23.391 1.232 1 98.12 124 ILE B O 1
ATOM 3326 N N . THR B 1 125 ? 13.633 23.25 -0.456 1 98.75 125 THR B N 1
ATOM 3327 C CA . THR B 1 125 ? 13.578 24.703 -0.633 1 98.75 125 THR B CA 1
ATOM 3328 C C . THR B 1 125 ? 12.445 25.297 0.198 1 98.75 125 THR B C 1
ATOM 3330 O O . THR B 1 125 ? 12.539 26.453 0.642 1 98.75 125 THR B O 1
ATOM 3333 N N . ASP B 1 126 ? 11.391 24.594 0.324 1 98.94 126 ASP B N 1
ATOM 3334 C CA . ASP B 1 126 ? 10.195 25.062 1.021 1 98.94 126 ASP B CA 1
ATOM 3335 C C . ASP B 1 126 ? 9.609 23.953 1.892 1 98.94 126 ASP B C 1
ATOM 3337 O O . ASP B 1 126 ? 9.742 22.766 1.577 1 98.94 126 ASP B O 1
ATOM 3341 N N . ILE B 1 127 ? 9 24.359 2.93 1 98.94 127 ILE B N 1
ATOM 3342 C CA . ILE B 1 127 ? 8.195 23.484 3.779 1 98.94 127 ILE B CA 1
ATOM 3343 C C . ILE B 1 127 ? 6.812 24.109 3.982 1 98.94 127 ILE B C 1
ATOM 3345 O O . ILE B 1 127 ? 6.695 25.312 4.23 1 98.94 127 ILE B O 1
ATOM 3349 N N . VAL B 1 128 ? 5.781 23.375 3.773 1 99 128 VAL B N 1
ATOM 3350 C CA . VAL B 1 128 ? 4.434 23.812 4.121 1 99 128 VAL B CA 1
ATOM 3351 C C . VAL B 1 128 ? 3.947 23.047 5.352 1 99 128 VAL B C 1
ATOM 3353 O O . VAL B 1 128 ? 3.953 21.812 5.371 1 99 128 VAL B O 1
ATOM 3356 N N . ILE B 1 129 ? 3.592 23.75 6.375 1 98.94 129 ILE B N 1
ATOM 3357 C CA . ILE B 1 129 ? 2.998 23.172 7.574 1 98.94 129 ILE B CA 1
ATOM 3358 C C . ILE B 1 129 ? 1.479 23.312 7.52 1 98.94 129 ILE B C 1
ATOM 3360 O O . ILE B 1 129 ? 0.955 24.422 7.57 1 98.94 129 ILE B O 1
ATOM 3364 N N . THR B 1 130 ? 0.825 22.172 7.414 1 98.94 130 THR B N 1
ATOM 3365 C CA . THR B 1 130 ? -0.631 22.234 7.348 1 98.94 130 THR B CA 1
ATOM 3366 C C . THR B 1 130 ? -1.207 22.797 8.641 1 98.94 130 TH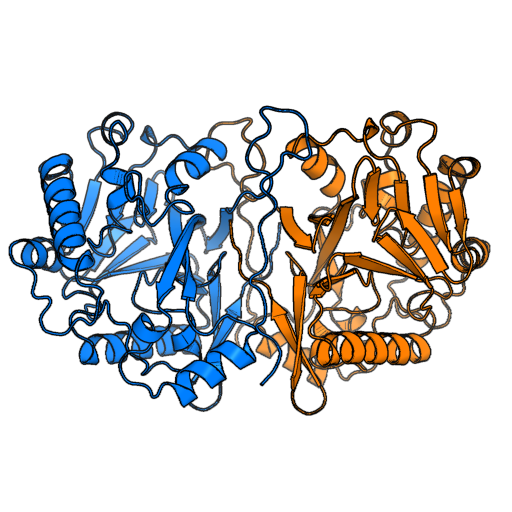R B C 1
ATOM 3368 O O . THR B 1 130 ? -2.127 23.609 8.609 1 98.94 130 THR B O 1
ATOM 3371 N N . HIS B 1 131 ? -0.701 22.328 9.703 1 98.88 131 HIS B N 1
ATOM 3372 C CA . HIS B 1 131 ? -1.004 22.859 11.031 1 98.88 131 HIS B CA 1
ATOM 3373 C C . HIS B 1 131 ? 0.068 22.453 12.039 1 98.88 131 HIS B C 1
ATOM 3375 O O . HIS B 1 131 ? 0.947 21.641 11.727 1 98.88 131 HIS B O 1
ATOM 3381 N N . MET B 1 132 ? 0.022 23.031 13.258 1 98.75 132 MET B N 1
ATOM 3382 C CA . MET B 1 132 ? 1.215 22.984 14.094 1 98.75 132 MET B CA 1
ATOM 3383 C C . MET B 1 132 ? 1.046 21.969 15.227 1 98.75 132 MET B C 1
ATOM 3385 O O . MET B 1 132 ? 1.644 22.125 16.297 1 98.75 132 MET B O 1
ATOM 3389 N N . HIS B 1 133 ? 0.204 20.906 15.062 1 97.75 133 HIS B N 1
ATOM 3390 C CA . HIS B 1 133 ? 0.252 19.797 16 1 97.75 133 HIS B CA 1
ATOM 3391 C C . HIS B 1 133 ? 1.624 19.125 15.992 1 97.75 133 HIS B C 1
ATOM 3393 O O . HIS B 1 133 ? 2.363 19.219 15.008 1 97.75 133 HIS B O 1
ATOM 3399 N N . MET B 1 134 ? 1.911 18.422 17.047 1 95.81 134 MET B N 1
ATOM 3400 C CA . MET B 1 134 ? 3.238 17.859 17.266 1 95.81 134 MET B CA 1
ATOM 3401 C C . MET B 1 134 ? 3.605 16.875 16.172 1 95.81 134 MET B C 1
ATOM 3403 O O . MET B 1 134 ? 4.77 16.781 15.773 1 95.81 134 MET B O 1
ATOM 3407 N N . ASP B 1 135 ? 2.648 16.141 15.648 1 96.62 135 ASP B N 1
ATOM 3408 C CA . ASP B 1 135 ? 2.941 15.125 14.648 1 96.62 135 ASP B CA 1
ATOM 3409 C C . ASP B 1 135 ? 3.082 15.742 13.258 1 96.62 135 ASP B C 1
ATOM 3411 O O . ASP B 1 135 ? 3.305 15.023 12.273 1 96.62 135 ASP B O 1
ATOM 3415 N N . HIS B 1 136 ? 3.049 17.016 13.117 1 98.12 136 HIS B N 1
ATOM 3416 C CA . HIS B 1 136 ? 3.25 17.688 11.828 1 98.12 136 HIS B CA 1
ATOM 3417 C C . HIS B 1 136 ? 4.469 18.594 11.867 1 98.12 136 HIS B C 1
ATOM 3419 O O . HIS B 1 136 ? 5.066 18.891 10.828 1 98.12 136 HIS B O 1
ATOM 3425 N N . VAL B 1 137 ? 4.867 19.062 13.047 1 98 137 VAL B N 1
ATOM 3426 C CA . VAL B 1 137 ? 6.031 19.938 13.156 1 98 137 VAL B CA 1
ATOM 3427 C C . VAL B 1 137 ? 7.156 19.203 13.891 1 98 137 VAL B C 1
ATOM 3429 O O . VAL B 1 137 ? 8.297 19.688 13.922 1 98 137 VAL B O 1
ATOM 3432 N N . GLY B 1 138 ? 6.867 18.047 14.5 1 96.75 138 GLY B N 1
ATOM 3433 C CA . GLY B 1 138 ? 7.797 17.359 15.383 1 96.75 138 GLY B CA 1
ATOM 3434 C C . GLY B 1 138 ? 9.102 16.984 14.703 1 96.75 138 GLY B C 1
ATOM 3435 O O . GLY B 1 138 ? 10.164 17.031 15.328 1 96.75 138 GLY B O 1
ATOM 3436 N N . GLY B 1 139 ? 9.016 16.547 13.453 1 96.81 139 GLY B N 1
ATOM 3437 C CA . GLY B 1 139 ? 10.227 16.234 12.719 1 96.81 139 GLY B CA 1
ATOM 3438 C C . GLY B 1 139 ? 11.203 17.391 12.641 1 96.81 139 GLY B C 1
ATOM 3439 O O . GLY B 1 139 ? 12.422 17.203 12.703 1 96.81 139 GLY B O 1
ATOM 3440 N N . LEU B 1 140 ? 10.727 18.562 12.516 1 97.62 140 LEU B N 1
ATOM 3441 C CA . LEU B 1 140 ? 11.555 19.766 12.438 1 97.62 140 LEU B CA 1
ATOM 3442 C C . LEU B 1 140 ? 12.125 20.125 13.805 1 97.62 140 LEU B C 1
ATOM 3444 O O . LEU B 1 140 ? 13.125 20.828 13.898 1 97.62 140 LEU B O 1
ATOM 3448 N N . ASN B 1 141 ? 11.477 19.641 14.82 1 96.69 141 ASN B N 1
ATOM 3449 C CA . ASN B 1 141 ? 11.883 19.953 16.188 1 96.69 141 ASN B CA 1
ATOM 3450 C C . ASN B 1 141 ? 13.039 19.062 16.641 1 96.69 141 ASN B C 1
ATOM 3452 O O . ASN B 1 141 ? 13.664 19.328 17.672 1 96.69 141 ASN B O 1
ATOM 3456 N N . VAL B 1 142 ? 13.297 18 15.93 1 95.5 142 VAL B N 1
ATOM 3457 C CA . VAL B 1 142 ? 14.336 17.047 16.312 1 95.5 142 VAL B CA 1
ATOM 3458 C C . VAL B 1 142 ? 15.695 17.734 16.312 1 95.5 142 VAL B C 1
ATOM 3460 O O . VAL B 1 142 ? 16.016 18.5 15.383 1 95.5 142 VAL B O 1
ATOM 3463 N N . ASP B 1 143 ? 16.484 17.391 17.281 1 94.62 143 ASP B N 1
ATOM 3464 C CA . ASP B 1 143 ? 17.828 17.969 17.359 1 94.62 143 ASP B CA 1
ATOM 3465 C C . ASP B 1 143 ? 18.641 17.641 16.109 1 94.62 143 ASP B C 1
ATOM 3467 O O . ASP B 1 143 ? 18.672 16.484 15.672 1 94.62 143 ASP B O 1
ATOM 3471 N N . GLY B 1 144 ? 19.219 18.609 15.547 1 94.81 144 GLY B N 1
ATOM 3472 C CA . GLY B 1 144 ? 20.109 18.406 14.414 1 94.81 144 GLY B CA 1
ATOM 3473 C C . GLY B 1 144 ? 19.438 18.594 13.07 1 94.81 144 GLY B C 1
ATOM 3474 O O . GLY B 1 144 ? 20.094 18.812 12.055 1 94.81 144 GLY B O 1
ATOM 3475 N N . VAL B 1 145 ? 18.141 18.562 13.047 1 96.5 145 VAL B N 1
ATOM 3476 C CA . VAL B 1 145 ? 17.422 18.656 11.781 1 96.5 145 VAL B CA 1
ATOM 3477 C C . VAL B 1 145 ? 17.578 20.062 11.195 1 96.5 145 VAL B C 1
ATOM 3479 O O . VAL B 1 145 ? 17.859 20.219 10.008 1 96.5 145 VAL B O 1
ATOM 3482 N N . LYS B 1 146 ? 17.422 21.062 12.039 1 97.38 146 LYS B N 1
ATOM 3483 C CA . LYS B 1 146 ? 17.547 22.438 11.562 1 97.38 146 LYS B CA 1
ATOM 3484 C C . LYS B 1 146 ? 18.891 22.656 10.883 1 97.38 146 LYS B C 1
ATOM 3486 O O . LYS B 1 146 ? 18.969 23.312 9.852 1 97.38 146 LYS B O 1
ATOM 3491 N N . ALA B 1 147 ? 19.969 22.047 11.406 1 97.38 147 ALA B N 1
ATOM 3492 C CA . ALA B 1 147 ? 21.312 22.234 10.891 1 97.38 147 ALA B CA 1
ATOM 3493 C C . ALA B 1 147 ? 21.484 21.562 9.531 1 97.38 147 ALA B C 1
ATOM 3495 O O . ALA B 1 147 ? 22.391 21.906 8.766 1 97.38 147 ALA B O 1
ATOM 3496 N N . LYS B 1 148 ? 20.641 20.609 9.25 1 97.31 148 LYS B N 1
ATOM 3497 C CA . LYS B 1 148 ? 20.719 19.875 7.996 1 97.31 148 LYS B CA 1
ATOM 3498 C C . LYS B 1 148 ? 19.922 20.562 6.895 1 97.31 148 LYS B C 1
ATOM 3500 O O . LYS B 1 148 ? 20.109 20.25 5.711 1 97.31 148 LYS B O 1
ATOM 3505 N N . LEU B 1 149 ? 19.047 21.406 7.25 1 97.94 149 LEU B N 1
ATOM 3506 C CA . LEU B 1 149 ? 18.281 22.172 6.273 1 97.94 149 LEU B CA 1
ATOM 3507 C C . LEU B 1 149 ? 19.094 23.344 5.73 1 97.94 149 LEU B C 1
ATOM 3509 O O . LEU B 1 149 ? 20.047 23.781 6.359 1 97.94 149 LEU B O 1
ATOM 3513 N N . ARG B 1 150 ? 18.75 23.75 4.523 1 97.5 150 ARG B N 1
ATOM 3514 C CA . ARG B 1 150 ? 19.359 25 4.059 1 97.5 150 ARG B CA 1
ATOM 3515 C C . ARG B 1 150 ? 18.922 26.172 4.918 1 97.5 150 ARG B C 1
ATOM 3517 O O . ARG B 1 150 ? 17.781 26.234 5.367 1 97.5 150 ARG B O 1
ATOM 3524 N N . HIS B 1 151 ? 19.734 27.141 5.066 1 97 151 HIS B N 1
ATOM 3525 C CA . HIS B 1 151 ? 19.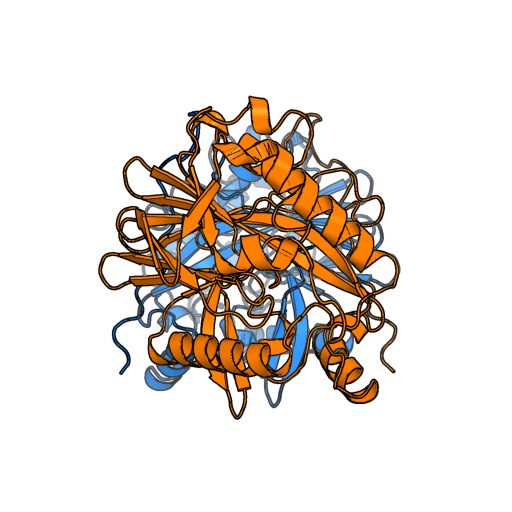5 28.25 5.984 1 97 151 HIS B CA 1
ATOM 3526 C C . HIS B 1 151 ? 18.344 29.125 5.52 1 97 151 HIS B C 1
ATOM 3528 O O . HIS B 1 151 ? 17.656 29.734 6.34 1 97 151 HIS B O 1
ATOM 3534 N N . ASP B 1 152 ? 18.125 29.156 4.234 1 98.19 152 ASP B N 1
ATOM 3535 C CA . ASP B 1 152 ? 17.109 30.062 3.686 1 98.19 152 ASP B CA 1
ATOM 3536 C C . ASP B 1 152 ? 15.828 29.312 3.344 1 98.19 152 ASP B C 1
ATOM 3538 O O . ASP B 1 152 ? 15.039 29.781 2.52 1 98.19 152 ASP B O 1
ATOM 3542 N N . VAL B 1 153 ? 15.711 28.109 3.908 1 98.75 153 VAL B N 1
ATOM 3543 C CA . VAL B 1 153 ? 14.484 27.359 3.664 1 98.75 153 VAL B CA 1
ATOM 3544 C C . VAL B 1 153 ? 13.273 28.219 4.055 1 98.75 153 VAL B C 1
ATOM 3546 O O . VAL B 1 153 ? 13.297 28.906 5.074 1 98.75 153 VAL B O 1
ATOM 3549 N N . ARG B 1 154 ? 12.242 28.25 3.238 1 98.88 154 ARG B N 1
ATOM 3550 C CA . ARG B 1 154 ? 11.008 28.969 3.535 1 98.88 154 ARG B CA 1
ATOM 3551 C C . ARG B 1 154 ? 9.953 28.031 4.109 1 98.88 154 ARG B C 1
ATOM 3553 O O . ARG B 1 154 ? 9.602 27.031 3.48 1 98.88 154 ARG B O 1
ATOM 3560 N N . ILE B 1 155 ? 9.477 28.375 5.246 1 98.94 155 ILE B N 1
ATOM 3561 C CA . ILE B 1 155 ? 8.469 27.547 5.895 1 98.94 155 ILE B CA 1
ATOM 3562 C C . ILE B 1 155 ? 7.129 28.281 5.914 1 98.94 155 ILE B C 1
ATOM 3564 O O . ILE B 1 155 ? 6.945 29.234 6.676 1 98.94 155 ILE B O 1
ATOM 3568 N N . HIS B 1 156 ? 6.246 27.797 5.098 1 98.94 156 HIS B N 1
ATOM 3569 C CA . HIS B 1 156 ? 4.941 28.438 4.941 1 98.94 156 HIS B CA 1
ATOM 3570 C C . HIS B 1 156 ? 3.949 27.922 5.98 1 98.94 156 HIS B C 1
ATOM 3572 O O . HIS B 1 156 ? 3.682 26.719 6.047 1 98.94 156 HIS B O 1
ATOM 3578 N N . VAL B 1 157 ? 3.432 28.812 6.785 1 98.88 157 VAL B N 1
ATOM 3579 C CA . VAL B 1 157 ? 2.404 28.547 7.789 1 98.88 157 VAL B CA 1
ATOM 3580 C C . VAL B 1 157 ? 1.332 29.625 7.727 1 98.88 157 VAL B C 1
ATOM 3582 O O . VAL B 1 157 ? 1.644 30.812 7.551 1 98.88 157 VAL B O 1
ATOM 3585 N N . SER B 1 158 ? 0.053 29.219 7.805 1 98.88 158 SER B N 1
ATOM 3586 C CA . SER B 1 158 ? -0.962 30.266 7.805 1 98.88 158 SER B CA 1
ATOM 3587 C C . SER B 1 158 ? -0.78 31.219 8.984 1 98.88 158 SER B C 1
ATOM 3589 O O . SER B 1 158 ? -0.448 30.781 10.094 1 98.88 158 SER B O 1
ATOM 3591 N N . ALA B 1 159 ? -1.009 32.5 8.734 1 98.81 159 ALA B N 1
ATOM 3592 C CA . ALA B 1 159 ? -0.908 33.5 9.805 1 98.81 159 ALA B CA 1
ATOM 3593 C C . ALA B 1 159 ? -1.869 33.156 10.945 1 98.81 159 ALA B C 1
ATOM 3595 O O . ALA B 1 159 ? -1.531 33.344 12.117 1 98.81 159 ALA B O 1
ATOM 3596 N N . THR B 1 160 ? -3.023 32.719 10.594 1 98.81 160 THR B N 1
ATOM 3597 C CA . THR B 1 160 ? -4.035 32.344 11.578 1 98.81 160 THR B CA 1
ATOM 3598 C C . THR B 1 160 ? -3.52 31.219 12.477 1 98.81 160 THR B C 1
ATOM 3600 O O . THR B 1 160 ? -3.791 31.203 13.68 1 98.81 160 THR B O 1
ATOM 3603 N N . GLU B 1 161 ? -2.785 30.281 11.922 1 98.81 161 GLU B N 1
ATOM 3604 C CA . GLU B 1 161 ? -2.232 29.156 12.68 1 98.81 161 GLU B CA 1
ATOM 3605 C C . GLU B 1 161 ? -1.178 29.641 13.672 1 98.81 161 GLU B C 1
ATOM 3607 O O . GLU B 1 161 ? -1.184 29.219 14.836 1 98.81 161 GLU B O 1
ATOM 3612 N N . VAL B 1 162 ? -0.275 30.5 13.18 1 98.56 162 VAL B N 1
ATOM 3613 C CA . VAL B 1 162 ? 0.763 31.047 14.047 1 98.56 162 VAL B CA 1
ATOM 3614 C C . VAL B 1 162 ? 0.121 31.797 15.211 1 98.56 162 VAL B C 1
ATOM 3616 O O . VAL B 1 162 ? 0.521 31.625 16.359 1 98.56 162 VAL B O 1
ATOM 3619 N N . GLU B 1 163 ? -0.835 32.562 14.906 1 98.44 163 GLU B N 1
ATOM 3620 C CA . GLU B 1 163 ? -1.528 33.344 15.938 1 98.44 163 GLU B CA 1
ATOM 3621 C C . GLU B 1 163 ? -2.242 32.438 16.922 1 98.44 163 GLU B C 1
ATOM 3623 O O . GLU B 1 163 ? -2.193 32.656 18.141 1 98.44 163 GLU B O 1
ATOM 3628 N N . PHE B 1 164 ? -2.936 31.453 16.5 1 98.62 164 PHE B N 1
ATOM 3629 C CA . PHE B 1 164 ? -3.709 30.531 17.312 1 98.62 164 PHE B CA 1
ATOM 3630 C C . PHE B 1 164 ? -2.836 29.906 18.406 1 98.62 164 PHE B C 1
ATOM 3632 O O . PHE B 1 164 ? -3.281 29.719 19.531 1 98.62 164 PHE B O 1
ATOM 3639 N N . TRP B 1 165 ? -1.604 29.562 18.078 1 98.38 165 TRP B N 1
ATOM 3640 C CA . TRP B 1 165 ? -0.765 28.766 18.953 1 98.38 165 TRP B CA 1
ATOM 3641 C C . TRP B 1 165 ? -0.069 29.641 19.984 1 98.38 165 TRP B C 1
ATOM 3643 O O . TRP B 1 165 ? 0.636 29.141 20.875 1 98.38 165 TRP B O 1
ATOM 3653 N N . LYS B 1 166 ? -0.243 30.969 19.938 1 97.75 166 LYS B N 1
ATOM 3654 C CA . LYS B 1 166 ? 0.184 31.844 21.031 1 97.75 166 LYS B CA 1
ATOM 3655 C C . LYS B 1 166 ? -0.623 31.562 22.297 1 97.75 166 LYS B C 1
ATOM 3657 O O . LYS B 1 166 ? -0.095 31.656 23.406 1 97.75 166 LYS B O 1
ATOM 3662 N N . ASP B 1 167 ? -1.871 31.234 22.141 1 97.19 167 ASP B N 1
ATOM 3663 C CA . ASP B 1 167 ? -2.781 30.859 23.219 1 97.19 167 ASP B CA 1
ATOM 3664 C C . ASP B 1 167 ? -3.873 29.922 22.719 1 97.19 167 ASP B C 1
ATOM 3666 O O . ASP B 1 167 ? -5.047 30.297 22.656 1 97.19 167 ASP B O 1
ATOM 3670 N N . PRO B 1 168 ? -3.492 28.688 22.5 1 97.56 168 PRO B N 1
ATOM 3671 C CA . PRO B 1 168 ? -4.426 27.75 21.844 1 97.56 168 PRO B CA 1
ATOM 3672 C C . PRO B 1 168 ? -5.598 27.375 22.75 1 97.56 168 PRO B C 1
ATOM 3674 O O . PRO B 1 168 ? -5.422 27.219 23.969 1 97.56 168 PRO B O 1
ATOM 3677 N N . ASP B 1 169 ? -6.789 27.266 22.219 1 97.06 169 ASP B N 1
ATOM 3678 C CA . ASP B 1 169 ? -8.016 26.859 22.891 1 97.06 169 ASP B CA 1
ATOM 3679 C C . ASP B 1 169 ? -8.242 25.344 22.734 1 97.06 169 ASP B C 1
ATOM 3681 O O . ASP B 1 169 ? -8.391 24.859 21.609 1 97.06 169 ASP B O 1
ATOM 3685 N N . PHE B 1 170 ? -8.234 24.609 23.766 1 97.25 170 PHE B N 1
ATOM 3686 C CA . PHE B 1 170 ? -8.453 23.172 23.734 1 97.25 170 PHE B CA 1
ATOM 3687 C C . PHE B 1 170 ? -9.836 22.828 24.266 1 97.25 170 PHE B C 1
ATOM 3689 O O . PHE B 1 170 ? -10.133 21.656 24.516 1 97.25 170 PHE B O 1
ATOM 3696 N N . SER B 1 171 ? -10.727 23.812 24.438 1 96.44 171 SER B N 1
ATOM 3697 C CA . SER B 1 171 ? -11.984 23.641 25.141 1 96.44 171 SER B CA 1
ATOM 3698 C C . SER B 1 171 ? -12.922 22.688 24.406 1 96.44 171 SER B C 1
ATOM 3700 O O . SER B 1 171 ? -13.805 22.078 25.016 1 96.44 171 SER B O 1
ATOM 3702 N N . LYS B 1 172 ? -12.766 22.531 23.125 1 96.06 172 LYS B N 1
ATOM 3703 C CA . LYS B 1 172 ? -13.68 21.703 22.359 1 96.06 172 LYS B CA 1
ATOM 3704 C C . LYS B 1 172 ? -13.031 20.375 21.969 1 96.06 172 LYS B C 1
ATOM 3706 O O . LYS B 1 172 ? -13.664 19.516 21.344 1 96.06 172 LYS B O 1
ATOM 3711 N N . THR B 1 173 ? -11.781 20.188 22.281 1 96.12 173 THR B N 1
ATOM 3712 C CA . THR B 1 173 ? -11.086 18.938 21.969 1 96.12 173 THR B CA 1
ATOM 3713 C C . THR B 1 173 ? -11.406 17.875 23.016 1 96.12 173 THR B C 1
ATOM 3715 O O . THR B 1 173 ? -11.859 18.188 24.109 1 96.12 173 THR B O 1
ATOM 3718 N N . VAL B 1 174 ? -11.336 16.641 22.609 1 93.94 174 VAL B N 1
ATOM 3719 C CA . VAL B 1 174 ? -11.461 15.484 23.5 1 93.94 174 VAL B CA 1
ATOM 3720 C C . VAL B 1 174 ? -10.219 14.602 23.375 1 93.94 174 VAL B C 1
ATOM 3722 O O . VAL B 1 174 ? -10.219 13.617 22.625 1 93.94 174 VAL B O 1
ATOM 3725 N N . MET B 1 175 ? -9.188 15 24.047 1 88.62 175 MET B N 1
ATOM 3726 C CA . MET B 1 175 ? -7.891 14.336 24 1 88.62 175 MET B CA 1
ATOM 3727 C C . MET B 1 175 ? -7.469 13.875 25.391 1 88.62 175 MET B C 1
ATOM 3729 O O . MET B 1 175 ? -7.984 14.367 26.391 1 88.62 175 MET B O 1
ATOM 3733 N N . PRO B 1 176 ? -6.598 12.867 25.375 1 83.81 176 PRO B N 1
ATOM 3734 C CA . PRO B 1 176 ? -6.012 12.539 26.672 1 83.81 176 PRO B CA 1
ATOM 3735 C C . PRO B 1 176 ? -5.348 13.742 27.344 1 83.81 176 PRO B C 1
ATOM 3737 O O . PRO B 1 176 ? -4.785 14.602 26.656 1 83.81 176 PRO B O 1
ATOM 3740 N N . GLU B 1 177 ? -5.281 13.711 28.641 1 86.62 177 GLU B N 1
ATOM 3741 C CA . GLU B 1 177 ? -4.871 14.867 29.438 1 86.62 177 GLU B CA 1
ATOM 3742 C C . GLU B 1 177 ? -3.428 15.258 29.125 1 86.62 177 GLU B C 1
ATOM 3744 O O . GLU B 1 177 ? -3.068 16.438 29.234 1 86.62 177 GLU B O 1
ATOM 3749 N N . THR B 1 178 ? -2.619 14.352 28.703 1 85.62 178 THR B N 1
ATOM 3750 C CA . THR B 1 178 ? -1.198 14.617 28.516 1 85.62 178 THR B CA 1
ATOM 3751 C C . THR B 1 178 ? -0.938 15.219 27.141 1 85.62 178 THR B C 1
ATOM 3753 O O . THR B 1 178 ? 0.152 15.727 26.875 1 85.62 178 THR B O 1
ATOM 3756 N N . VAL B 1 179 ? -1.94 15.32 26.312 1 88.69 179 VAL B N 1
ATOM 3757 C CA . VAL B 1 179 ? -1.72 15.656 24.906 1 88.69 179 VAL B CA 1
ATOM 3758 C C . VAL B 1 179 ? -1.688 17.172 24.734 1 88.69 179 VAL B C 1
ATOM 3760 O O . VAL B 1 179 ? -0.795 17.719 24.078 1 88.69 179 VAL B O 1
ATOM 3763 N N . PRO B 1 180 ? -2.547 17.891 25.422 1 93.19 180 PRO B N 1
ATOM 3764 C CA . PRO B 1 180 ? -2.555 19.344 25.203 1 93.19 180 PRO B CA 1
ATOM 3765 C C . PRO B 1 180 ? -1.235 20 25.609 1 93.19 180 PRO B C 1
ATOM 3767 O O . PRO B 1 180 ? -0.676 20.781 24.828 1 93.19 180 PRO B O 1
ATOM 3770 N N . PRO B 1 181 ? -0.645 19.625 26.734 1 93.75 181 PRO B N 1
ATOM 3771 C CA . PRO B 1 181 ? 0.667 20.203 27.062 1 93.75 181 PRO B CA 1
ATOM 3772 C C . PRO B 1 181 ? 1.73 19.844 26.016 1 93.75 181 PRO B C 1
ATOM 3774 O O . PRO B 1 181 ? 2.582 20.672 25.688 1 93.75 181 PRO B O 1
ATOM 3777 N N . ALA B 1 182 ? 1.701 18.672 25.531 1 92.31 182 ALA B N 1
ATOM 3778 C CA . ALA B 1 182 ? 2.666 18.234 24.531 1 92.31 182 ALA B CA 1
ATOM 3779 C C . ALA B 1 182 ? 2.508 19.031 23.234 1 92.31 182 ALA B C 1
ATOM 3781 O O . ALA B 1 182 ? 3.498 19.391 22.594 1 92.31 182 ALA B O 1
ATOM 3782 N N . LEU B 1 183 ? 1.3 19.281 22.859 1 95.56 183 LEU B N 1
ATOM 3783 C CA . LEU B 1 183 ? 1.021 20.062 21.672 1 95.56 183 LEU B CA 1
ATOM 3784 C C . LEU B 1 183 ? 1.545 21.5 21.812 1 95.56 183 LEU B C 1
ATOM 3786 O O . LEU B 1 183 ? 2.182 22.031 20.906 1 95.56 183 LEU B O 1
ATOM 3790 N N . ARG B 1 184 ? 1.277 22.094 22.969 1 96.69 184 ARG B N 1
ATOM 3791 C CA . ARG B 1 184 ? 1.752 23.438 23.234 1 96.69 184 ARG B CA 1
ATOM 3792 C C . ARG B 1 184 ? 3.273 23.516 23.156 1 96.69 184 ARG B C 1
ATOM 3794 O O . ARG B 1 184 ? 3.826 24.438 22.562 1 96.69 184 ARG B O 1
ATOM 3801 N N . LYS B 1 185 ? 3.859 22.562 23.766 1 95.81 185 LYS B N 1
ATOM 3802 C CA . LYS B 1 185 ? 5.316 22.516 23.797 1 95.81 185 LYS B CA 1
ATOM 3803 C C . LYS B 1 185 ? 5.902 22.375 22.406 1 95.81 185 LYS B C 1
ATOM 3805 O O . LYS B 1 185 ? 6.871 23.062 22.047 1 95.81 185 LYS B O 1
ATOM 3810 N N . ALA B 1 186 ? 5.363 21.516 21.609 1 96.25 186 ALA B N 1
ATOM 3811 C CA . ALA B 1 186 ? 5.863 21.266 20.266 1 96.25 186 ALA B CA 1
ATOM 3812 C C . ALA B 1 186 ? 5.715 22.5 19.391 1 96.25 186 ALA B C 1
ATOM 3814 O O . ALA B 1 186 ? 6.637 22.875 18.656 1 96.25 186 ALA B O 1
ATOM 3815 N N . ALA B 1 187 ? 4.57 23.094 19.453 1 98.12 187 ALA B N 1
ATOM 3816 C CA . ALA B 1 187 ? 4.316 24.297 18.656 1 98.12 187 ALA B CA 1
ATOM 3817 C C . ALA B 1 187 ? 5.246 25.438 19.078 1 98.12 187 ALA B C 1
ATOM 3819 O O . ALA B 1 187 ? 5.793 26.141 18.219 1 98.12 187 ALA B O 1
ATOM 3820 N N . ALA B 1 188 ? 5.418 25.594 20.344 1 98.12 188 ALA B N 1
ATOM 3821 C CA . ALA B 1 188 ? 6.289 26.656 20.844 1 98.12 188 ALA B CA 1
ATOM 3822 C C . ALA B 1 188 ? 7.734 26.438 20.406 1 98.12 188 ALA B C 1
ATOM 3824 O O . ALA B 1 188 ? 8.414 27.375 20 1 98.12 188 ALA B O 1
ATOM 3825 N N . ARG B 1 189 ? 8.18 25.234 20.531 1 97.62 189 ARG B N 1
ATOM 3826 C CA . ARG B 1 189 ? 9.539 24.906 20.125 1 97.62 189 ARG B CA 1
ATOM 3827 C C . ARG B 1 189 ? 9.742 25.156 18.641 1 97.62 189 ARG B C 1
ATOM 3829 O O . ARG B 1 189 ? 10.773 25.703 18.234 1 97.62 189 ARG B O 1
ATOM 3836 N N . PHE B 1 190 ? 8.789 24.766 17.906 1 98.5 190 PHE B N 1
ATOM 3837 C CA . PHE B 1 190 ? 8.844 24.969 16.453 1 98.5 190 PHE B CA 1
ATOM 3838 C C . PHE B 1 190 ? 9 26.438 16.109 1 98.5 190 PHE B C 1
ATOM 3840 O O . PHE B 1 190 ? 9.883 26.812 15.328 1 98.5 190 PHE B O 1
ATOM 3847 N N . VAL B 1 191 ? 8.18 27.266 16.688 1 98.56 191 VAL B N 1
ATOM 3848 C CA . VAL B 1 191 ? 8.219 28.688 16.406 1 98.56 191 VAL B CA 1
ATOM 3849 C C . VAL B 1 191 ? 9.555 29.266 16.875 1 98.56 191 VAL B C 1
ATOM 3851 O O . VAL B 1 191 ? 10.141 30.125 16.203 1 98.56 191 VAL B O 1
ATOM 3854 N N . GLU B 1 192 ? 10 28.844 17.984 1 98.06 192 GLU B N 1
ATOM 3855 C CA . GLU B 1 192 ? 11.273 29.312 18.516 1 98.06 192 GLU B CA 1
ATOM 3856 C C . GLU B 1 192 ? 12.43 28.969 17.578 1 98.06 192 GLU B C 1
ATOM 3858 O O . GLU B 1 192 ? 13.266 29.828 17.266 1 98.06 192 GLU B O 1
ATOM 3863 N N . LEU B 1 193 ? 12.484 27.781 17.109 1 98.12 193 LEU B N 1
ATOM 3864 C CA . LEU B 1 193 ? 13.586 27.281 16.297 1 98.12 193 LEU B CA 1
ATOM 3865 C C . LEU B 1 193 ? 13.586 27.938 14.93 1 98.12 193 LEU B C 1
ATOM 3867 O O . LEU B 1 193 ? 14.648 28.203 14.352 1 98.12 193 LEU B O 1
ATOM 3871 N N . TYR B 1 194 ? 12.406 28.219 14.445 1 98.56 194 TYR B N 1
ATOM 3872 C CA . TYR B 1 194 ? 12.336 28.531 13.023 1 98.56 194 TYR B CA 1
ATOM 3873 C C . TYR B 1 194 ? 11.727 29.906 12.797 1 98.56 194 TYR B C 1
ATOM 3875 O O . TYR B 1 194 ? 11.289 30.234 11.695 1 98.56 194 TYR B O 1
ATOM 3883 N N . ARG B 1 195 ? 11.695 30.75 13.758 1 97.75 195 ARG B N 1
ATOM 3884 C CA . ARG B 1 195 ? 11.078 32.062 13.727 1 97.75 195 ARG B CA 1
ATOM 3885 C C . ARG B 1 195 ? 11.531 32.844 12.492 1 97.75 195 ARG B C 1
ATOM 3887 O O . ARG B 1 195 ? 10.719 33.5 11.836 1 97.75 195 ARG B O 1
ATOM 3894 N N . GLU B 1 196 ? 12.766 32.75 12.133 1 97.94 196 GLU B N 1
ATOM 3895 C CA . GLU B 1 196 ? 13.32 33.531 11.039 1 97.94 196 GLU B CA 1
ATOM 3896 C C . GLU B 1 196 ? 12.992 32.906 9.688 1 97.94 196 GLU B C 1
ATOM 3898 O O . GLU B 1 196 ? 13.109 33.562 8.648 1 97.94 196 GLU B O 1
ATOM 3903 N N . ASN B 1 197 ? 12.617 31.656 9.688 1 98.75 197 ASN B N 1
ATOM 3904 C CA . ASN B 1 197 ? 12.344 30.922 8.445 1 98.75 197 ASN B CA 1
ATOM 3905 C C . ASN B 1 197 ? 10.852 30.906 8.125 1 98.75 197 ASN B C 1
ATOM 3907 O O . ASN B 1 197 ? 10.461 30.609 6.992 1 98.75 197 ASN B O 1
ATOM 3911 N N . ILE B 1 198 ? 9.984 31.172 9.094 1 98.81 198 ILE B N 1
ATOM 3912 C CA . ILE B 1 198 ? 8.539 31.094 8.93 1 98.81 198 ILE B CA 1
ATOM 3913 C C . ILE B 1 198 ? 8.062 32.219 8.016 1 98.81 198 ILE B C 1
ATOM 3915 O O . ILE B 1 198 ? 8.414 33.375 8.219 1 98.81 198 ILE B O 1
ATOM 3919 N N . VAL B 1 199 ? 7.336 31.875 6.996 1 98.81 199 VAL B N 1
ATOM 3920 C CA . VAL B 1 199 ? 6.699 32.781 6.059 1 98.81 199 VAL B CA 1
ATOM 3921 C C . VAL B 1 199 ? 5.184 32.688 6.176 1 98.81 199 VAL B C 1
ATOM 3923 O O . VAL B 1 199 ? 4.555 31.891 5.461 1 98.81 199 VAL B O 1
ATOM 3926 N N . PRO B 1 200 ? 4.586 33.5 7.027 1 98.69 200 PRO B N 1
ATOM 3927 C CA . PRO B 1 200 ? 3.135 33.406 7.199 1 98.69 200 PRO B CA 1
ATOM 3928 C C . PRO B 1 200 ? 2.367 33.781 5.938 1 98.69 200 PRO B C 1
ATOM 3930 O O . PRO B 1 200 ? 2.807 34.688 5.195 1 98.69 200 PRO B O 1
ATOM 3933 N N . PHE B 1 201 ? 1.32 33.156 5.664 1 98.81 201 PHE B N 1
ATOM 3934 C CA . PHE B 1 201 ? 0.434 33.531 4.574 1 98.81 201 PHE B CA 1
ATOM 3935 C C . PHE B 1 201 ? -1.01 33.625 5.055 1 98.81 201 PHE B C 1
ATOM 3937 O O . PHE B 1 201 ? -1.37 33.031 6.066 1 98.81 201 PHE B O 1
ATOM 3944 N N . ASP B 1 202 ? -1.844 34.344 4.41 1 97.94 202 ASP B N 1
ATOM 3945 C CA . ASP B 1 202 ? -3.242 34.5 4.789 1 97.94 202 ASP B CA 1
ATOM 3946 C C . ASP B 1 202 ? -4.117 33.406 4.203 1 97.94 202 ASP B C 1
ATOM 3948 O O . ASP B 1 202 ? -3.844 32.219 4.406 1 97.94 202 ASP B O 1
ATOM 3952 N N . ARG B 1 203 ? -4.895 33.688 3.318 1 98.25 203 ARG B N 1
ATOM 3953 C CA . ARG B 1 203 ? -5.891 32.719 2.871 1 98.25 203 ARG B CA 1
ATOM 3954 C C . ARG B 1 203 ? -5.281 31.719 1.888 1 98.25 203 ARG B C 1
ATOM 3956 O O . ARG B 1 203 ? -5.684 30.547 1.845 1 98.25 203 ARG B O 1
ATOM 3963 N N . THR B 1 204 ? -4.477 32.188 1.029 1 98.62 204 THR B N 1
ATOM 3964 C CA . THR B 1 204 ? -3.848 31.328 0.031 1 98.62 204 THR B CA 1
ATOM 3965 C C . THR B 1 204 ? -2.416 31.781 -0.243 1 98.62 204 THR B C 1
ATOM 3967 O O . THR B 1 204 ? -2.064 32.938 0.001 1 98.62 204 THR B O 1
ATOM 3970 N N . VAL B 1 205 ? -1.588 30.875 -0.656 1 98.75 205 VAL B N 1
ATOM 3971 C CA . VAL B 1 205 ? -0.237 31.188 -1.106 1 98.75 205 VAL B CA 1
ATOM 3972 C C . VAL B 1 205 ? 0.186 30.219 -2.205 1 98.75 205 VAL B C 1
ATOM 3974 O O . VAL B 1 205 ? -0.126 29.031 -2.139 1 98.75 205 VAL B O 1
ATOM 3977 N N . GLU B 1 206 ? 0.746 30.703 -3.23 1 98.69 206 GLU B N 1
ATOM 3978 C CA . GLU B 1 206 ? 1.432 29.875 -4.215 1 98.69 206 GLU B CA 1
ATOM 3979 C C . GLU B 1 206 ? 2.881 29.625 -3.811 1 98.69 206 GLU B C 1
ATOM 3981 O O . GLU B 1 206 ? 3.668 30.562 -3.684 1 98.69 206 GLU B O 1
ATOM 3986 N N . VAL B 1 207 ? 3.232 28.406 -3.578 1 98.69 207 VAL B N 1
ATOM 3987 C CA . VAL B 1 207 ? 4.559 28.016 -3.104 1 98.69 207 VAL B CA 1
ATOM 3988 C C . VAL B 1 207 ? 5.488 27.797 -4.293 1 98.69 207 VAL B C 1
ATOM 3990 O O . VAL B 1 207 ? 6.672 28.156 -4.234 1 98.69 207 VAL B O 1
ATOM 3993 N N . ALA B 1 208 ? 5.02 27.156 -5.332 1 98.69 208 ALA B N 1
ATOM 3994 C CA . ALA B 1 208 ? 5.691 26.844 -6.594 1 98.69 208 ALA B CA 1
ATOM 3995 C C . ALA B 1 208 ? 4.684 26.641 -7.719 1 98.69 208 ALA B C 1
ATOM 3997 O O . ALA B 1 208 ? 3.471 26.656 -7.484 1 98.69 208 ALA B O 1
ATOM 3998 N N . ALA B 1 209 ? 5.25 26.516 -8.938 1 98.5 209 ALA B N 1
ATOM 3999 C CA . ALA B 1 209 ? 4.363 26.266 -10.07 1 98.5 209 ALA B CA 1
ATOM 4000 C C . ALA B 1 209 ? 3.492 25.031 -9.82 1 98.5 209 ALA B C 1
ATOM 4002 O O . ALA B 1 209 ? 4.008 23.938 -9.578 1 98.5 209 ALA B O 1
ATOM 4003 N N . GLY B 1 210 ? 2.184 25.219 -9.734 1 98.56 210 GLY B N 1
ATOM 4004 C CA . GLY B 1 210 ? 1.231 24.141 -9.578 1 98.56 210 GLY B CA 1
ATOM 4005 C C . GLY B 1 210 ? 1.039 23.719 -8.133 1 98.56 210 GLY B C 1
ATOM 4006 O O . GLY B 1 210 ? 0.274 22.797 -7.844 1 98.56 210 GLY B O 1
ATOM 4007 N N . VAL B 1 211 ? 1.751 24.375 -7.188 1 98.88 211 VAL B N 1
ATOM 4008 C CA . VAL B 1 211 ? 1.656 24 -5.781 1 98.88 211 VAL B CA 1
ATOM 4009 C C . VAL B 1 211 ? 1.203 25.203 -4.953 1 98.88 211 VAL B C 1
ATOM 4011 O O . VAL B 1 211 ? 1.885 26.234 -4.918 1 98.88 211 VAL B O 1
ATOM 4014 N N . SER B 1 212 ? 0.077 25.047 -4.352 1 98.88 212 SER B N 1
ATOM 4015 C CA . SER B 1 212 ? -0.449 26.125 -3.518 1 98.88 212 SER B CA 1
ATOM 4016 C C . SER B 1 212 ? -1.046 25.578 -2.225 1 98.88 212 SER B C 1
ATOM 4018 O O . SER B 1 212 ? -1.402 24.406 -2.146 1 98.88 212 SER B O 1
ATOM 4020 N N . ALA B 1 213 ? -1.076 26.422 -1.235 1 98.94 213 ALA B N 1
ATOM 4021 C CA . ALA B 1 213 ? -1.74 26.125 0.028 1 98.94 213 ALA B CA 1
ATOM 4022 C C . ALA B 1 213 ? -2.918 27.062 0.272 1 98.94 213 ALA B C 1
ATOM 4024 O O . ALA B 1 213 ? -2.844 28.25 -0.033 1 98.94 213 ALA B O 1
ATOM 4025 N N . ARG B 1 214 ? -3.984 26.531 0.812 1 98.88 214 ARG B N 1
ATOM 4026 C CA . ARG B 1 214 ? -5.133 27.359 1.146 1 98.88 214 ARG B CA 1
ATOM 4027 C C . ARG B 1 214 ? -5.695 27 2.516 1 98.88 214 ARG B C 1
ATOM 4029 O O . ARG B 1 214 ? -5.812 25.812 2.852 1 98.88 214 ARG B O 1
ATOM 4036 N N . VAL B 1 215 ? -6.047 28 3.238 1 98.88 215 VAL B N 1
ATOM 4037 C CA . VAL B 1 215 ? -6.562 27.828 4.59 1 98.88 215 VAL B CA 1
ATOM 4038 C C . VAL B 1 215 ? -7.988 27.281 4.531 1 98.88 215 VAL B C 1
ATOM 4040 O O . VAL B 1 215 ? -8.812 27.766 3.75 1 98.88 215 VAL B O 1
ATOM 4043 N N . THR B 1 216 ? -8.219 26.25 5.312 1 98.69 216 THR B N 1
ATOM 4044 C CA . THR B 1 216 ? -9.555 25.672 5.402 1 98.69 216 THR B CA 1
ATOM 4045 C C . THR B 1 216 ? -10.156 25.906 6.789 1 98.69 216 THR B C 1
ATOM 4047 O O . THR B 1 216 ? -11.367 26.062 6.93 1 98.69 216 THR B O 1
ATOM 4050 N N . GLY B 1 217 ? -9.25 25.953 7.82 1 98.31 217 GLY B N 1
ATOM 4051 C CA . GLY B 1 217 ? -9.727 25.891 9.195 1 98.31 217 GLY B CA 1
ATOM 4052 C C . GLY B 1 217 ? -10.273 24.531 9.586 1 98.31 217 GLY B C 1
ATOM 4053 O O . GLY B 1 217 ? -9.867 23.516 9.016 1 98.31 217 GLY B O 1
ATOM 4054 N N . GLY B 1 218 ? -11.109 24.516 10.68 1 97.25 218 GLY B N 1
ATOM 4055 C CA . GLY B 1 218 ? -11.742 23.281 11.141 1 97.25 218 GLY B CA 1
ATOM 4056 C C . GLY B 1 218 ? -10.922 22.547 12.18 1 97.25 218 GLY B C 1
ATOM 4057 O O . GLY B 1 218 ? -11.133 22.719 13.383 1 97.25 218 GLY B O 1
ATOM 4058 N N . HIS B 1 219 ? -9.93 21.766 11.711 1 98.25 219 HIS B N 1
ATOM 4059 C CA . HIS B 1 219 ? -9.078 21 12.625 1 98.25 219 HIS B CA 1
ATOM 4060 C C . HIS B 1 219 ? -8.359 21.922 13.602 1 98.25 219 HIS B C 1
ATOM 4062 O O . HIS B 1 219 ? -8.375 21.688 14.812 1 98.25 219 HIS B O 1
ATOM 4068 N N . THR B 1 220 ? -7.688 22.844 13.156 1 98.56 220 THR B N 1
ATOM 4069 C CA . THR B 1 220 ? -7.289 24.078 13.82 1 98.56 220 THR B CA 1
ATOM 4070 C C . THR B 1 220 ? -7.801 25.297 13.055 1 98.56 220 THR B C 1
ATOM 4072 O O . THR B 1 220 ? -8.148 25.188 11.875 1 98.56 220 THR B O 1
ATOM 4075 N N . PRO B 1 221 ? -7.879 26.422 13.703 1 98.25 221 PRO B N 1
ATOM 4076 C CA . PRO B 1 221 ? -8.375 27.594 13 1 98.25 221 PRO B CA 1
ATOM 4077 C C . PRO B 1 221 ? -7.535 27.938 11.766 1 98.25 221 PRO B C 1
ATOM 4079 O O . PRO B 1 221 ? -8.062 28.484 10.789 1 98.25 221 PRO B O 1
ATOM 4082 N N . GLY B 1 222 ? -6.297 27.688 11.781 1 98.75 222 GLY B N 1
ATOM 4083 C CA . GLY B 1 222 ? -5.406 28.031 10.68 1 98.75 222 GLY B CA 1
ATOM 4084 C C . GLY B 1 222 ? -5.031 26.844 9.82 1 98.75 222 GLY B C 1
ATOM 4085 O O . GLY B 1 222 ? -4.129 26.938 8.992 1 98.75 222 GLY B O 1
ATOM 4086 N N . HIS B 1 223 ? -5.695 25.672 10.008 1 98.88 223 HIS B N 1
ATOM 4087 C CA . HIS B 1 223 ? -5.414 24.5 9.195 1 98.88 223 HIS B CA 1
ATOM 4088 C C . HIS B 1 223 ? -5.516 24.828 7.707 1 98.88 223 HIS B C 1
ATOM 4090 O O . HIS B 1 223 ? -6.434 25.531 7.281 1 98.88 223 HIS B O 1
ATOM 4096 N N . CYS B 1 224 ? -4.594 24.312 6.918 1 98.94 224 CYS B N 1
ATOM 4097 C CA . CYS B 1 224 ? -4.633 24.484 5.473 1 98.94 224 CYS B CA 1
ATOM 4098 C C . CYS B 1 224 ? -4.43 23.172 4.75 1 98.94 224 CYS B C 1
ATOM 4100 O O . CYS B 1 224 ? -4.031 22.172 5.363 1 98.94 224 CYS B O 1
ATOM 4102 N N . VAL B 1 225 ? -4.801 23.094 3.51 1 98.94 225 VAL B N 1
ATOM 4103 C CA . VAL B 1 225 ? -4.531 21.984 2.605 1 98.94 225 VAL B CA 1
ATOM 4104 C C . VAL B 1 225 ? -3.596 22.438 1.489 1 98.94 225 VAL B C 1
ATOM 4106 O O . VAL B 1 225 ? -3.436 23.641 1.253 1 98.94 225 VAL B O 1
ATOM 4109 N N . VAL B 1 226 ? -2.914 21.531 0.874 1 99 226 VAL B N 1
ATOM 4110 C CA . VAL B 1 226 ? -1.987 21.844 -0.21 1 99 226 VAL B CA 1
ATOM 4111 C C . VAL B 1 226 ? -2.521 21.266 -1.523 1 99 226 VAL B C 1
ATOM 4113 O O . VAL B 1 226 ? -2.748 20.062 -1.642 1 99 226 VAL B O 1
ATOM 4116 N N . ASP B 1 227 ? -2.75 22.141 -2.473 1 98.88 227 ASP B N 1
ATOM 4117 C CA . ASP B 1 227 ? -3.23 21.766 -3.801 1 98.88 227 ASP B CA 1
ATOM 4118 C C . ASP B 1 227 ? -2.072 21.656 -4.789 1 98.88 227 ASP B C 1
ATOM 4120 O O . ASP B 1 227 ? -1.284 22.594 -4.941 1 98.88 227 ASP B O 1
ATOM 4124 N N . ILE B 1 228 ? -1.965 20.531 -5.391 1 98.75 228 ILE B N 1
ATOM 4125 C CA . ILE B 1 228 ? -1.039 20.281 -6.492 1 98.75 228 ILE B CA 1
ATOM 4126 C C . ILE B 1 228 ? -1.818 20.141 -7.797 1 98.75 228 ILE B C 1
ATOM 4128 O O . ILE B 1 228 ? -2.631 19.219 -7.941 1 98.75 228 ILE B O 1
ATOM 4132 N N . ALA B 1 229 ? -1.654 21.047 -8.695 1 98 229 ALA B N 1
ATOM 4133 C CA . ALA B 1 229 ? -2.393 21.031 -9.953 1 98 229 ALA B CA 1
ATOM 4134 C C . ALA B 1 229 ? -1.471 21.344 -11.133 1 98 229 ALA B C 1
ATOM 4136 O O . ALA B 1 229 ? -0.718 22.312 -11.102 1 98 229 ALA B O 1
ATOM 4137 N N . SER B 1 230 ? -1.479 20.531 -12.07 1 97.06 230 SER B N 1
ATOM 4138 C CA . SER B 1 230 ? -0.677 20.672 -13.281 1 97.06 230 SER B CA 1
ATOM 4139 C C . SER B 1 230 ? -1.283 19.906 -14.445 1 97.06 230 SER B C 1
ATOM 4141 O O . SER B 1 230 ? -1.693 18.75 -14.289 1 97.06 230 SER B O 1
ATOM 4143 N N . ASN B 1 231 ? -1.386 20.5 -15.68 1 95.75 231 ASN B N 1
ATOM 4144 C CA . ASN B 1 231 ? -1.834 19.875 -16.922 1 95.75 231 ASN B CA 1
ATOM 4145 C C . ASN B 1 231 ? -3.201 19.219 -16.766 1 95.75 231 ASN B C 1
ATOM 4147 O O . ASN B 1 231 ? -3.408 18.094 -17.203 1 95.75 231 ASN B O 1
ATOM 4151 N N . GLY B 1 232 ? -4.098 19.828 -16.047 1 93.88 232 GLY B N 1
ATOM 4152 C CA . GLY B 1 232 ? -5.469 19.359 -15.914 1 93.88 232 GLY B CA 1
ATOM 4153 C C . GLY B 1 232 ? -5.645 18.297 -14.859 1 93.88 232 GLY B C 1
ATOM 4154 O O . GLY B 1 232 ? -6.758 17.828 -14.617 1 93.88 232 GLY B O 1
ATOM 4155 N N . GLU B 1 233 ? -4.566 17.906 -14.188 1 95.56 233 GLU B N 1
ATOM 4156 C CA . GLU B 1 233 ? -4.605 16.953 -13.094 1 95.56 233 GLU B CA 1
ATOM 4157 C C . GLU B 1 233 ? -4.477 17.641 -11.742 1 95.56 233 GLU B C 1
ATOM 4159 O O . GLU B 1 233 ? -3.904 18.734 -11.648 1 95.56 233 GLU B O 1
ATOM 4164 N N . LYS B 1 234 ? -5.027 17.016 -10.719 1 97.31 234 LYS B N 1
ATOM 4165 C CA . LYS B 1 234 ? -4.992 17.672 -9.414 1 97.31 234 LYS B CA 1
ATOM 4166 C C . LYS B 1 234 ? -4.906 16.625 -8.297 1 97.31 234 LYS B C 1
ATOM 4168 O O . LYS B 1 234 ? -5.504 15.555 -8.391 1 97.31 234 LYS B O 1
ATOM 4173 N N . LEU B 1 235 ? -4.141 16.891 -7.305 1 98.19 235 LEU B N 1
ATOM 4174 C CA . LEU B 1 235 ? -4.059 16.188 -6.031 1 98.19 235 LEU B CA 1
ATOM 4175 C C . LEU B 1 235 ? -4.094 17.172 -4.863 1 98.19 235 LEU B C 1
ATOM 4177 O O . LEU B 1 235 ? -3.398 18.188 -4.879 1 98.19 235 LEU B O 1
ATOM 4181 N N . THR B 1 236 ? -4.934 16.922 -3.924 1 98.88 236 THR B N 1
ATOM 4182 C CA . THR B 1 236 ? -4.961 17.734 -2.717 1 98.88 236 THR B CA 1
ATOM 4183 C C . THR B 1 236 ? -4.488 16.938 -1.508 1 98.88 236 THR B C 1
ATOM 4185 O O . THR B 1 236 ? -5.035 15.875 -1.211 1 98.88 236 THR B O 1
ATOM 4188 N N . PHE B 1 237 ? -3.406 17.359 -0.861 1 98.94 237 PHE B N 1
ATOM 4189 C CA . PHE B 1 237 ? -3.025 16.844 0.451 1 98.94 237 PHE B CA 1
ATOM 4190 C C . PHE B 1 237 ? -3.812 17.547 1.553 1 98.94 237 PHE B C 1
ATOM 4192 O O . PHE B 1 237 ? -3.607 18.734 1.814 1 98.94 237 PHE B O 1
ATOM 4199 N N . VAL B 1 238 ? -4.594 16.812 2.307 1 98.88 238 VAL B N 1
ATOM 4200 C CA . VAL B 1 238 ? -5.652 17.469 3.074 1 98.88 238 VAL B CA 1
ATOM 4201 C C . VAL B 1 238 ? -5.254 17.531 4.547 1 98.88 238 VAL B C 1
ATOM 4203 O O . VAL B 1 238 ? -6.055 17.938 5.395 1 98.88 238 VAL B O 1
ATOM 4206 N N . GLY B 1 239 ? -4.004 17.094 4.832 1 98.56 239 GLY B N 1
ATOM 4207 C CA . GLY B 1 239 ? -3.584 17.109 6.223 1 98.56 239 GLY B CA 1
ATOM 4208 C C . GLY B 1 239 ? -4.52 16.344 7.141 1 98.56 239 GLY B C 1
ATOM 4209 O O . GLY B 1 239 ? -4.824 15.172 6.891 1 98.56 239 GLY B O 1
ATOM 4210 N N . ASP B 1 240 ? -5.004 17.047 8.141 1 98.5 240 ASP B N 1
ATOM 4211 C CA . ASP B 1 240 ? -5.828 16.391 9.156 1 98.5 240 ASP B CA 1
ATOM 4212 C C . ASP B 1 240 ? -7.305 16.734 8.961 1 98.5 240 ASP B C 1
ATOM 4214 O O . ASP B 1 240 ? -8.109 16.594 9.883 1 98.5 240 ASP B O 1
ATOM 4218 N N . ALA B 1 241 ? -7.652 17.109 7.781 1 98.5 241 ALA B N 1
ATOM 4219 C CA . ALA B 1 241 ? -9.055 17.422 7.531 1 98.5 241 ALA B CA 1
ATOM 4220 C C . ALA B 1 241 ? -9.883 16.141 7.414 1 98.5 241 ALA B C 1
ATOM 4222 O O . ALA B 1 241 ? -11.094 16.156 7.648 1 98.5 241 ALA B O 1
ATOM 4223 N N . ILE B 1 242 ? -9.281 15.117 7.016 1 97.94 242 ILE B N 1
ATOM 4224 C CA . ILE B 1 242 ? -9.984 13.859 6.773 1 97.94 242 ILE B CA 1
ATOM 4225 C C . ILE B 1 242 ? -9.203 12.703 7.395 1 97.94 242 ILE B C 1
ATOM 4227 O O . ILE B 1 242 ? -7.988 12.594 7.207 1 97.94 242 ILE B O 1
ATOM 4231 N N . PHE B 1 243 ? -9.914 11.898 8.109 1 96.5 243 PHE B N 1
ATOM 4232 C CA . PHE B 1 243 ? -9.375 10.672 8.703 1 96.5 243 PHE B CA 1
ATOM 4233 C C . PHE B 1 243 ? -10.039 9.445 8.094 1 96.5 243 PHE B C 1
ATOM 4235 O O . PHE B 1 243 ? -11.023 9.555 7.367 1 96.5 243 PHE B O 1
ATOM 4242 N N . GLU B 1 244 ? -9.492 8.281 8.422 1 93.75 244 GLU B N 1
ATOM 4243 C CA . GLU B 1 244 ? -9.883 7.004 7.832 1 93.75 244 GLU B CA 1
ATOM 4244 C C . GLU B 1 244 ? -11.391 6.789 7.918 1 93.75 244 GLU B C 1
ATOM 4246 O O . GLU B 1 244 ? -12.016 6.363 6.945 1 93.75 244 GLU B O 1
ATOM 4251 N N . VAL B 1 245 ? -12.023 7.051 9.023 1 95.38 245 VAL B N 1
ATOM 4252 C CA . VAL B 1 245 ? -13.422 6.738 9.289 1 95.38 245 VAL B CA 1
ATOM 4253 C C . VAL B 1 245 ? -14.32 7.703 8.516 1 95.38 245 VAL B C 1
ATOM 4255 O O . VAL B 1 245 ? -15.492 7.402 8.266 1 95.38 245 VAL B O 1
ATOM 4258 N N . ASN B 1 246 ? -13.781 8.797 8.078 1 97 246 ASN B N 1
ATOM 4259 C CA . ASN B 1 246 ? -14.602 9.898 7.586 1 97 246 ASN B CA 1
ATOM 4260 C C . ASN B 1 246 ? -15.133 9.625 6.184 1 97 246 ASN B C 1
ATOM 4262 O O . ASN B 1 246 ? -16.047 10.305 5.719 1 97 246 ASN B O 1
ATOM 4266 N N . PHE B 1 247 ? -14.539 8.648 5.496 1 96.94 247 PHE B N 1
ATOM 4267 C CA . PHE B 1 247 ? -15.094 8.312 4.195 1 96.94 247 PHE B CA 1
ATOM 4268 C C . PHE B 1 247 ? -16.5 7.742 4.336 1 96.94 247 PHE B C 1
ATOM 4270 O O . PHE B 1 247 ? -17.422 8.164 3.629 1 96.94 247 PHE B O 1
ATOM 4277 N N . ASP B 1 248 ? -16.641 6.887 5.293 1 95.56 248 ASP B N 1
ATOM 4278 C CA . ASP B 1 248 ? -17.953 6.289 5.574 1 95.56 248 ASP B CA 1
ATOM 4279 C C . ASP B 1 248 ? -18.812 7.227 6.41 1 95.56 248 ASP B C 1
ATOM 4281 O O . ASP B 1 248 ? -20.031 7.262 6.246 1 95.56 248 ASP B O 1
ATOM 4285 N N . ASN B 1 249 ? -18.141 7.898 7.297 1 96.5 249 ASN B N 1
ATOM 4286 C CA . ASN B 1 249 ? -18.844 8.727 8.281 1 96.5 249 ASN B CA 1
ATOM 4287 C C . ASN B 1 249 ? -18.234 10.125 8.367 1 96.5 249 ASN B C 1
ATOM 4289 O O . ASN B 1 249 ? -17.562 10.453 9.344 1 96.5 249 ASN B O 1
ATOM 4293 N N . PRO B 1 250 ? -18.594 10.953 7.422 1 96.69 250 PRO B N 1
ATOM 4294 C CA . PRO B 1 250 ? -17.953 12.266 7.367 1 96.69 250 PRO B CA 1
ATOM 4295 C C . PRO B 1 250 ? -18.297 13.148 8.562 1 96.69 250 PRO B C 1
ATOM 4297 O O . PRO B 1 250 ? -17.609 14.141 8.828 1 96.69 250 PRO B O 1
ATOM 4300 N N . ASP B 1 251 ? -19.312 12.781 9.312 1 96 251 ASP B N 1
ATOM 4301 C CA . ASP B 1 251 ? -19.75 13.617 10.422 1 96 251 ASP B CA 1
ATOM 4302 C C . ASP B 1 251 ? -19.141 13.156 11.734 1 96 251 ASP B C 1
ATOM 4304 O O . ASP B 1 251 ? -19.312 13.797 12.773 1 96 251 ASP B O 1
ATOM 4308 N N . TRP B 1 252 ? -18.359 12.023 11.719 1 96.62 252 TRP B N 1
ATOM 4309 C CA . TRP B 1 252 ? -17.703 11.586 12.945 1 96.62 252 TRP B CA 1
ATOM 4310 C C . TRP B 1 252 ? -16.578 12.547 13.336 1 96.62 252 TRP B C 1
ATOM 4312 O O . TRP B 1 252 ? -15.766 12.938 12.492 1 96.62 252 TRP B O 1
ATOM 4322 N N . GLN B 1 253 ? -16.609 12.945 14.578 1 95.75 253 GLN B N 1
ATOM 4323 C CA . GLN B 1 253 ? -15.672 13.945 15.07 1 95.75 253 GLN B CA 1
ATOM 4324 C C . GLN B 1 253 ? -14.453 13.281 15.719 1 95.75 253 GLN B C 1
ATOM 4326 O O . GLN B 1 253 ? -14.594 12.32 16.469 1 95.75 253 GLN B O 1
ATOM 4331 N N . ASN B 1 254 ? -13.305 13.797 15.273 1 94 254 ASN B N 1
ATOM 4332 C CA . ASN B 1 254 ? -12.062 13.406 15.922 1 94 254 ASN B CA 1
ATOM 4333 C C . ASN B 1 254 ? -11.766 14.281 17.141 1 94 254 ASN B C 1
ATOM 4335 O O . ASN B 1 254 ? -12.039 15.484 17.125 1 94 254 ASN B O 1
ATOM 4339 N N . GLY B 1 255 ? -11.211 13.742 18.188 1 95.44 255 GLY B N 1
ATOM 4340 C CA . GLY B 1 255 ? -10.984 14.438 19.438 1 95.44 255 GLY B CA 1
ATOM 4341 C C . GLY B 1 255 ? -9.961 15.547 19.328 1 95.44 255 GLY B C 1
ATOM 4342 O O . GLY B 1 255 ? -9.852 16.391 20.219 1 95.44 255 GLY B O 1
ATOM 4343 N N . PHE B 1 256 ? -9.297 15.625 18.172 1 96.06 256 PHE B N 1
ATOM 4344 C CA . PHE B 1 256 ? -8.211 16.594 18.016 1 96.06 256 PHE B CA 1
ATOM 4345 C C . PHE B 1 256 ? -8.711 17.859 17.312 1 96.06 256 PHE B C 1
ATOM 4347 O O . PHE B 1 256 ? -7.938 18.781 17.078 1 96.06 256 PHE B O 1
ATOM 4354 N N . GLU B 1 257 ? -9.953 17.906 17.016 1 97.06 257 GLU B N 1
ATOM 4355 C CA . GLU B 1 257 ? -10.5 19.062 16.312 1 97.06 257 GLU B CA 1
ATOM 4356 C C . GLU B 1 257 ? -10.789 20.203 17.281 1 97.06 257 GLU B C 1
ATOM 4358 O O . GLU B 1 257 ? -11.516 20.016 18.266 1 97.06 257 GLU B O 1
ATOM 4363 N N . HIS B 1 258 ? -10.266 21.359 16.953 1 98 258 HIS B N 1
ATOM 4364 C CA . HIS B 1 258 ? -10.453 22.547 17.797 1 98 258 HIS B CA 1
ATOM 4365 C C . HIS B 1 258 ? -11.766 23.234 17.453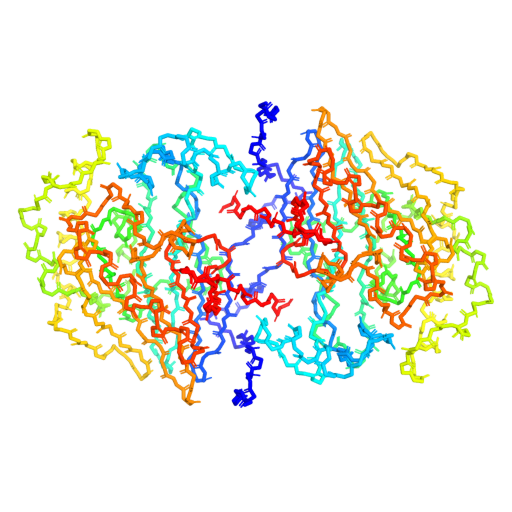 1 98 258 HIS B C 1
ATOM 4367 O O . HIS B 1 258 ? -12.258 24.062 18.25 1 98 258 HIS B O 1
ATOM 4373 N N . ASP B 1 259 ? -12.328 22.984 16.359 1 97.62 259 ASP B N 1
ATOM 4374 C CA . ASP B 1 259 ? -13.648 23.391 15.891 1 97.62 259 ASP B CA 1
ATOM 4375 C C . ASP B 1 259 ? -14.375 22.234 15.211 1 97.62 259 ASP B C 1
ATOM 4377 O O . ASP B 1 259 ? -14.477 22.188 13.984 1 97.62 259 ASP B O 1
ATOM 4381 N N . PRO B 1 260 ? -14.961 21.375 16.031 1 97.25 260 PRO B N 1
ATOM 4382 C CA . PRO B 1 260 ? -15.516 20.141 15.484 1 97.25 260 PRO B CA 1
ATOM 4383 C C . PRO B 1 260 ? -16.578 20.391 14.414 1 97.25 260 PRO B C 1
ATOM 4385 O O . PRO B 1 260 ? -16.609 19.703 13.391 1 97.25 260 PRO B O 1
ATOM 4388 N N . GLU B 1 261 ? -17.5 21.359 14.617 1 96.62 261 GLU B N 1
ATOM 4389 C CA . GLU B 1 261 ? -18.531 21.641 13.625 1 96.62 261 GLU B CA 1
ATOM 4390 C C . GLU B 1 261 ? -17.938 22.172 12.328 1 96.62 261 GLU B C 1
ATOM 4392 O O . GLU B 1 261 ? -18.297 21.719 11.242 1 96.62 261 GLU B O 1
ATOM 4397 N N . GLY B 1 262 ? -17.031 23.125 12.484 1 97.88 262 GLY B N 1
ATOM 4398 C CA . GLY B 1 262 ? -16.344 23.625 11.305 1 97.88 262 GLY B CA 1
ATOM 4399 C C . GLY B 1 262 ? -15.547 22.562 10.57 1 97.88 262 GLY B C 1
ATOM 4400 O O . GLY B 1 262 ? -15.461 22.594 9.336 1 97.88 262 GLY B O 1
ATOM 4401 N N . ALA B 1 263 ? -14.961 21.656 11.32 1 98.25 263 ALA B N 1
ATOM 4402 C CA . ALA B 1 263 ? -14.172 20.578 10.734 1 98.25 263 ALA B CA 1
ATOM 4403 C C . ALA B 1 263 ? -15.039 19.672 9.859 1 98.25 263 ALA B C 1
ATOM 4405 O O . ALA B 1 263 ? -14.602 19.234 8.797 1 98.25 263 ALA B O 1
ATOM 4406 N N . ILE B 1 264 ? -16.266 19.391 10.297 1 97.75 264 ILE B N 1
ATOM 4407 C CA . ILE B 1 264 ? -17.188 18.578 9.508 1 97.75 264 ILE B CA 1
ATOM 4408 C C . ILE B 1 264 ? -17.484 19.266 8.188 1 97.75 264 ILE B C 1
ATOM 4410 O O . ILE B 1 264 ? -17.453 18.641 7.125 1 97.75 264 ILE B O 1
ATOM 4414 N N . ASP B 1 265 ? -17.781 20.547 8.25 1 98.38 265 ASP B N 1
ATOM 4415 C CA . ASP B 1 265 ? -18.094 21.312 7.043 1 98.38 265 ASP B CA 1
ATOM 4416 C C . ASP B 1 265 ? -16.922 21.281 6.059 1 98.38 265 ASP B C 1
ATOM 4418 O O . ASP B 1 265 ? -17.125 21.062 4.863 1 98.38 265 ASP B O 1
ATOM 4422 N N . VAL B 1 266 ? -15.727 21.531 6.555 1 98.56 266 VAL B N 1
ATOM 4423 C CA . VAL B 1 266 ? -14.516 21.531 5.734 1 98.56 266 VAL B CA 1
ATOM 4424 C C . VAL B 1 266 ? -14.336 20.156 5.09 1 98.56 266 VAL B C 1
ATOM 4426 O O . VAL B 1 266 ? -14.086 20.062 3.885 1 98.56 266 VAL B O 1
ATOM 4429 N N . ARG B 1 267 ? -14.438 19.141 5.852 1 98.31 267 ARG B N 1
ATOM 4430 C CA . ARG B 1 267 ? -14.258 17.75 5.414 1 98.31 267 ARG B CA 1
ATOM 4431 C C . ARG B 1 267 ? -15.242 17.406 4.301 1 98.31 267 ARG B C 1
ATOM 4433 O O . ARG B 1 267 ? -14.844 16.859 3.264 1 98.31 267 ARG B O 1
ATOM 4440 N N . ILE B 1 268 ? -16.484 17.672 4.504 1 98 268 ILE B N 1
ATOM 4441 C CA . ILE B 1 268 ? -17.516 17.359 3.531 1 98 268 ILE B CA 1
ATOM 4442 C C . ILE B 1 268 ? -17.266 18.125 2.238 1 98 268 ILE B C 1
ATOM 4444 O O . ILE B 1 268 ? -17.422 17.578 1.143 1 98 268 ILE B O 1
ATOM 4448 N N . ALA B 1 269 ? -16.875 19.375 2.371 1 98.56 269 ALA B N 1
ATOM 4449 C CA . ALA B 1 269 ? -16.578 20.188 1.192 1 98.56 269 ALA B CA 1
ATOM 4450 C C . ALA B 1 269 ? -15.422 19.594 0.397 1 98.56 269 ALA B C 1
ATOM 4452 O O . ALA B 1 269 ? -15.477 19.516 -0.833 1 98.56 269 ALA B O 1
ATOM 4453 N N . LEU B 1 270 ? -14.352 19.203 1.054 1 98.75 270 LEU B N 1
ATOM 4454 C CA . LEU B 1 270 ? -13.18 18.609 0.404 1 98.75 270 LEU B CA 1
ATOM 4455 C C . LEU B 1 270 ? -13.547 17.297 -0.279 1 98.75 270 LEU B C 1
ATOM 4457 O O . LEU B 1 270 ? -13.102 17.031 -1.4 1 98.75 270 LEU B O 1
ATOM 4461 N N . LEU B 1 271 ? -14.32 16.453 0.409 1 98.62 271 LEU B N 1
ATOM 4462 C CA . LEU B 1 271 ? -14.742 15.18 -0.152 1 98.62 271 LEU B CA 1
ATOM 4463 C C . LEU B 1 271 ? -15.617 15.391 -1.387 1 98.62 271 LEU B C 1
ATOM 4465 O O . LEU B 1 271 ? -15.445 14.703 -2.395 1 98.62 271 LEU B O 1
ATOM 4469 N N . ASN B 1 272 ? -16.531 16.328 -1.289 1 98.06 272 ASN B N 1
ATOM 4470 C CA . ASN B 1 272 ? -17.375 16.641 -2.438 1 98.06 272 ASN B CA 1
ATOM 4471 C C . ASN B 1 272 ? -16.547 17.156 -3.615 1 98.06 272 ASN B C 1
ATOM 4473 O O . ASN B 1 272 ? -16.797 16.766 -4.762 1 98.06 272 ASN B O 1
ATOM 4477 N N . GLU B 1 273 ? -15.625 18.031 -3.311 1 97.69 273 GLU B N 1
ATOM 4478 C CA . GLU B 1 273 ? -14.766 18.547 -4.363 1 97.69 273 GLU B CA 1
ATOM 4479 C C . GLU B 1 273 ? -14.023 17.422 -5.082 1 97.69 273 GLU B C 1
ATOM 4481 O O . GLU B 1 273 ? -14.008 17.375 -6.316 1 97.69 273 GLU B O 1
ATOM 4486 N N . ALA B 1 274 ? -13.406 16.547 -4.371 1 97.38 274 ALA B N 1
ATOM 4487 C CA . ALA B 1 274 ? -12.664 15.438 -4.953 1 97.38 274 ALA B CA 1
ATOM 4488 C C . ALA B 1 274 ? -13.594 14.516 -5.746 1 97.38 274 ALA B C 1
ATOM 4490 O O . ALA B 1 274 ? -13.25 14.078 -6.848 1 97.38 274 ALA B O 1
ATOM 4491 N N . ALA B 1 275 ? -14.727 14.211 -5.203 1 96.62 275 ALA B N 1
ATOM 4492 C CA . ALA B 1 275 ? -15.672 13.305 -5.844 1 96.62 275 ALA B CA 1
ATOM 4493 C C . ALA B 1 275 ? -16.188 13.898 -7.152 1 96.62 275 ALA B C 1
ATOM 4495 O O . ALA B 1 275 ? -16.391 13.172 -8.133 1 96.62 275 ALA B O 1
ATOM 4496 N N . GLU B 1 276 ? -16.422 15.164 -7.188 1 95.31 276 GLU B N 1
ATOM 4497 C CA . GLU B 1 276 ? -17 15.836 -8.352 1 95.31 276 GLU B CA 1
ATOM 4498 C C . GLU B 1 276 ? -15.977 15.969 -9.477 1 95.31 276 GLU B C 1
ATOM 4500 O O . GLU B 1 276 ? -16.328 15.859 -10.648 1 95.31 276 GLU B O 1
ATOM 4505 N N . THR B 1 277 ? -14.766 16.156 -9.117 1 94.19 277 THR B N 1
ATOM 4506 C CA . THR B 1 277 ? -13.75 16.453 -10.125 1 94.19 277 THR B CA 1
ATOM 4507 C C . THR B 1 277 ? -12.992 15.188 -10.523 1 94.19 277 THR B C 1
ATOM 4509 O O . THR B 1 277 ? -12.328 15.156 -11.562 1 94.19 277 THR B O 1
ATOM 4512 N N . GLY B 1 278 ? -13.031 14.227 -9.664 1 93.25 278 GLY B N 1
ATOM 4513 C CA . GLY B 1 278 ? -12.234 13.031 -9.891 1 93.25 278 GLY B CA 1
ATOM 4514 C C . GLY B 1 278 ? -10.773 13.211 -9.5 1 93.25 278 GLY B C 1
ATOM 4515 O O . GLY B 1 278 ? -9.945 12.344 -9.773 1 93.25 278 GLY B O 1
ATOM 4516 N N . SER B 1 279 ? -10.422 14.305 -8.859 1 95.31 279 SER B N 1
ATOM 4517 C CA . SER B 1 279 ? -9.047 14.57 -8.445 1 95.31 279 SER B CA 1
ATOM 4518 C C . SER B 1 279 ? -8.594 13.594 -7.363 1 95.31 279 SER B C 1
ATOM 4520 O O . SER B 1 279 ? -9.422 12.922 -6.742 1 95.31 279 SER B O 1
ATOM 4522 N N . LEU B 1 280 ? -7.324 13.523 -7.238 1 97.12 280 LEU B N 1
ATOM 4523 C CA . LEU B 1 280 ? -6.75 12.688 -6.188 1 97.12 280 LEU B CA 1
ATOM 4524 C C . LEU B 1 280 ? -6.77 13.414 -4.848 1 97.12 280 LEU B C 1
ATOM 4526 O O . LEU B 1 280 ? -6.715 14.648 -4.805 1 97.12 280 LEU B O 1
ATOM 4530 N N . LEU B 1 281 ? -6.918 12.648 -3.881 1 98.19 281 LEU B N 1
ATOM 4531 C CA . LEU B 1 281 ? -6.832 13.125 -2.502 1 98.19 281 LEU B CA 1
ATOM 4532 C C . LEU B 1 281 ? -5.801 12.328 -1.715 1 98.19 281 LEU B C 1
ATOM 4534 O O . LEU B 1 281 ? -5.719 11.102 -1.852 1 98.19 281 LEU B O 1
ATOM 4538 N N . ALA B 1 282 ? -4.934 12.984 -0.93 1 98.56 282 ALA B N 1
ATOM 4539 C CA . ALA B 1 282 ? -4.027 12.391 0.048 1 98.56 282 ALA B CA 1
ATOM 4540 C C . ALA B 1 282 ? -4.25 12.984 1.435 1 98.56 282 ALA B C 1
ATOM 4542 O O . ALA B 1 282 ? -4.695 14.125 1.562 1 98.56 282 ALA B O 1
ATOM 4543 N N . ALA B 1 283 ? -4 12.211 2.465 1 98.44 283 ALA B N 1
ATOM 4544 C CA . ALA B 1 283 ? -4.238 12.664 3.834 1 98.44 283 ALA B CA 1
ATOM 4545 C C . ALA B 1 283 ? -3.115 12.211 4.766 1 98.44 283 ALA B C 1
ATOM 4547 O O . ALA B 1 283 ? -2.381 11.273 4.449 1 98.44 283 ALA B O 1
ATOM 4548 N N . ALA B 1 284 ? -3.02 12.875 5.875 1 98.44 284 ALA B N 1
ATOM 4549 C CA . ALA B 1 284 ? -1.965 12.57 6.836 1 98.44 284 ALA B CA 1
ATOM 4550 C C . ALA B 1 284 ? -2.291 11.297 7.613 1 98.44 284 ALA B C 1
ATOM 4552 O O . ALA B 1 284 ? -1.391 10.539 7.984 1 98.44 284 ALA B O 1
ATOM 4553 N N . HIS B 1 285 ? -3.574 11.102 7.824 1 97.38 285 HIS B N 1
ATOM 4554 C CA . HIS B 1 285 ? -3.922 10.047 8.766 1 97.38 285 HIS B CA 1
ATOM 4555 C C . HIS B 1 285 ? -4.828 9 8.117 1 97.38 285 HIS B C 1
ATOM 4557 O O . HIS B 1 285 ? -5.738 8.477 8.766 1 97.38 285 HIS B O 1
ATOM 4563 N N . VAL B 1 286 ? -4.707 8.773 6.883 1 96.94 286 VAL B N 1
ATOM 4564 C CA . VAL B 1 286 ? -5.289 7.648 6.164 1 96.94 286 VAL B CA 1
ATOM 4565 C C . VAL B 1 286 ? -4.215 6.594 5.895 1 96.94 286 VAL B C 1
ATOM 4567 O O . VAL B 1 286 ? -3.031 6.926 5.766 1 96.94 286 VAL B O 1
ATOM 4570 N N . ALA B 1 287 ? -4.652 5.367 5.863 1 95.5 287 ALA B N 1
ATOM 4571 C CA . ALA B 1 287 ? -3.705 4.27 5.699 1 95.5 287 ALA B CA 1
ATOM 4572 C C . ALA B 1 287 ? -2.77 4.52 4.52 1 95.5 287 ALA B C 1
ATOM 4574 O O . ALA B 1 287 ? -3.207 4.973 3.457 1 95.5 287 ALA B O 1
ATOM 4575 N N . PHE B 1 288 ? -1.455 4.27 4.707 1 96.75 288 PHE B N 1
ATOM 4576 C CA . PHE B 1 288 ? -0.433 4.449 3.684 1 96.75 288 PHE B CA 1
ATOM 4577 C C . PHE B 1 288 ? -0.706 3.549 2.482 1 96.75 288 PHE B C 1
ATOM 4579 O O . PHE B 1 288 ? -1.032 2.371 2.645 1 96.75 288 PHE B O 1
ATOM 4586 N N . PRO B 1 289 ? -0.659 4.043 1.179 1 95.81 289 PRO B N 1
ATOM 4587 C CA . PRO B 1 289 ? 0.017 5.285 0.788 1 95.81 289 PRO B CA 1
ATOM 4588 C C . PRO B 1 289 ? -0.914 6.492 0.804 1 95.81 289 PRO B C 1
ATOM 4590 O O . PRO B 1 289 ? -0.504 7.598 0.437 1 95.81 289 PRO B O 1
ATOM 4593 N N . SER B 1 290 ? -2.029 6.391 1.142 1 97.06 290 SER B N 1
ATOM 4594 C CA . SER B 1 290 ? -2.998 7.43 1.484 1 97.06 290 SER B CA 1
ATOM 4595 C C . SER B 1 290 ? -3.352 8.281 0.269 1 97.06 290 SER B C 1
ATOM 4597 O O . SER B 1 290 ? -3.602 9.477 0.396 1 97.06 290 SER B O 1
ATOM 4599 N N . ILE B 1 291 ? -3.164 7.828 -0.897 1 97.25 291 ILE B N 1
ATOM 4600 C CA . ILE B 1 291 ? -3.527 8.539 -2.121 1 97.25 291 ILE B CA 1
ATOM 4601 C C . ILE B 1 291 ? -4.641 7.781 -2.842 1 97.25 291 ILE B C 1
ATOM 4603 O O . ILE B 1 291 ? -4.547 6.566 -3.045 1 97.25 291 ILE B O 1
ATOM 4607 N N . GLY B 1 292 ? -5.676 8.453 -3.199 1 96.94 292 GLY B N 1
ATOM 4608 C CA . GLY B 1 292 ? -6.742 7.797 -3.936 1 96.94 292 GLY B CA 1
ATOM 4609 C C . GLY B 1 292 ? -7.797 8.766 -4.445 1 96.94 292 GLY B C 1
ATOM 4610 O O . GLY B 1 292 ? -7.68 9.977 -4.25 1 96.94 292 GLY B O 1
ATOM 4611 N N . HIS B 1 293 ? -8.734 8.25 -5.195 1 96.88 293 HIS B N 1
ATOM 4612 C CA . HIS B 1 293 ? -9.914 8.984 -5.648 1 96.88 293 HIS B CA 1
ATOM 4613 C C . HIS B 1 293 ? -11.062 8.836 -4.66 1 96.88 293 HIS B C 1
ATOM 4615 O O . HIS B 1 293 ? -11.039 7.961 -3.795 1 96.88 293 HIS B O 1
ATOM 4621 N N . ILE B 1 294 ? -11.961 9.758 -4.781 1 97.5 294 ILE B N 1
ATOM 4622 C CA . ILE B 1 294 ? -13.156 9.719 -3.941 1 97.5 294 ILE B CA 1
ATOM 4623 C C . ILE B 1 294 ? -14.391 9.484 -4.812 1 97.5 294 ILE B C 1
ATOM 4625 O O . ILE B 1 294 ? -14.594 10.172 -5.816 1 97.5 294 ILE B O 1
ATOM 4629 N N . ALA B 1 295 ? -15.117 8.508 -4.473 1 96.38 295 ALA B N 1
ATOM 4630 C CA . ALA B 1 295 ? -16.406 8.258 -5.109 1 96.38 295 ALA B CA 1
ATOM 4631 C C . ALA B 1 295 ? -17.562 8.516 -4.133 1 96.38 295 ALA B C 1
ATOM 4633 O O . ALA B 1 295 ? -17.406 8.328 -2.924 1 96.38 295 ALA B O 1
ATOM 4634 N N . LYS B 1 296 ? -18.703 8.914 -4.684 1 94.81 296 LYS B N 1
ATOM 4635 C CA . LYS B 1 296 ? -19.891 8.977 -3.854 1 94.81 296 LYS B CA 1
ATOM 4636 C C . LYS B 1 296 ? -20.438 7.574 -3.564 1 94.81 296 LYS B C 1
ATOM 4638 O O . LYS B 1 296 ? -20.359 6.688 -4.418 1 94.81 296 LYS B O 1
ATOM 4643 N N . SER B 1 297 ? -20.938 7.344 -2.404 1 92.5 297 SER B N 1
ATOM 4644 C CA . SER B 1 297 ? -21.516 6.078 -1.966 1 92.5 297 SER B CA 1
ATOM 4645 C C . SER B 1 297 ? -22.672 6.301 -0.989 1 92.5 297 SER B C 1
ATOM 4647 O O . SER B 1 297 ? -22.453 6.391 0.222 1 92.5 297 SER B O 1
ATOM 4649 N N . GLY B 1 298 ? -23.875 6.199 -1.475 1 89.12 298 GLY B N 1
ATOM 4650 C CA . GLY B 1 298 ? -25 6.555 -0.627 1 89.12 298 GLY B CA 1
ATOM 4651 C C . GLY B 1 298 ? -24.875 7.941 -0.025 1 89.12 298 GLY B C 1
ATOM 4652 O O . GLY B 1 298 ? -24.719 8.922 -0.748 1 89.12 298 GLY B O 1
ATOM 4653 N N . GLU B 1 299 ? -24.906 7.891 1.347 1 86.44 299 GLU B N 1
ATOM 4654 C CA . GLU B 1 299 ? -24.781 9.156 2.061 1 86.44 299 GLU B CA 1
ATOM 4655 C C . GLU B 1 299 ? -23.328 9.469 2.4 1 86.44 299 GLU B C 1
ATOM 4657 O O . GLU B 1 299 ? -23.031 10.539 2.945 1 86.44 299 GLU B O 1
ATOM 4662 N N . GLY B 1 300 ? -22.531 8.609 2.07 1 93.06 300 GLY B N 1
ATOM 4663 C CA . GLY B 1 300 ? -21.109 8.797 2.381 1 93.06 300 GLY B CA 1
ATOM 4664 C C . GLY B 1 300 ? -20.219 8.758 1.151 1 93.06 300 GLY B C 1
ATOM 4665 O O . GLY B 1 300 ? -20.625 9.227 0.081 1 93.06 300 GLY B O 1
ATOM 4666 N N . PHE B 1 301 ? -19.062 8.57 1.364 1 97.62 301 PHE B N 1
ATOM 4667 C CA . PHE B 1 301 ? -18.047 8.523 0.322 1 97.62 301 PHE B CA 1
ATOM 4668 C C . PHE B 1 301 ? -17.266 7.215 0.374 1 97.62 301 PHE B C 1
ATOM 4670 O O . PHE B 1 301 ? -17.359 6.473 1.355 1 97.62 301 PHE B O 1
ATOM 4677 N N . ARG B 1 302 ? -16.672 6.867 -0.71 1 95.88 302 ARG B N 1
ATOM 4678 C CA . ARG B 1 302 ? -15.773 5.723 -0.801 1 95.88 302 ARG B CA 1
ATOM 4679 C C . ARG B 1 302 ? -14.391 6.156 -1.279 1 95.88 302 ARG B C 1
ATOM 4681 O O . ARG B 1 302 ? -14.266 6.859 -2.283 1 95.88 302 ARG B O 1
ATOM 4688 N N . PHE B 1 303 ? -13.461 5.809 -0.489 1 97 303 PHE B N 1
ATOM 4689 C CA . PHE B 1 303 ? -12.07 6.02 -0.886 1 97 303 PHE B CA 1
ATOM 4690 C C . PHE B 1 303 ? -11.609 4.918 -1.833 1 97 303 PHE B C 1
ATOM 4692 O O . PHE B 1 303 ? -11.75 3.732 -1.534 1 97 303 PHE B O 1
ATOM 4699 N N . VAL B 1 304 ? -11.109 5.25 -3.014 1 95.06 304 VAL B N 1
ATOM 4700 C CA . VAL B 1 304 ? -10.57 4.316 -3.998 1 95.06 304 VAL B CA 1
ATOM 4701 C C . VAL B 1 304 ? -9.062 4.523 -4.129 1 95.06 304 VAL B C 1
ATOM 4703 O O . VAL B 1 304 ? -8.602 5.383 -4.883 1 95.06 304 VAL B O 1
ATOM 4706 N N . PRO B 1 305 ? -8.305 3.699 -3.385 1 94.06 305 PRO B N 1
ATOM 4707 C CA . PRO B 1 305 ? -6.852 3.887 -3.426 1 94.06 305 PRO B CA 1
ATOM 4708 C C . PRO B 1 305 ? -6.273 3.746 -4.832 1 94.06 305 PRO B C 1
ATOM 4710 O O . PRO B 1 305 ? -6.777 2.953 -5.633 1 94.06 305 PRO B O 1
ATOM 4713 N N . VAL B 1 306 ? -5.242 4.449 -5.098 1 91.19 306 VAL B N 1
ATOM 4714 C CA . VAL B 1 306 ? -4.52 4.277 -6.352 1 91.19 306 VAL B CA 1
ATOM 4715 C C . VAL B 1 306 ? -3.914 2.875 -6.41 1 91.19 306 VAL B C 1
ATOM 4717 O O . VAL B 1 306 ? -3.676 2.25 -5.371 1 91.19 306 VAL B O 1
ATOM 4720 N N . GLN B 1 307 ? -3.689 2.414 -7.594 1 88.94 307 GLN B N 1
ATOM 4721 C CA . GLN B 1 307 ? -2.971 1.153 -7.754 1 88.94 307 GLN B CA 1
ATOM 4722 C C . GLN B 1 307 ? -1.468 1.351 -7.574 1 88.94 307 GLN B C 1
ATOM 4724 O O . GLN B 1 307 ? -0.923 2.391 -7.949 1 88.94 307 GLN B O 1
ATOM 4729 N N . TRP B 1 308 ? -0.843 0.412 -6.914 1 91.88 308 TRP B N 1
ATOM 4730 C CA . TRP B 1 308 ? 0.613 0.435 -6.828 1 91.88 308 TRP B CA 1
ATOM 4731 C C . TRP B 1 308 ? 1.244 0.176 -8.195 1 91.88 308 TRP B C 1
ATOM 4733 O O . TRP B 1 308 ? 1.308 -0.969 -8.648 1 91.88 308 TRP B O 1
ATOM 4743 N N . ASP B 1 309 ? 1.67 1.185 -8.852 1 89.75 309 ASP B N 1
ATOM 4744 C CA . ASP B 1 309 ? 2.145 1.074 -10.227 1 89.75 309 ASP B CA 1
ATOM 4745 C C . ASP B 1 309 ? 3.666 1.196 -10.297 1 89.75 309 ASP B C 1
ATOM 4747 O O . ASP B 1 309 ? 4.195 2.047 -11.016 1 89.75 309 ASP B O 1
ATOM 4751 N N . TYR B 1 310 ? 4.34 0.475 -9.523 1 90.75 310 TYR B N 1
ATOM 4752 C CA . TYR B 1 310 ? 5.801 0.433 -9.508 1 90.75 310 TYR B CA 1
ATOM 4753 C C . TYR B 1 310 ? 6.305 -1.003 -9.578 1 90.75 310 TYR B C 1
ATOM 4755 O O . TYR B 1 310 ? 5.652 -1.922 -9.078 1 90.75 310 TYR B O 1
#

Radius of gyration: 24.54 Å; Cα contacts (8 Å, |Δi|>4): 1461; chains: 2; bounding box: 49×69×59 Å

InterPro domains:
  IPR001279 Metallo-beta-lactamase [PF00753] (80-282)
  IPR001279 Metallo-beta-lactamase [SM00849] (78-285)
  IPR036866 Ribonuclease Z/Hydroxyacylglutathione hydrolase-like [G3DSA:3.60.15.10] (20-310)
  IPR036866 Ribonuclease Z/Hydroxyacylglutathione hydrolase-like [SSF56281] (22-308)
  IPR051013 N-acyl homoserine lactonase-like [PTHR42978] (24-305)

Sequence (620 aa):
MSETIRNLQPVTANLGKGGAGELVPSRYAVRVGDVDVVLISDGVLPLPTSTMSTNVSEADRNEWFDGRFLQRDMFDWALNIALVRSGERLILIDSGVGDGFEYFSRAGRSVMRLEAAGIDLAAITDIVITHMHMDHVGGLNVDGVKAKLRHDVRIHVSATEVEFWKDPDFSKTVMPETVPPALRKAAARFVELYRENIVPFDRTVEVAAGVSARVTGGHTPGHCVVDIASNGEKLTFVGDAIFEVNFDNPDWQNGFEHDPEGAIDVRIALLNEAAETGSLLAAAHVAFPSIGHIAKSGEGFRFVPVQWDYMSETIRNLQPVTANLGKGGAGELVPSRYAVRVGDVDVVLISDGVLPLPTSTMSTNVSEADRNEWFDGRFLQRDMFDWALNIALVRSGERLILIDSGVGDGFEYFSRAGRSVMRLEAAGIDLAAITDIVITHMHMDHVGGLNVDGVKAKLRHDVRIHVSATEVEFWKDPDFSKTVMPETVPPALRKAAARFVELYRENIVPFDRTVEVAAGVSARVTGGHTPGHCVVDIASNGEKLTFVGDAIFEVNFDNPDWQNGFEHDPEGAIDVRIALLNEAAETGSLLAAAHVAFPSIGHIAKSGEGFRFVPVQWDY

pLDDT: mean 93.84, std 8.79, range [27.3, 99.0]

Organism: NCBI:txid488447